Protein AF-0000000074149019 (afdb_homodimer)

InterPro domains:
  IPR007160 Domain of unknown function DUF362 [PF04015] (41-313)
  IPR017896 4Fe-4S ferredoxin-type, iron-sulphur binding domain [PF12838] (195-239)
  IPR017896 4Fe-4S ferredoxin-type, iron-sulphur binding domain [PS51379] (186-215)
  IPR017896 4Fe-4S ferredoxin-type, iron-sulphur binding domain [PS51379] (216-245)
  IPR017900 4Fe-4S ferredoxin, iron-sulphur binding, conserved site [PS00198] (195-206)
  IPR017900 4Fe-4S ferredoxin, iron-sulphur binding, conserved site [PS00198] (225-236)
  IPR050572 Iron-Sulfur Ferredoxin [PTHR43687] (22-242)

Foldseek 3Di:
DFFEKAWQFCDDDDDCNHQLNVLLVLLLVAQPPPDDAAFEEEEFFQLFFAQAQQGDQLSSLLSNCVSCVVNRYAYAYEWAAELDDGQRQFDVSNVVSSVVNPNDCVRRVHHYDYQQHGQQPAWDWFAQPDDQDRIAIFRHNLLPGQAYEYEYEWAQAQQQLIDTRLLSQLQTGHTNLRNLSLQDQADWDFAQVQFQLPCQLQVSQPQNQWDQDPSGIDRPRSVSDPSSCSSQSRGPRSSTPRDRPDHSLSNLLSSLSSSVRSPVSNPPRYKYKYFLALHALHDSVDSYGWHHQFHGGTMMIGRQRLQVRLVSQLRRLQGATDPPTLAPDSRHGPGRRSCRNVVPHDNCSSSVSSVVSPSHDNGHDYDHD/DFFEKAWQFCDDDDDCNHQLNVLLVLLLVAQPPPDDAAFEEEEFFQLFFAQAQQGDQLSSLLSNCVSCVVNRYAYAYEWAAELDDGQRQFDVSNVVSSVVNPNDCVRRVHHYDYQQHGQQPAWDWFAQPDDQDRIAIFRHNLLPGQAYEYEYEWAQAQQQLIDTRLLSQLQTGHTNLRNLSLQDQADWDFAQVQFQLPCQLQVSQPQNQWDQDPSGIDRPRSVSDPSSCSSQSRGPRSSTPRDRPDHSLSNLLSSLSSSVRSPVSNPPRYKYKYFLALHALHDSVDSYGWHHQFHGGTMMIGRQRLQVRLVSQLRRLQGATDPPTLAPDSRHGPGRRSCSNVVVHDNCSSSVSSVVSPSGDNGHDYDHD

pLDDT: mean 94.9, std 4.71, range [76.56, 98.94]

Radius of gyration: 28.21 Å; Cα contacts (8 Å, |Δi|>4): 1938; chains: 2; bounding box: 61×84×69 Å

Sequence (738 aa):
MKAPLYFVSMRATNENESLVRKIKRLTKKLIEGRLEKGDIVAIKLTFGEPGNHAFIRPIFVRQAVEAVRELGGKPFLTDANTLYKGGRANAVDHLESAIYNGFGYSSVGAPLIIADGINGDYYKEVEVNLKHFKKVKVAGAIYDADFLLVLTHVKGHMSTGLGGAIKNVGMGCAPRSGKQMQHAQFKPNPNPNLCIGCRRCVTHCPTGALEMVNKKSVLTRPDLCIGCGECAVVCPTSAIKILWNESAIGLQEKMAEFTYGILKQKEPKYAFINFVMDVSPDCDCAGWHDANLVPDVGILGGWDIVAIDQASSDLINNQIGLSNTALKSGFNPGEDKLRAVHPNIDWSWQLKYAEEIGLGKREYELIKFMKAPLYFVSMRATNENESLVRKIKRLTKKLIEGRLEKGDIVAIKLTFGEPGNHAFIRPIFVRQAVEAVRELGGKPFLTDANTLYKGGRANAVDHLESAIYNGFGYSSVGAPLIIADGINGDYYKEVEVNLKHFKKVKVAGAIYDADFLLVLTHVKGHMSTGLGGAIKNVGMGCAPRSGKQMQHAQFKPNPNPNLCIGCRRCVTHCPTGALEMVNKKSVLTRPDLCIGCGECAVVCPTSAIKILWNESAIGLQEKMAEFTYGILKQKEPKYAFINFVMDVSPDCDCAGWHDANLVPDVGILGGWDIVAIDQASSDLINNQIGLSNTALKSGFNPGEDKLRAVHPNIDWSWQLKYAEEIGLGKREYELIKF

Structure (mmCIF, N/CA/C/O backbone):
data_AF-0000000074149019-model_v1
#
loop_
_entity.id
_entity.type
_entity.pdbx_description
1 polymer 'Iron-sulfur cluster-binding protein'
#
loop_
_atom_site.group_PDB
_atom_site.id
_atom_site.type_symbol
_atom_site.label_atom_id
_atom_site.label_alt_id
_atom_site.label_comp_id
_atom_site.label_asym_id
_atom_site.label_entity_id
_atom_site.label_seq_id
_atom_site.pdbx_PDB_ins_code
_atom_site.Cartn_x
_atom_site.Cartn_y
_atom_site.Cartn_z
_atom_site.occupancy
_atom_site.B_iso_or_equiv
_atom_site.auth_seq_id
_atom_site.auth_comp_id
_atom_site.auth_asym_id
_atom_site.auth_atom_id
_atom_site.pdbx_PDB_model_num
ATOM 1 N N . MET A 1 1 ? 16.672 33.125 -6.457 1 83.31 1 MET A N 1
ATOM 2 C CA . MET A 1 1 ? 17.109 31.844 -6.973 1 83.31 1 MET A CA 1
ATOM 3 C C . MET A 1 1 ? 16.047 30.766 -6.762 1 83.31 1 MET A C 1
ATOM 5 O O . MET A 1 1 ? 15.336 30.797 -5.758 1 83.31 1 MET A O 1
ATOM 9 N N . LYS A 1 2 ? 15.852 29.859 -7.711 1 94.81 2 LYS A N 1
ATOM 10 C CA . LYS A 1 2 ? 14.844 28.812 -7.645 1 94.81 2 LYS A CA 1
ATOM 11 C C . LYS A 1 2 ? 15.195 27.781 -6.578 1 94.81 2 LYS A C 1
ATOM 13 O O . LYS A 1 2 ? 16.375 27.5 -6.352 1 94.81 2 LYS A O 1
ATOM 18 N N . ALA A 1 3 ? 14.164 27.312 -5.797 1 96.75 3 ALA A N 1
ATOM 19 C CA . ALA A 1 3 ? 14.398 26.281 -4.805 1 96.75 3 ALA A CA 1
ATOM 20 C C . ALA A 1 3 ? 14.656 24.922 -5.477 1 96.75 3 ALA A C 1
ATOM 22 O O . ALA A 1 3 ? 13.859 24.484 -6.305 1 96.75 3 ALA A O 1
ATOM 23 N N . PRO A 1 4 ? 15.758 24.25 -5.18 1 98.06 4 PRO A N 1
ATOM 24 C CA . PRO A 1 4 ? 16.016 22.922 -5.762 1 98.06 4 PRO A CA 1
ATOM 25 C C . PRO A 1 4 ? 15.125 21.828 -5.156 1 98.06 4 PRO A C 1
ATOM 27 O O . PRO A 1 4 ? 14.984 21.766 -3.934 1 98.06 4 PRO A O 1
ATOM 30 N N . LEU A 1 5 ? 14.508 21.078 -5.965 1 98.75 5 LEU A N 1
ATOM 31 C CA . LEU A 1 5 ? 13.727 19.922 -5.574 1 98.75 5 LEU A CA 1
ATOM 32 C C . LEU A 1 5 ? 14.18 18.672 -6.328 1 98.75 5 LEU A C 1
ATOM 34 O O . LEU A 1 5 ? 14.328 18.703 -7.551 1 98.75 5 LEU A O 1
ATOM 38 N N . TYR A 1 6 ? 14.438 17.641 -5.578 1 98.88 6 TYR A N 1
ATOM 39 C CA . TYR A 1 6 ? 14.727 16.359 -6.211 1 98.88 6 TYR A CA 1
ATOM 40 C C . TYR A 1 6 ? 13.438 15.664 -6.645 1 98.88 6 TYR A C 1
ATOM 42 O O . TYR A 1 6 ? 12.445 15.672 -5.91 1 98.88 6 TYR A O 1
ATOM 50 N N . PHE A 1 7 ? 13.438 15.172 -7.867 1 98.75 7 PHE A N 1
ATOM 51 C CA . PHE A 1 7 ? 12.289 14.453 -8.398 1 98.75 7 PHE A CA 1
ATOM 52 C C . PHE A 1 7 ? 12.633 12.984 -8.648 1 98.75 7 PHE A C 1
ATOM 54 O O . PHE A 1 7 ? 13.562 12.688 -9.398 1 98.75 7 PHE A O 1
ATOM 61 N N . VAL A 1 8 ? 11.914 12.102 -8.039 1 98.12 8 VAL A N 1
ATOM 62 C CA . VAL A 1 8 ? 12.055 10.656 -8.203 1 98.12 8 VAL A CA 1
ATOM 63 C C . VAL A 1 8 ? 10.938 10.133 -9.102 1 98.12 8 VAL A C 1
ATOM 65 O O . VAL A 1 8 ? 9.758 10.203 -8.742 1 98.12 8 VAL A O 1
ATOM 68 N N . SER A 1 9 ? 11.32 9.586 -10.234 1 96.12 9 SER A N 1
ATOM 69 C CA . SER A 1 9 ? 10.375 9.023 -11.195 1 96.12 9 SER A CA 1
ATOM 70 C C . SER A 1 9 ? 9.852 7.668 -10.727 1 96.12 9 SER A C 1
ATOM 72 O O . SER A 1 9 ? 10.523 6.965 -9.969 1 96.12 9 SER A O 1
ATOM 74 N N . MET A 1 10 ? 8.695 7.27 -11.258 1 95.69 10 MET A N 1
ATOM 75 C CA . MET A 1 10 ? 8.094 5.973 -10.953 1 95.69 10 MET A CA 1
ATOM 76 C C . MET A 1 10 ? 8.789 4.859 -11.734 1 95.69 10 MET A C 1
ATOM 78 O O . MET A 1 10 ? 8.609 3.678 -11.438 1 95.69 10 MET A O 1
ATOM 82 N N . ARG A 1 11 ? 9.539 5.203 -12.766 1 95.19 11 ARG A N 1
ATOM 83 C CA . ARG A 1 11 ? 10.148 4.223 -13.656 1 95.19 11 ARG A CA 1
ATOM 84 C C . ARG A 1 11 ? 11.25 3.445 -12.938 1 95.19 11 ARG A C 1
ATOM 86 O O . ARG A 1 11 ? 12.031 4.023 -12.188 1 95.19 11 ARG A O 1
ATOM 93 N N . ALA A 1 12 ? 11.211 2.195 -13.086 1 93.31 12 ALA A N 1
ATOM 94 C CA . ALA A 1 12 ? 12.242 1.303 -12.562 1 93.31 12 ALA A CA 1
ATOM 95 C C . ALA A 1 12 ? 12.461 0.115 -13.492 1 93.31 12 ALA A C 1
ATOM 97 O O . ALA A 1 12 ? 11.531 -0.649 -13.766 1 93.31 12 ALA A O 1
ATOM 98 N N . THR A 1 13 ? 13.68 -0.094 -13.961 1 86.19 13 THR A N 1
ATOM 99 C CA . THR A 1 13 ? 13.938 -1.173 -14.914 1 86.19 13 THR A CA 1
ATOM 100 C C . THR A 1 13 ? 14.867 -2.221 -14.305 1 86.19 13 THR A C 1
ATOM 102 O O . THR A 1 13 ? 15.219 -3.201 -14.961 1 86.19 13 THR A O 1
ATOM 105 N N . ASN A 1 14 ? 15.289 -1.938 -13.141 1 86.31 14 ASN A N 1
ATOM 106 C CA . ASN A 1 14 ? 16.125 -2.875 -12.406 1 86.31 14 ASN A CA 1
ATOM 107 C C . ASN A 1 14 ? 16.078 -2.611 -10.898 1 86.31 14 ASN A C 1
ATOM 109 O O . ASN A 1 14 ? 15.461 -1.641 -10.461 1 86.31 14 ASN A O 1
ATOM 113 N N . GLU A 1 15 ? 16.797 -3.398 -10.211 1 87.06 15 GLU A N 1
ATOM 114 C CA . GLU A 1 15 ? 16.75 -3.361 -8.758 1 87.06 15 GLU A CA 1
ATOM 115 C C . GLU A 1 15 ? 17.297 -2.039 -8.227 1 87.06 15 GLU A C 1
ATOM 117 O O . GLU A 1 15 ? 16.797 -1.518 -7.223 1 87.06 15 GLU A O 1
ATOM 122 N N . ASN A 1 16 ? 18.266 -1.53 -8.867 1 87.31 16 ASN A N 1
ATOM 123 C CA . ASN A 1 16 ? 18.875 -0.29 -8.414 1 87.31 16 ASN A CA 1
ATOM 124 C C . ASN A 1 16 ? 17.938 0.902 -8.586 1 87.31 16 ASN A C 1
ATOM 126 O O . ASN A 1 16 ? 18.109 1.933 -7.934 1 87.31 16 ASN A O 1
ATOM 130 N N . GLU A 1 17 ? 16.953 0.683 -9.438 1 91.69 17 GLU A N 1
ATOM 131 C CA . GLU A 1 17 ? 16.016 1.761 -9.727 1 91.69 17 GLU A CA 1
ATOM 132 C C . GLU A 1 17 ? 14.68 1.539 -9.023 1 91.69 17 GLU A C 1
ATOM 134 O O . GLU A 1 17 ? 13.695 2.223 -9.305 1 91.69 17 GLU A O 1
ATOM 139 N N . SER A 1 18 ? 14.75 0.557 -8.141 1 94.5 18 SER A N 1
ATOM 140 C CA . SER A 1 18 ? 13.516 0.342 -7.398 1 94.5 18 SER A CA 1
ATOM 141 C C . SER A 1 18 ? 13.109 1.59 -6.617 1 94.5 18 S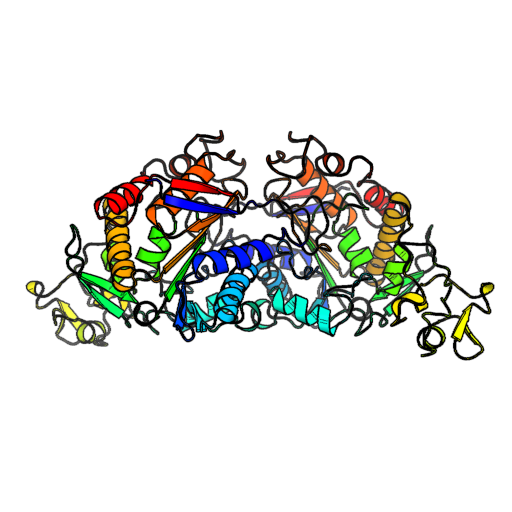ER A C 1
ATOM 143 O O . SER A 1 18 ? 13.969 2.295 -6.078 1 94.5 18 SER A O 1
ATOM 145 N N . LEU A 1 19 ? 11.805 1.882 -6.625 1 95.69 19 LEU A N 1
ATOM 146 C CA . LEU A 1 19 ? 11.32 3.051 -5.902 1 95.69 19 LEU A CA 1
ATOM 147 C C . LEU A 1 19 ? 11.742 3.002 -4.438 1 95.69 19 LEU A C 1
ATOM 149 O O . LEU A 1 19 ? 12.07 4.035 -3.848 1 95.69 19 LEU A O 1
ATOM 153 N N . VAL A 1 20 ? 11.773 1.82 -3.838 1 96 20 VAL A N 1
ATOM 154 C CA . VAL A 1 20 ? 12.18 1.593 -2.457 1 96 20 VAL A CA 1
ATOM 155 C C . VAL A 1 20 ? 13.617 2.084 -2.256 1 96 20 VAL A C 1
ATOM 157 O O . VAL A 1 20 ? 13.891 2.834 -1.317 1 96 20 VAL A O 1
ATOM 160 N N . ARG A 1 21 ? 14.477 1.741 -3.086 1 95.44 21 ARG A N 1
ATOM 161 C CA . ARG A 1 21 ? 15.867 2.152 -2.979 1 95.44 21 ARG A CA 1
ATOM 162 C C . ARG A 1 21 ? 16.016 3.648 -3.234 1 95.44 21 ARG A C 1
ATOM 164 O O . ARG A 1 21 ? 16.812 4.32 -2.578 1 95.44 21 ARG A O 1
ATOM 171 N N . LYS A 1 22 ? 15.312 4.129 -4.195 1 98 22 LYS A N 1
ATOM 172 C CA . LYS A 1 22 ? 15.367 5.551 -4.512 1 98 22 LYS A CA 1
ATOM 173 C C . LYS A 1 22 ? 14.914 6.398 -3.326 1 98 22 LYS A C 1
ATOM 175 O O . LYS A 1 22 ? 15.484 7.457 -3.057 1 98 22 LYS A O 1
ATOM 180 N N . ILE A 1 23 ? 13.875 5.934 -2.648 1 98.5 23 ILE A N 1
ATOM 181 C CA . ILE A 1 23 ? 13.359 6.668 -1.496 1 98.5 23 ILE A CA 1
ATOM 182 C C . ILE A 1 23 ? 14.43 6.723 -0.404 1 98.5 23 ILE A C 1
ATOM 184 O O . ILE A 1 23 ? 14.656 7.773 0.197 1 98.5 23 ILE A O 1
ATOM 188 N N . LYS A 1 24 ? 15.133 5.629 -0.133 1 98.06 24 LYS A N 1
ATOM 189 C CA . LYS A 1 24 ? 16.188 5.594 0.876 1 98.06 24 LYS A CA 1
ATOM 190 C C . LYS A 1 24 ? 17.328 6.543 0.515 1 98.06 24 LYS A C 1
ATOM 192 O O . LYS A 1 24 ? 17.797 7.316 1.357 1 98.06 24 LYS A O 1
ATOM 197 N N . ARG A 1 25 ? 17.672 6.5 -0.763 1 98.31 25 ARG A N 1
ATOM 198 C CA . ARG A 1 25 ? 18.734 7.375 -1.229 1 98.31 25 ARG A CA 1
ATOM 199 C C . ARG A 1 25 ? 18.328 8.844 -1.113 1 98.31 25 ARG A C 1
ATOM 201 O O . ARG A 1 25 ? 19.141 9.68 -0.704 1 98.31 25 ARG A O 1
ATOM 208 N N . LEU A 1 26 ? 17.109 9.109 -1.531 1 98.75 26 LEU A N 1
ATOM 209 C CA . LEU A 1 26 ? 16.609 10.477 -1.456 1 98.75 26 LEU A CA 1
ATOM 210 C C . LEU A 1 26 ? 16.625 10.984 -0.017 1 98.75 26 LEU A C 1
ATOM 212 O O . LEU A 1 26 ? 17.047 12.109 0.248 1 98.75 26 LEU A O 1
ATOM 216 N N . THR A 1 27 ? 16.141 10.125 0.888 1 98.81 27 THR A N 1
ATOM 217 C CA . THR A 1 27 ? 16.094 10.508 2.295 1 98.81 27 THR A CA 1
ATOM 218 C C . THR A 1 27 ? 17.5 10.812 2.812 1 98.81 27 THR A C 1
ATOM 220 O O . THR A 1 27 ? 17.719 11.836 3.469 1 98.81 27 THR A O 1
ATOM 223 N N . LYS A 1 28 ? 18.406 9.984 2.475 1 98.56 28 LYS A N 1
ATOM 224 C CA . LYS A 1 28 ? 19.781 10.211 2.893 1 98.56 28 LYS A CA 1
ATOM 225 C C . LYS A 1 28 ? 20.312 11.531 2.355 1 98.56 28 LYS A C 1
ATOM 227 O O . LYS A 1 28 ? 20.953 12.297 3.086 1 98.56 28 LYS A O 1
ATOM 232 N N . LYS A 1 29 ? 20.047 11.727 1.096 1 98.38 29 LYS A N 1
ATOM 233 C CA . LYS A 1 29 ? 20.5 12.961 0.458 1 98.38 29 LYS A CA 1
ATOM 234 C C . LYS A 1 29 ? 19.969 14.188 1.204 1 98.38 29 LYS A C 1
ATOM 236 O O . LYS A 1 29 ? 20.688 15.18 1.361 1 98.38 29 LYS A O 1
ATOM 241 N N . LEU A 1 30 ? 18.781 14.141 1.653 1 98.5 30 LEU A N 1
ATOM 242 C CA . LEU A 1 30 ? 18.109 15.289 2.256 1 98.5 30 LEU A CA 1
ATOM 243 C C . LEU A 1 30 ? 18.609 15.523 3.674 1 98.5 30 LEU A C 1
ATOM 245 O O . LEU A 1 30 ? 18.609 16.656 4.152 1 98.5 30 LEU A O 1
ATOM 249 N N . ILE A 1 31 ? 19.062 14.461 4.414 1 98 31 ILE A N 1
ATOM 250 C CA . ILE A 1 31 ? 19.297 14.664 5.84 1 98 31 ILE A CA 1
ATOM 251 C C . ILE A 1 31 ? 20.797 14.555 6.137 1 98 31 ILE A C 1
ATOM 253 O O . ILE A 1 31 ? 21.234 14.93 7.223 1 98 31 ILE A O 1
ATOM 257 N N . GLU A 1 32 ? 21.516 13.992 5.172 1 96.62 32 GLU A N 1
ATOM 258 C CA . GLU A 1 32 ? 22.953 13.883 5.367 1 96.62 32 GLU A CA 1
ATOM 259 C C . GLU A 1 32 ? 23.578 15.25 5.582 1 96.62 32 GLU A C 1
ATOM 261 O O . GLU A 1 32 ? 23.297 16.203 4.844 1 96.62 32 GLU A O 1
ATOM 266 N N . GLY A 1 33 ? 24.469 15.359 6.52 1 95.62 33 GLY A N 1
ATOM 267 C CA . GLY A 1 33 ? 25.125 16.625 6.824 1 95.62 33 GLY A CA 1
ATOM 268 C C . GLY A 1 33 ? 24.281 17.547 7.664 1 95.62 33 GLY A C 1
ATOM 269 O O . GLY A 1 33 ? 24.766 18.547 8.188 1 95.62 33 GLY A O 1
ATOM 270 N N . ARG A 1 34 ? 23.047 17.219 7.801 1 96.25 34 ARG A N 1
ATOM 271 C CA . ARG A 1 34 ? 22.141 18.062 8.57 1 96.25 34 ARG A CA 1
ATOM 272 C C . ARG A 1 34 ? 21.703 17.359 9.859 1 96.25 34 ARG A C 1
ATOM 274 O O . ARG A 1 34 ? 21.328 18.031 10.828 1 96.25 34 ARG A O 1
ATOM 281 N N . LEU A 1 35 ? 21.75 16.094 9.805 1 95.94 35 LEU A N 1
ATOM 282 C CA . LEU A 1 35 ? 21.453 15.258 10.961 1 95.94 35 LEU A CA 1
ATOM 283 C C . LEU A 1 35 ? 22.734 14.984 11.758 1 95.94 35 LEU A C 1
ATOM 285 O O . LEU A 1 35 ? 23.781 14.711 11.18 1 95.94 35 LEU A O 1
ATOM 289 N N . GLU A 1 36 ? 22.656 15.117 13.055 1 96.25 36 GLU A N 1
ATOM 290 C CA . GLU A 1 36 ? 23.766 14.742 13.938 1 96.25 36 GLU A CA 1
ATOM 291 C C . GLU A 1 36 ? 23.516 13.367 14.562 1 96.25 36 GLU A C 1
ATOM 293 O O . GLU A 1 36 ? 22.375 12.984 14.805 1 96.25 36 GLU A O 1
ATOM 298 N N . LYS A 1 37 ? 24.641 12.688 14.781 1 96.69 37 LYS A N 1
ATOM 299 C CA . LYS A 1 37 ? 24.531 11.398 15.445 1 96.69 37 LYS A CA 1
ATOM 300 C C . LYS A 1 37 ? 23.812 11.531 16.781 1 96.69 37 LYS A C 1
ATOM 302 O O . LYS A 1 37 ? 24.109 12.438 17.562 1 96.69 37 LYS A O 1
ATOM 307 N N . GLY A 1 38 ? 22.828 10.773 17.031 1 97.12 38 GLY A N 1
ATOM 308 C CA . GLY A 1 38 ? 22.094 10.781 18.281 1 97.12 38 GLY A CA 1
ATOM 309 C C . GLY A 1 38 ? 20.828 11.617 18.234 1 97.12 38 GLY A C 1
ATOM 310 O O . GLY A 1 38 ? 20.016 11.57 19.156 1 97.12 38 GLY A O 1
ATOM 311 N N . ASP A 1 39 ? 20.625 12.328 17.125 1 98.06 39 ASP A N 1
ATOM 312 C CA . ASP A 1 39 ? 19.422 13.148 17 1 98.06 39 ASP A CA 1
ATOM 313 C C . ASP A 1 39 ? 18.156 12.289 17.094 1 98.06 39 ASP A C 1
ATOM 315 O O . ASP A 1 39 ? 18.094 11.211 16.5 1 98.06 39 ASP A O 1
ATOM 319 N N . ILE A 1 40 ? 17.266 12.742 17.906 1 98.25 40 ILE A N 1
ATOM 320 C CA . ILE A 1 40 ? 15.906 12.195 17.891 1 98.25 40 ILE A CA 1
ATOM 321 C C . ILE A 1 40 ? 15.141 12.773 16.703 1 98.25 40 ILE A C 1
ATOM 323 O O . ILE A 1 40 ? 14.922 13.992 16.625 1 98.25 40 ILE A O 1
ATOM 327 N N . VAL A 1 41 ? 14.773 11.891 15.75 1 98.75 41 VAL A N 1
ATOM 328 C CA . VAL A 1 41 ? 14.195 12.336 14.492 1 98.75 41 VAL A CA 1
ATOM 329 C C . VAL A 1 41 ? 12.703 12 14.461 1 98.75 41 VAL A C 1
ATOM 331 O O . VAL A 1 41 ? 12.328 10.828 14.469 1 98.75 41 VAL A O 1
ATOM 334 N N . ALA A 1 42 ? 11.867 13.023 14.445 1 98.81 42 ALA A N 1
ATOM 335 C CA . ALA A 1 42 ? 10.438 12.844 14.227 1 98.81 42 ALA A CA 1
ATOM 336 C C . ALA A 1 42 ? 10.117 12.648 12.75 1 98.81 42 ALA A C 1
ATOM 338 O O . ALA A 1 42 ? 10.344 13.555 11.938 1 98.81 42 ALA A O 1
ATOM 339 N N . ILE A 1 43 ? 9.688 11.531 12.383 1 98.94 43 ILE A N 1
ATOM 340 C CA . ILE A 1 43 ? 9.164 11.289 11.039 1 98.94 43 ILE A CA 1
ATOM 341 C C . ILE A 1 43 ? 7.648 11.453 11.039 1 98.94 43 ILE A C 1
ATOM 343 O O . ILE A 1 43 ? 6.922 10.586 11.531 1 98.94 43 ILE A O 1
ATOM 347 N N . LYS A 1 44 ? 7.258 12.594 10.539 1 98.88 44 LYS A N 1
ATOM 348 C CA . LYS A 1 44 ? 5.844 12.961 10.531 1 98.88 44 LYS A CA 1
ATOM 349 C C . LYS A 1 44 ? 5.156 12.461 9.266 1 98.88 44 LYS A C 1
ATOM 351 O O . LYS A 1 44 ? 5.625 12.727 8.156 1 98.88 44 LYS A O 1
ATOM 356 N N . LEU A 1 45 ? 4.098 11.703 9.43 1 98.31 45 LEU A N 1
ATOM 357 C CA . LEU A 1 45 ? 3.201 11.273 8.359 1 98.31 45 LEU A CA 1
ATOM 358 C C . LEU A 1 45 ? 1.773 11.125 8.875 1 98.31 45 LEU A C 1
ATOM 360 O O . LEU A 1 45 ? 1.531 11.219 10.078 1 98.31 45 LEU A O 1
ATOM 364 N N . THR A 1 46 ? 0.86 10.984 7.965 1 96.56 46 THR A N 1
ATOM 365 C CA . THR A 1 46 ? -0.497 10.617 8.344 1 96.56 46 THR A CA 1
ATOM 366 C C . THR A 1 46 ? -0.666 9.094 8.336 1 96.56 46 THR A C 1
ATOM 368 O O . THR A 1 46 ? -0.379 8.445 7.328 1 96.56 46 THR A O 1
ATOM 371 N N . PHE A 1 47 ? -1.183 8.578 9.398 1 96 47 PHE A N 1
ATOM 372 C CA . PHE A 1 47 ? -1.29 7.129 9.5 1 96 47 PHE A CA 1
ATOM 373 C C . PHE A 1 47 ? -2.533 6.629 8.781 1 96 47 PHE A C 1
ATOM 375 O O . PHE A 1 47 ? -2.664 5.43 8.516 1 96 47 PHE A O 1
ATOM 382 N N . GLY A 1 48 ? -3.408 7.555 8.406 1 92.56 48 GLY A N 1
ATOM 383 C CA . GLY A 1 48 ? -4.633 7.184 7.719 1 92.56 48 GLY A CA 1
ATOM 384 C C . GLY A 1 48 ? -5.754 6.797 8.664 1 92.56 48 GLY A C 1
ATOM 385 O O . GLY A 1 48 ? -5.527 6.09 9.648 1 92.56 48 GLY A O 1
ATOM 386 N N . GLU A 1 49 ? -6.953 7.211 8.336 1 91.06 49 GLU A N 1
ATOM 387 C CA . GLU A 1 49 ? -8.148 6.809 9.078 1 91.06 49 GLU A CA 1
ATOM 388 C C . GLU A 1 49 ? -8.539 5.367 8.75 1 91.06 49 GLU A C 1
ATOM 390 O O . GLU A 1 49 ? -8.359 4.91 7.621 1 91.06 49 GLU A O 1
ATOM 395 N N . PRO A 1 50 ? -9.07 4.688 9.797 1 89.81 50 PRO A N 1
ATOM 396 C CA . PRO A 1 50 ? -9.586 3.361 9.453 1 89.81 50 PRO A CA 1
ATOM 397 C C . PRO A 1 50 ? -10.57 3.391 8.289 1 89.81 50 PRO A C 1
ATOM 399 O O . PRO A 1 50 ? -11.484 4.223 8.273 1 89.81 50 PRO A O 1
ATOM 402 N N . GLY A 1 51 ? -10.32 2.512 7.359 1 90.31 51 GLY A N 1
ATOM 403 C CA . GLY A 1 51 ? -11.148 2.475 6.16 1 90.31 51 GLY A CA 1
ATOM 404 C C . GLY A 1 51 ? -10.461 3.066 4.945 1 90.31 51 GLY A C 1
ATOM 405 O O . GLY A 1 51 ? -10.797 2.727 3.811 1 90.31 51 GLY A O 1
ATOM 406 N N . ASN A 1 52 ? -9.555 4.004 5.199 1 91.94 52 ASN A N 1
ATOM 407 C CA . ASN A 1 52 ? -8.742 4.535 4.109 1 91.94 52 ASN A CA 1
ATOM 408 C C . ASN A 1 52 ? -7.59 3.594 3.76 1 91.94 52 ASN A C 1
ATOM 410 O O . ASN A 1 52 ? -7.188 2.768 4.582 1 91.94 52 ASN A O 1
ATOM 414 N N . HIS A 1 53 ? -7.07 3.703 2.479 1 92.5 53 HIS A N 1
ATOM 415 C CA . HIS A 1 53 ? -5.98 2.814 2.098 1 92.5 53 HIS A CA 1
ATOM 416 C C . HIS A 1 53 ? -4.891 3.572 1.349 1 92.5 53 HIS A C 1
ATOM 418 O O . HIS A 1 53 ? -3.922 2.971 0.877 1 92.5 53 HIS A O 1
ATOM 424 N N . ALA A 1 54 ? -5.086 4.867 1.165 1 91.56 54 ALA A N 1
ATOM 425 C CA . ALA A 1 54 ? -4.207 5.586 0.249 1 91.56 54 ALA A CA 1
ATOM 426 C C . ALA A 1 54 ? -3.121 6.34 1.012 1 91.56 54 ALA A C 1
ATOM 428 O O . ALA A 1 54 ? -2.395 7.148 0.43 1 91.56 54 ALA A O 1
ATOM 429 N N . PHE A 1 55 ? -3.008 6.148 2.342 1 93.75 55 PHE A N 1
ATOM 430 C CA . PHE A 1 55 ? -1.862 6.672 3.076 1 93.75 55 PHE A CA 1
ATOM 431 C C . PHE A 1 55 ? -0.557 6.145 2.492 1 93.75 55 PHE A C 1
ATOM 433 O O . PHE A 1 55 ? -0.563 5.223 1.677 1 93.75 55 PHE A O 1
ATOM 440 N N . ILE A 1 56 ? 0.536 6.812 2.893 1 97.31 56 ILE A N 1
ATOM 441 C CA . ILE A 1 56 ? 1.834 6.371 2.395 1 97.31 56 ILE A CA 1
ATOM 442 C C . ILE A 1 56 ? 2.066 4.914 2.787 1 97.31 56 ILE A C 1
ATOM 444 O O . ILE A 1 56 ? 1.838 4.531 3.936 1 97.31 56 ILE A O 1
ATOM 448 N N . ARG A 1 57 ? 2.463 4.102 1.818 1 96.5 57 ARG A N 1
ATOM 449 C CA . ARG A 1 57 ? 2.695 2.686 2.092 1 96.5 57 ARG A CA 1
ATOM 450 C C . ARG A 1 57 ? 3.781 2.502 3.146 1 96.5 57 ARG A C 1
ATOM 452 O O . ARG A 1 57 ? 4.852 3.111 3.057 1 96.5 57 ARG A O 1
ATOM 459 N N . PRO A 1 58 ? 3.551 1.639 4.094 1 97.31 58 PRO A N 1
ATOM 460 C CA . PRO A 1 58 ? 4.512 1.449 5.184 1 97.31 58 PRO A CA 1
ATOM 461 C C . PRO A 1 58 ? 5.906 1.073 4.684 1 97.31 58 PRO A C 1
ATOM 463 O O . PRO A 1 58 ? 6.906 1.481 5.273 1 97.31 58 PRO A O 1
ATOM 466 N N . ILE A 1 59 ? 6.016 0.358 3.59 1 96.56 59 ILE A N 1
ATOM 467 C CA . ILE A 1 59 ? 7.309 -0.073 3.066 1 96.56 59 ILE A CA 1
ATOM 468 C C . ILE A 1 59 ? 8.125 1.145 2.631 1 96.56 59 ILE A C 1
ATOM 470 O O . ILE A 1 59 ? 9.352 1.138 2.709 1 96.56 59 ILE A O 1
ATOM 474 N N . PHE A 1 60 ? 7.461 2.234 2.152 1 98.25 60 PHE A N 1
ATOM 475 C CA . PHE A 1 60 ? 8.148 3.469 1.796 1 98.25 60 PHE A CA 1
ATOM 476 C C . PHE A 1 60 ? 8.641 4.191 3.043 1 98.25 60 PHE A C 1
ATOM 478 O O . PHE A 1 60 ? 9.758 4.723 3.059 1 98.25 60 PHE A O 1
ATOM 485 N N . VAL A 1 61 ? 7.816 4.18 4.086 1 98.56 61 VAL A N 1
ATOM 486 C CA . VAL A 1 61 ? 8.164 4.824 5.348 1 98.56 61 VAL A CA 1
ATOM 487 C C . VAL A 1 61 ? 9.367 4.125 5.973 1 98.56 61 VAL A C 1
ATOM 489 O O . VAL A 1 61 ? 10.25 4.781 6.527 1 98.56 61 VAL A O 1
ATOM 492 N N . ARG A 1 62 ? 9.422 2.848 5.895 1 98 62 ARG A N 1
ATOM 493 C CA . ARG A 1 62 ? 10.531 2.055 6.418 1 98 62 ARG A CA 1
ATOM 494 C C . ARG A 1 62 ? 11.859 2.514 5.828 1 98 62 ARG A C 1
ATOM 496 O O . ARG A 1 62 ? 12.891 2.504 6.508 1 98 62 ARG A O 1
ATOM 503 N N . GLN A 1 63 ? 11.828 2.885 4.531 1 98.44 63 GLN A N 1
ATOM 504 C CA . GLN A 1 63 ? 13.055 3.324 3.883 1 98.44 63 GLN A CA 1
ATOM 505 C C . GLN A 1 63 ? 13.594 4.602 4.527 1 98.44 63 GLN A C 1
ATOM 507 O O . GLN A 1 63 ? 14.805 4.773 4.656 1 98.44 63 GLN A O 1
ATOM 512 N N . ALA A 1 64 ? 12.703 5.496 4.871 1 98.75 64 ALA A N 1
ATOM 513 C CA . ALA A 1 64 ? 13.102 6.711 5.578 1 98.75 64 ALA A CA 1
ATOM 514 C C . ALA A 1 64 ? 13.68 6.379 6.949 1 98.75 64 ALA A C 1
ATOM 516 O O . ALA A 1 64 ? 14.688 6.957 7.359 1 98.75 64 ALA A O 1
ATOM 517 N N . VAL A 1 65 ? 13.039 5.445 7.672 1 98.75 65 VAL A N 1
ATOM 518 C CA . VAL A 1 65 ? 13.5 5.012 8.984 1 98.75 65 VAL A CA 1
ATOM 519 C C . VAL A 1 65 ? 14.914 4.453 8.883 1 98.75 65 VAL A C 1
ATOM 521 O O . VAL A 1 65 ? 15.797 4.828 9.656 1 98.75 65 VAL A O 1
ATOM 524 N N . GLU A 1 66 ? 15.117 3.592 7.898 1 98.38 66 GLU A N 1
ATOM 525 C CA . GLU A 1 66 ? 16.422 2.969 7.707 1 98.38 66 GLU A CA 1
ATOM 526 C C . GLU A 1 66 ? 17.484 4.008 7.355 1 98.38 66 GLU A C 1
ATOM 528 O O . GLU A 1 66 ? 18.609 3.934 7.84 1 98.38 66 GLU A O 1
ATOM 533 N N . ALA A 1 67 ? 17.125 4.941 6.52 1 98.69 67 ALA A N 1
ATOM 534 C CA . ALA A 1 67 ? 18.062 6.004 6.152 1 98.69 67 ALA A CA 1
ATOM 535 C C . ALA A 1 67 ? 18.5 6.793 7.383 1 98.69 67 ALA A C 1
ATOM 537 O O . ALA A 1 67 ? 19.688 7.062 7.562 1 98.69 67 ALA A O 1
ATOM 538 N N . VAL A 1 68 ? 17.562 7.18 8.273 1 98.75 68 VAL A N 1
ATOM 539 C CA . VAL A 1 68 ? 17.859 7.938 9.484 1 98.75 68 VAL A CA 1
ATOM 540 C C . VAL A 1 68 ? 18.781 7.129 10.391 1 98.75 68 VAL A C 1
ATOM 542 O O . VAL A 1 68 ? 19.781 7.656 10.891 1 98.75 68 VAL A O 1
ATOM 545 N N . ARG A 1 69 ? 18.5 5.832 10.555 1 98.38 69 ARG A N 1
ATOM 546 C CA . ARG A 1 69 ? 19.297 4.969 11.414 1 98.38 69 ARG A CA 1
ATOM 547 C C . ARG A 1 69 ? 20.719 4.82 10.875 1 98.38 69 ARG A C 1
ATOM 549 O O . ARG A 1 69 ? 21.688 4.859 11.641 1 98.38 69 ARG A O 1
ATOM 556 N N . GLU A 1 70 ? 20.797 4.648 9.625 1 98 70 GLU A N 1
ATOM 557 C CA . GLU A 1 70 ? 22.094 4.457 9 1 98 70 GLU A CA 1
ATOM 558 C C . GLU A 1 70 ? 22.984 5.688 9.18 1 98 70 GLU A C 1
ATOM 560 O O . GLU A 1 70 ? 24.203 5.578 9.211 1 98 70 GLU A O 1
ATOM 565 N N . LEU A 1 71 ? 22.344 6.844 9.352 1 98.06 71 LEU A N 1
ATOM 566 C CA . LEU A 1 71 ? 23.094 8.078 9.523 1 98.06 71 LEU A CA 1
ATOM 567 C C . LEU A 1 71 ? 23.25 8.422 11 1 98.06 71 LEU A C 1
ATOM 569 O O . LEU A 1 71 ? 23.703 9.508 11.352 1 98.06 71 LEU A O 1
ATOM 573 N N . GLY A 1 72 ? 22.766 7.555 11.875 1 97.75 72 GLY A N 1
ATOM 574 C CA . GLY A 1 72 ? 23.047 7.652 13.297 1 97.75 72 GLY A CA 1
ATOM 575 C C . GLY A 1 72 ? 21.938 8.32 14.078 1 97.75 72 GLY A C 1
ATOM 576 O O . GLY A 1 72 ? 22.078 8.586 15.273 1 97.75 72 GLY A O 1
ATOM 577 N N . GLY A 1 73 ? 20.781 8.617 13.414 1 98.38 73 GLY A N 1
ATOM 578 C CA . GLY A 1 73 ? 19.641 9.195 14.102 1 98.38 73 GLY A CA 1
ATOM 579 C C . GLY A 1 73 ? 18.781 8.164 14.797 1 98.38 73 GLY A C 1
ATOM 580 O O . GLY A 1 73 ? 18.953 6.957 14.594 1 98.38 73 GLY A O 1
ATOM 581 N N . LYS A 1 74 ? 17.922 8.586 15.656 1 98.38 74 LYS A N 1
ATOM 582 C CA . LYS A 1 74 ? 16.938 7.77 16.359 1 98.38 74 LYS A CA 1
ATOM 583 C C . LYS A 1 74 ? 15.508 8.133 15.938 1 98.38 74 LYS A C 1
ATOM 585 O O . LYS A 1 74 ? 14.883 9.016 16.531 1 98.38 74 LYS A O 1
ATOM 590 N N . PRO A 1 75 ? 15.016 7.402 14.953 1 98.81 75 PRO A N 1
ATOM 591 C CA . PRO A 1 75 ? 13.719 7.785 14.383 1 98.81 75 PRO A CA 1
ATOM 592 C C . PRO A 1 75 ? 12.539 7.281 15.203 1 98.81 75 PRO A C 1
ATOM 594 O O . PRO A 1 75 ? 12.625 6.223 15.828 1 98.81 75 PRO A O 1
ATOM 597 N N . PHE A 1 76 ? 11.484 8.023 15.211 1 98.75 76 PHE A N 1
ATOM 598 C CA . PHE A 1 76 ? 10.141 7.57 15.562 1 98.75 76 PHE A CA 1
ATOM 599 C C . PHE A 1 76 ? 9.109 8.125 14.594 1 98.75 76 PHE A C 1
ATOM 601 O O . PHE A 1 76 ? 9.281 9.219 14.047 1 98.75 76 PHE A O 1
ATOM 608 N N . LEU A 1 77 ? 8.086 7.309 14.273 1 98.88 77 LEU A N 1
ATOM 609 C CA . LEU A 1 77 ? 6.957 7.797 13.484 1 98.88 77 LEU A CA 1
ATOM 610 C C . LEU A 1 77 ? 5.977 8.562 14.367 1 98.88 77 LEU A C 1
ATOM 612 O O . LEU A 1 77 ? 5.77 8.211 15.531 1 98.88 77 LEU A O 1
ATOM 616 N N . THR A 1 78 ? 5.391 9.625 13.75 1 98.75 78 THR A N 1
ATOM 617 C CA . THR A 1 78 ? 4.539 10.43 14.625 1 98.75 78 THR A CA 1
ATOM 618 C C . THR A 1 78 ? 3.453 11.133 13.82 1 98.75 78 THR A C 1
ATOM 620 O O . THR A 1 78 ? 3.564 11.266 12.602 1 98.75 78 THR A O 1
ATOM 623 N N . ASP A 1 79 ? 2.43 11.461 14.422 1 97.94 79 ASP A N 1
ATOM 624 C CA . ASP A 1 79 ? 1.273 12.273 14.07 1 97.94 79 ASP A CA 1
ATOM 625 C C . ASP A 1 79 ? 0.598 12.844 15.312 1 97.94 79 ASP A C 1
ATOM 627 O O . ASP A 1 79 ? 0.968 12.5 16.438 1 97.94 79 ASP A O 1
ATOM 631 N N . ALA A 1 80 ? -0.223 13.844 15.148 1 97.81 80 ALA A N 1
ATOM 632 C CA . ALA A 1 80 ? -0.995 14.375 16.281 1 97.81 80 ALA A CA 1
ATOM 633 C C . ALA A 1 80 ? -2.459 13.953 16.172 1 97.81 80 ALA A C 1
ATOM 635 O O . ALA A 1 80 ? -2.936 13.586 15.102 1 97.81 80 ALA A O 1
ATOM 636 N N . ASN A 1 81 ? -3.143 13.977 17.281 1 94.94 81 ASN A N 1
ATOM 637 C CA . ASN A 1 81 ? -4.543 13.57 17.312 1 94.94 81 ASN A CA 1
ATOM 638 C C . ASN A 1 81 ? -5.426 14.508 16.5 1 94.94 81 ASN A C 1
ATOM 640 O O . ASN A 1 81 ? -5.105 15.688 16.344 1 94.94 81 ASN A O 1
ATOM 644 N N . THR A 1 82 ? -6.477 13.938 15.977 1 92.06 82 THR A N 1
ATOM 645 C CA . THR A 1 82 ? -7.414 14.711 15.172 1 92.06 82 THR A CA 1
ATOM 646 C C . THR A 1 82 ? -8.391 15.469 16.062 1 92.06 82 THR A C 1
ATOM 648 O O . THR A 1 82 ? -8.57 15.125 17.234 1 92.06 82 THR A O 1
ATOM 651 N N . LEU A 1 83 ? -8.906 16.469 15.461 1 86.88 83 LEU A N 1
ATOM 652 C CA . LEU A 1 83 ? -9.93 17.25 16.141 1 86.88 83 LEU A CA 1
ATOM 653 C C . LEU A 1 83 ? -11.281 16.531 16.094 1 86.88 83 LEU A C 1
ATOM 655 O O . LEU A 1 83 ? -12.055 16.609 17.047 1 86.88 83 LEU A O 1
ATOM 659 N N . TYR A 1 84 ? -11.562 15.836 15.031 1 79.25 84 TYR A N 1
ATOM 660 C CA . TYR A 1 84 ? -12.82 15.117 14.859 1 79.25 84 TYR A CA 1
ATOM 661 C C . TYR A 1 84 ? -12.789 13.773 15.586 1 79.25 84 TYR A C 1
ATOM 663 O O . TYR A 1 84 ? -11.719 13.266 15.914 1 79.25 84 TYR A O 1
ATOM 671 N N . LYS A 1 85 ? -14.047 13.289 15.758 1 80.5 85 LYS A N 1
ATOM 672 C CA . LYS A 1 85 ? -14.18 11.969 16.359 1 80.5 85 LYS A CA 1
ATOM 673 C C . LYS A 1 85 ? -13.883 10.867 15.344 1 80.5 85 LYS A C 1
ATOM 675 O O . LYS A 1 85 ? -14.234 10.984 14.172 1 80.5 85 LYS A O 1
ATOM 680 N N . GLY A 1 86 ? -13.016 9.883 15.727 1 81.38 86 GLY A N 1
ATOM 681 C CA . GLY A 1 86 ? -12.664 8.766 14.875 1 81.38 86 GLY A CA 1
ATOM 682 C C . GLY A 1 86 ? -11.555 7.906 15.445 1 81.38 86 GLY A C 1
ATOM 683 O O . GLY A 1 86 ? -11.375 7.84 16.672 1 81.38 86 GLY A O 1
ATOM 684 N N . GLY A 1 87 ? -10.914 7.25 14.539 1 87.38 87 GLY A N 1
ATOM 685 C CA . GLY A 1 87 ? -9.914 6.285 14.969 1 87.38 87 GLY A CA 1
ATOM 686 C C . GLY A 1 87 ? -8.594 6.934 15.359 1 87.38 87 GLY A C 1
ATOM 687 O O . GLY A 1 87 ? -7.629 6.238 15.68 1 87.38 87 GLY A O 1
ATOM 688 N N . ARG A 1 88 ? -8.57 8.383 15.406 1 94.5 88 ARG A N 1
ATOM 689 C CA . ARG A 1 88 ? -7.309 9.055 15.711 1 94.5 88 ARG A CA 1
ATOM 690 C C . ARG A 1 88 ? -7.523 10.188 16.703 1 94.5 88 ARG A C 1
ATOM 692 O O . ARG A 1 88 ? -6.738 11.141 16.734 1 94.5 88 ARG A O 1
ATOM 699 N N . ALA A 1 89 ? -8.516 10.078 17.406 1 89.25 89 ALA A N 1
ATOM 700 C CA . ALA A 1 89 ? -8.953 11.195 18.25 1 89.25 89 ALA A CA 1
ATOM 701 C C . ALA A 1 89 ? -8.203 11.219 19.578 1 89.25 89 ALA A C 1
ATOM 703 O O . ALA A 1 89 ? -8.211 12.227 20.281 1 89.25 89 ALA A O 1
ATOM 704 N N . ASN A 1 90 ? -7.656 10.117 19.938 1 91.06 90 ASN A N 1
ATOM 705 C CA . ASN A 1 90 ? -6.785 9.961 21.094 1 91.06 90 ASN A CA 1
ATOM 706 C C . ASN A 1 90 ? -5.633 9 20.812 1 91.06 90 ASN A C 1
ATOM 708 O O . ASN A 1 90 ? -5.664 8.266 19.828 1 91.06 90 ASN A O 1
ATOM 712 N N . ALA A 1 91 ? -4.656 9.008 21.672 1 94.75 91 ALA A N 1
ATOM 713 C CA . ALA A 1 91 ? -3.414 8.305 21.359 1 94.75 91 ALA A CA 1
ATOM 714 C C . ALA A 1 91 ? -3.643 6.801 21.266 1 94.75 91 ALA A C 1
ATOM 716 O O . ALA A 1 91 ? -3.039 6.121 20.438 1 94.75 91 ALA A O 1
ATOM 717 N N . VAL A 1 92 ? -4.453 6.227 22.078 1 95.56 92 VAL A N 1
ATOM 718 C CA . VAL A 1 92 ? -4.68 4.785 22.109 1 95.56 92 VAL A CA 1
ATOM 719 C C . VAL A 1 92 ? -5.332 4.344 20.797 1 95.56 92 VAL A C 1
ATOM 721 O O . VAL A 1 92 ? -4.809 3.469 20.109 1 95.56 92 VAL A O 1
ATOM 724 N N . ASP A 1 93 ? -6.445 5.016 20.484 1 94.75 93 ASP A N 1
ATOM 725 C CA . ASP A 1 93 ? -7.121 4.711 19.219 1 94.75 93 ASP A CA 1
ATOM 726 C C . ASP A 1 93 ? -6.207 4.98 18.031 1 94.75 93 ASP A C 1
ATOM 728 O O . ASP A 1 93 ? -6.188 4.207 17.078 1 94.75 93 ASP A O 1
ATOM 732 N N . HIS A 1 94 ? -5.484 6.07 18.109 1 96.94 94 HIS A N 1
ATOM 733 C CA . HIS A 1 94 ? -4.594 6.496 17.031 1 96.94 94 HIS A CA 1
ATOM 734 C C . HIS A 1 94 ? -3.494 5.469 16.781 1 96.94 94 HIS A C 1
ATOM 736 O O . HIS A 1 94 ? -3.201 5.129 15.641 1 96.94 94 HIS A O 1
ATOM 742 N N . LEU A 1 95 ? -2.914 4.992 17.859 1 96.94 95 LEU A N 1
ATOM 743 C CA . LEU A 1 95 ? -1.878 3.971 17.75 1 96.94 95 LEU A CA 1
ATOM 744 C C . LEU A 1 95 ? -2.451 2.666 17.203 1 96.94 95 LEU A C 1
ATOM 746 O O . L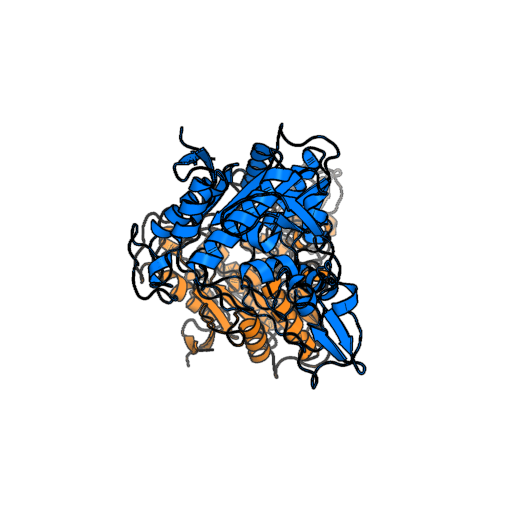EU A 1 95 ? -1.815 1.996 16.391 1 96.94 95 LEU A O 1
ATOM 750 N N . GLU A 1 96 ? -3.65 2.303 17.656 1 95.81 96 GLU A N 1
ATOM 751 C CA . GLU A 1 96 ? -4.312 1.112 17.141 1 95.81 96 GLU A CA 1
ATOM 752 C C . GLU A 1 96 ? -4.562 1.239 15.633 1 95.81 96 GLU A C 1
ATOM 754 O O . GLU A 1 96 ? -4.344 0.288 14.883 1 95.81 96 GLU A O 1
ATOM 759 N N . SER A 1 97 ? -5.016 2.404 15.211 1 95.44 97 SER A N 1
ATOM 760 C CA . SER A 1 97 ? -5.242 2.662 13.797 1 95.44 97 SER A CA 1
ATOM 761 C C . SER A 1 97 ? -3.947 2.557 13 1 95.44 97 SER A C 1
ATOM 763 O O . SER A 1 97 ? -3.924 1.97 11.914 1 95.44 97 SER A O 1
ATOM 765 N N . ALA A 1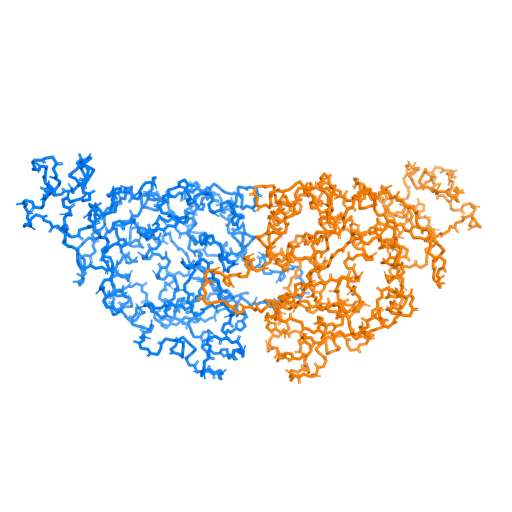 98 ? -2.887 3.16 13.539 1 97.31 98 ALA A N 1
ATOM 766 C CA . ALA A 1 98 ? -1.592 3.131 12.859 1 97.31 98 ALA A CA 1
ATOM 767 C C . ALA A 1 98 ? -1.101 1.698 12.68 1 97.31 98 ALA A C 1
ATOM 769 O O . ALA A 1 98 ? -0.657 1.323 11.594 1 97.31 98 ALA A O 1
ATOM 770 N N . ILE A 1 99 ? -1.234 0.9 13.711 1 96.31 99 ILE A N 1
ATOM 771 C CA . ILE A 1 99 ? -0.772 -0.483 13.664 1 96.31 99 ILE A CA 1
ATOM 772 C C . ILE A 1 99 ? -1.653 -1.291 12.719 1 96.31 99 ILE A C 1
ATOM 774 O O . ILE A 1 99 ? -1.147 -2.062 11.898 1 96.31 99 ILE A O 1
ATOM 778 N N . TYR A 1 100 ? -2.938 -1.058 12.812 1 95.12 100 TYR A N 1
ATOM 779 C CA . TYR A 1 100 ? -3.889 -1.715 11.922 1 95.12 100 TYR A CA 1
ATOM 780 C C . TYR A 1 100 ? -3.562 -1.426 10.461 1 95.12 100 TYR A C 1
ATOM 782 O O . TYR A 1 100 ? -3.682 -2.307 9.602 1 95.12 100 TYR A O 1
ATOM 790 N N . ASN A 1 101 ? -3.088 -0.201 10.188 1 94.94 101 ASN A N 1
ATOM 791 C CA . ASN A 1 101 ? -2.791 0.235 8.828 1 94.94 101 ASN A CA 1
ATOM 792 C C . ASN A 1 101 ? -1.369 -0.137 8.422 1 94.94 101 ASN A C 1
ATOM 794 O O . ASN A 1 101 ? -0.916 0.228 7.336 1 94.94 101 ASN A O 1
ATOM 798 N N . GLY A 1 102 ? -0.62 -0.833 9.297 1 96.19 102 GLY A N 1
ATOM 799 C CA . GLY A 1 102 ? 0.61 -1.473 8.852 1 96.19 102 GLY A CA 1
ATOM 800 C C . GLY A 1 102 ? 1.859 -0.771 9.352 1 96.19 102 GLY A C 1
ATOM 801 O O . GLY A 1 102 ? 2.973 -1.108 8.945 1 96.19 102 GLY A O 1
ATOM 802 N N . PHE A 1 103 ? 1.752 0.139 10.266 1 97.56 103 PHE A N 1
ATOM 803 C CA . PHE A 1 103 ? 2.902 0.941 10.664 1 97.56 103 PHE A CA 1
ATOM 804 C C . PHE A 1 103 ? 3.543 0.379 11.93 1 97.56 103 PHE A C 1
ATOM 806 O O . PHE A 1 103 ? 4.328 1.062 12.594 1 97.56 103 PHE A O 1
ATOM 813 N N . GLY A 1 104 ? 3.221 -0.832 12.266 1 95.62 104 GLY A N 1
ATOM 814 C CA . GLY A 1 104 ? 3.828 -1.45 13.438 1 95.62 104 GLY A CA 1
ATOM 815 C C . GLY A 1 104 ? 5.336 -1.568 13.328 1 95.62 104 GLY A C 1
ATOM 816 O O . GLY A 1 104 ? 5.895 -1.493 12.234 1 95.62 104 GLY A O 1
ATOM 817 N N . TYR A 1 105 ? 5.961 -1.83 14.484 1 94.56 105 TYR A N 1
ATOM 818 C CA . TYR A 1 105 ? 7.418 -1.855 14.57 1 94.56 105 TYR A CA 1
ATOM 819 C C . TYR A 1 105 ? 8 -2.908 13.641 1 94.56 105 TYR A C 1
ATOM 821 O O . TYR A 1 105 ? 9.039 -2.682 13.008 1 94.56 105 TYR A O 1
ATOM 829 N N . SER A 1 106 ? 7.359 -4.012 13.477 1 92.88 106 SER A N 1
ATOM 830 C CA . SER A 1 106 ? 7.879 -5.098 12.648 1 92.88 106 SER A CA 1
ATOM 831 C C . SER A 1 106 ? 7.926 -4.699 11.18 1 92.88 106 SER A C 1
ATOM 833 O O . SER A 1 106 ? 8.773 -5.18 10.43 1 92.88 106 SER A O 1
ATOM 835 N N . SER A 1 107 ? 7.066 -3.812 10.797 1 92.94 107 SER A N 1
ATOM 836 C CA . SER A 1 107 ? 6.949 -3.434 9.391 1 92.94 107 SER A CA 1
ATOM 837 C C . SER A 1 107 ? 7.828 -2.23 9.07 1 92.94 107 SER A C 1
ATOM 839 O O . SER A 1 107 ? 8.477 -2.191 8.016 1 92.94 107 SER A O 1
ATOM 841 N N . VAL A 1 108 ? 7.883 -1.27 10.055 1 96.69 108 VAL A N 1
ATOM 842 C CA . VAL A 1 108 ? 8.508 -0.008 9.664 1 96.69 108 VAL A CA 1
ATOM 843 C C . VAL A 1 108 ? 9.844 0.153 10.383 1 96.69 108 VAL A C 1
ATOM 845 O O . VAL A 1 108 ? 10.68 0.963 9.977 1 96.69 108 VAL A O 1
ATOM 848 N N . GLY A 1 109 ? 10.055 -0.538 11.555 1 96.44 109 GLY A N 1
ATOM 849 C CA . GLY A 1 109 ? 11.344 -0.549 12.227 1 96.44 109 GLY A CA 1
ATOM 850 C C . GLY A 1 109 ? 11.555 0.65 13.133 1 96.44 109 GLY A C 1
ATOM 851 O O . GLY A 1 109 ? 12.695 1.041 13.398 1 96.44 109 GLY A O 1
ATOM 852 N N . ALA A 1 110 ? 10.516 1.338 13.562 1 97.88 110 ALA A N 1
ATOM 853 C CA . ALA A 1 110 ? 10.602 2.475 14.477 1 97.88 110 ALA A CA 1
ATOM 854 C C . ALA A 1 110 ? 9.375 2.547 15.383 1 97.88 110 ALA A C 1
ATOM 856 O O . ALA A 1 110 ? 8.297 2.066 15.016 1 97.88 110 ALA A O 1
ATOM 857 N N . PRO A 1 111 ? 9.547 3.08 16.578 1 97.5 111 PRO A N 1
ATOM 858 C CA . PRO A 1 111 ? 8.383 3.242 17.453 1 97.5 111 PRO A CA 1
ATOM 859 C C . PRO A 1 111 ? 7.418 4.316 16.969 1 97.5 111 PRO A C 1
ATOM 861 O O . PRO A 1 111 ? 7.77 5.117 16.094 1 97.5 111 PRO A O 1
ATOM 864 N N . LEU A 1 112 ? 6.176 4.219 17.5 1 98.31 112 LEU A N 1
ATOM 865 C CA . LEU A 1 112 ? 5.125 5.199 17.234 1 98.31 112 LEU A CA 1
ATOM 866 C C . LEU A 1 112 ? 4.895 6.078 18.469 1 98.31 112 LEU A C 1
ATOM 868 O O . LEU A 1 112 ? 4.719 5.57 19.578 1 98.31 112 LEU A O 1
ATOM 872 N N . ILE A 1 113 ? 4.984 7.344 18.266 1 98.12 113 ILE A N 1
ATOM 873 C CA . ILE A 1 113 ? 4.688 8.297 19.344 1 98.12 113 ILE A CA 1
ATOM 874 C C . ILE A 1 113 ? 3.676 9.328 18.844 1 98.12 113 ILE A C 1
ATOM 876 O O . ILE A 1 113 ? 3.926 10.031 17.859 1 98.12 113 ILE A O 1
ATOM 880 N N . ILE A 1 114 ? 2.512 9.359 19.469 1 98.25 114 ILE A N 1
ATOM 881 C CA . ILE A 1 114 ? 1.55 10.406 19.156 1 98.25 114 ILE A CA 1
ATOM 882 C C . ILE A 1 114 ? 2.004 11.727 19.781 1 98.25 114 ILE A C 1
ATOM 884 O O . ILE A 1 114 ? 2.156 11.828 21 1 98.25 114 ILE A O 1
ATOM 888 N N . ALA A 1 115 ? 2.152 12.695 19 1 98.56 115 ALA A N 1
ATOM 889 C CA . ALA A 1 115 ? 2.998 13.852 19.297 1 98.56 115 ALA A CA 1
ATOM 890 C C . ALA A 1 115 ? 2.377 14.727 20.391 1 98.56 115 ALA A C 1
ATOM 892 O O . ALA A 1 115 ? 3.09 15.391 21.141 1 98.56 115 ALA A O 1
ATOM 893 N N . ASP A 1 116 ? 1.015 14.695 20.469 1 97.56 116 ASP A N 1
ATOM 894 C CA . ASP A 1 116 ? 0.384 15.648 21.375 1 97.56 116 ASP A CA 1
ATOM 895 C C . ASP A 1 116 ? -0.178 14.945 22.609 1 97.56 116 ASP A C 1
ATOM 897 O O . ASP A 1 116 ? -1.121 15.438 23.234 1 97.56 116 ASP A O 1
ATOM 901 N N . GLY A 1 117 ? 0.361 13.812 22.906 1 93.56 117 GLY A N 1
ATOM 902 C CA . GLY A 1 117 ? 0.003 13.109 24.125 1 93.56 117 GLY A CA 1
ATOM 903 C C . GLY A 1 117 ? -1.284 12.32 24 1 93.56 117 GLY A C 1
ATOM 904 O O . GLY A 1 117 ? -1.79 12.109 22.906 1 93.56 117 GLY A O 1
ATOM 905 N N . ILE A 1 118 ? -1.785 11.836 25.078 1 91.44 118 ILE A N 1
ATOM 906 C CA . ILE A 1 118 ? -2.902 10.898 25.109 1 91.44 118 ILE A CA 1
ATOM 907 C C . ILE A 1 118 ? -4.168 11.586 24.594 1 91.44 118 ILE A C 1
ATOM 909 O O . ILE A 1 118 ? -4.852 11.062 23.719 1 91.44 118 ILE A O 1
ATOM 913 N N . ASN A 1 119 ? -4.359 12.867 25.094 1 86.62 119 ASN A N 1
ATOM 914 C CA . ASN A 1 119 ? -5.621 13.531 24.781 1 86.62 119 ASN A CA 1
ATOM 915 C C . ASN A 1 119 ? -5.406 14.797 23.953 1 86.62 119 ASN A C 1
ATOM 917 O O . ASN A 1 119 ? -6.316 15.617 23.828 1 86.62 119 ASN A O 1
ATOM 921 N N . GLY A 1 120 ? -4.188 15.016 23.484 1 91.44 120 GLY A N 1
ATOM 922 C CA . GLY A 1 120 ? -3.934 16.156 22.625 1 91.44 120 GLY A CA 1
ATOM 923 C C . GLY A 1 120 ? -3.527 17.406 23.391 1 91.44 120 GLY A C 1
ATOM 924 O O . GLY A 1 120 ? -3.635 18.516 22.891 1 91.44 120 GLY A O 1
ATOM 925 N N . ASP A 1 121 ? -3.043 17.25 24.625 1 88.5 121 ASP A N 1
ATOM 926 C CA . ASP A 1 121 ? -2.803 18.422 25.469 1 88.5 121 ASP A CA 1
ATOM 927 C C . ASP A 1 121 ? -1.315 18.578 25.781 1 88.5 121 ASP A C 1
ATOM 929 O O . ASP A 1 121 ? -0.937 19.375 26.625 1 88.5 121 ASP A O 1
ATOM 933 N N . TYR A 1 122 ? -0.462 17.812 25.156 1 92.44 122 TYR A N 1
ATOM 934 C CA . TYR A 1 122 ? 0.982 18 25.234 1 92.44 122 TYR A CA 1
ATOM 935 C C . TYR A 1 122 ? 1.483 18.859 24.094 1 92.44 122 TYR A C 1
ATOM 937 O O . TYR A 1 122 ? 1.537 18.422 22.938 1 92.44 122 TYR A O 1
ATOM 945 N N . TYR A 1 123 ? 1.797 20.125 24.422 1 95.88 123 TYR A N 1
ATOM 946 C CA . TYR A 1 123 ? 2.232 21.062 23.391 1 95.88 123 TYR A CA 1
ATOM 947 C C . TYR A 1 123 ? 3.107 22.156 23.984 1 95.88 123 TYR A C 1
ATOM 949 O O . TYR A 1 123 ? 3.209 22.281 25.203 1 95.88 123 TYR A O 1
ATOM 957 N N . LYS A 1 124 ? 3.828 22.859 23.156 1 96.12 124 LYS A N 1
ATOM 958 C CA . LYS A 1 124 ? 4.562 24.078 23.469 1 96.12 124 LYS A CA 1
ATOM 959 C C . LYS A 1 124 ? 4.094 25.234 22.578 1 96.12 124 LYS A C 1
ATOM 961 O O . LYS A 1 124 ? 3.646 25.016 21.453 1 96.12 124 LYS A O 1
ATOM 966 N N . GLU A 1 125 ? 4.18 26.391 23.109 1 95.69 125 GLU A N 1
ATOM 967 C CA . GLU A 1 125 ? 3.797 27.578 22.344 1 95.69 125 GLU A CA 1
ATOM 968 C C . GLU A 1 125 ? 5.016 28.25 21.719 1 95.69 125 GLU A C 1
ATOM 970 O O . GLU A 1 125 ? 6.09 28.281 22.312 1 95.69 125 GLU A O 1
ATOM 975 N N . VAL A 1 126 ? 4.816 28.734 20.531 1 96.94 126 VAL A N 1
ATOM 976 C CA . VAL A 1 126 ? 5.859 29.422 19.781 1 96.94 126 VAL A CA 1
ATOM 977 C C . VAL A 1 126 ? 5.336 30.766 19.297 1 96.94 126 VAL A C 1
ATOM 979 O O . VAL A 1 126 ? 4.266 30.844 18.688 1 96.94 126 VAL A O 1
ATOM 982 N N . GLU A 1 127 ? 6.098 31.812 19.562 1 97.25 127 GLU A N 1
ATOM 983 C CA . GLU A 1 127 ? 5.715 33.156 19.094 1 97.25 127 GLU A CA 1
ATOM 984 C C . GLU A 1 127 ? 5.961 33.312 17.594 1 97.25 127 GLU A C 1
ATOM 986 O O . GLU A 1 127 ? 7.023 32.938 17.094 1 97.25 127 GLU A O 1
ATOM 991 N N . VAL A 1 128 ? 4.914 33.844 16.875 1 97.12 128 VAL A N 1
ATOM 992 C CA . VAL A 1 128 ? 5.078 34.031 15.438 1 97.12 128 VAL A CA 1
ATOM 993 C C . VAL A 1 128 ? 4.781 35.469 15.062 1 97.12 128 VAL A C 1
ATOM 995 O O . VAL A 1 128 ? 5.328 36 14.094 1 97.12 128 VAL A O 1
ATOM 998 N N . ASN A 1 129 ? 3.908 36.219 15.797 1 97.44 129 ASN A N 1
ATOM 999 C CA . ASN A 1 129 ? 3.529 37.594 15.578 1 97.44 129 ASN A CA 1
ATOM 1000 C C . ASN A 1 129 ? 3.158 37.844 14.125 1 97.44 129 ASN A C 1
ATOM 1002 O O . ASN A 1 129 ? 3.707 38.75 13.492 1 97.44 129 ASN A O 1
ATOM 1006 N N . LEU A 1 130 ? 2.225 37.094 13.641 1 97.88 130 LEU A N 1
ATOM 1007 C CA . LEU A 1 130 ? 1.754 37.219 12.266 1 97.88 130 LEU A CA 1
ATOM 1008 C C . LEU A 1 130 ? 0.305 37.688 12.227 1 97.88 130 LEU A C 1
ATOM 1010 O O . LEU A 1 130 ? -0.205 38.219 13.219 1 97.88 130 LEU A O 1
ATOM 1014 N N . LYS A 1 131 ? -0.357 37.719 11.133 1 97.25 131 LYS A N 1
ATOM 1015 C CA . LYS A 1 131 ? -1.66 38.312 10.867 1 97.25 131 LYS A CA 1
ATOM 1016 C C . LYS A 1 131 ? -2.727 37.75 11.797 1 97.25 131 LYS A C 1
ATOM 1018 O O . LYS A 1 131 ? -3.498 38.5 12.398 1 97.25 131 LYS A O 1
ATOM 1023 N N . HIS A 1 132 ? -2.77 36.406 11.938 1 95.94 132 HIS A N 1
ATOM 1024 C CA . HIS A 1 132 ? -3.865 35.75 12.648 1 95.94 132 HIS A CA 1
ATOM 1025 C C . HIS A 1 132 ? -3.457 35.375 14.062 1 95.94 132 HIS A C 1
ATOM 1027 O O . HIS A 1 132 ? -4.301 35.312 14.961 1 95.94 132 HIS A O 1
ATOM 1033 N N . PHE A 1 133 ? -2.152 35.062 14.234 1 95.69 133 PHE A N 1
ATOM 1034 C CA . PHE A 1 133 ? -1.723 34.531 15.523 1 95.69 133 PHE A CA 1
ATOM 1035 C C . PHE A 1 133 ? -0.503 35.281 16.047 1 95.69 133 PHE A C 1
ATOM 1037 O O . PHE A 1 133 ? 0.425 35.562 15.281 1 95.69 133 PHE A O 1
ATOM 1044 N N . LYS A 1 134 ? -0.52 35.594 17.359 1 96.19 134 LYS A N 1
ATOM 1045 C CA . LYS A 1 134 ? 0.699 36.031 18.047 1 96.19 134 LYS A CA 1
ATOM 1046 C C . LYS A 1 134 ? 1.566 34.812 18.406 1 96.19 134 LYS A C 1
ATOM 1048 O O . LYS A 1 134 ? 2.795 34.906 18.328 1 96.19 134 LYS A O 1
ATOM 1053 N N . LYS A 1 135 ? 0.898 33.781 18.828 1 95.44 135 LYS A N 1
ATOM 1054 C CA . LYS A 1 135 ? 1.523 32.5 19.156 1 95.44 135 LYS A CA 1
ATOM 1055 C C . LYS A 1 135 ? 0.766 31.344 18.516 1 95.44 135 LYS A C 1
ATOM 1057 O O . LYS A 1 135 ? -0.445 31.422 18.297 1 95.44 135 LYS A O 1
ATOM 1062 N N . VAL A 1 136 ? 1.537 30.281 18.219 1 96.62 136 VAL A N 1
ATOM 1063 C CA . VAL A 1 136 ? 0.92 29.031 17.781 1 96.62 136 VAL A CA 1
ATOM 1064 C C . VAL A 1 136 ? 1.336 27.891 18.703 1 96.62 136 VAL A C 1
ATOM 1066 O O . VAL A 1 136 ? 2.24 28.047 19.531 1 96.62 136 VAL A O 1
ATOM 1069 N N . LYS A 1 137 ? 0.637 26.812 18.594 1 95.94 137 LYS A N 1
ATOM 1070 C CA . LYS A 1 137 ? 0.908 25.625 19.406 1 95.94 137 LYS A CA 1
ATOM 1071 C C . LYS A 1 137 ? 1.54 24.516 18.578 1 95.94 137 LYS A C 1
ATOM 1073 O O . LYS A 1 137 ? 1.057 24.203 17.484 1 95.94 137 LYS A O 1
ATOM 1078 N N . VAL A 1 138 ? 2.604 23.969 19.078 1 98 138 VAL A N 1
ATOM 1079 C CA . VAL A 1 138 ? 3.305 22.844 18.453 1 98 138 VAL A CA 1
ATOM 1080 C C . VAL A 1 138 ? 3.191 21.609 19.344 1 98 138 VAL A C 1
ATOM 1082 O O . VAL A 1 138 ? 3.451 21.672 20.547 1 98 138 VAL A O 1
ATOM 1085 N N . ALA A 1 139 ? 2.795 20.5 18.75 1 98 139 ALA A N 1
ATOM 1086 C CA . ALA A 1 139 ? 2.709 19.25 19.5 1 98 139 ALA A CA 1
ATOM 1087 C C . ALA A 1 139 ? 4.035 18.938 20.188 1 98 139 ALA A C 1
ATOM 1089 O O . ALA A 1 139 ? 5.102 19.094 19.594 1 98 139 ALA A O 1
ATOM 1090 N N . GLY A 1 140 ? 4.008 18.438 21.375 1 97.75 140 GLY A N 1
ATOM 1091 C CA . GLY A 1 140 ? 5.152 18.359 22.266 1 97.75 140 GLY A CA 1
ATOM 1092 C C . GLY A 1 140 ? 6.281 17.516 21.719 1 97.75 140 GLY A C 1
ATOM 1093 O O . GLY A 1 140 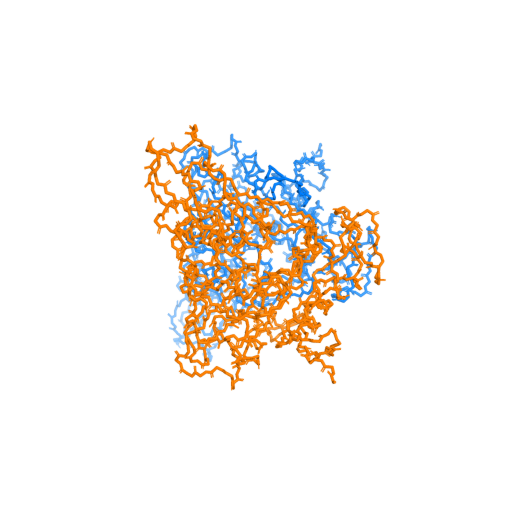? 7.438 17.938 21.703 1 97.75 140 GLY A O 1
ATOM 1094 N N . ALA A 1 141 ? 5.961 16.297 21.234 1 97.5 141 ALA A N 1
ATOM 1095 C CA . ALA A 1 141 ? 7.004 15.383 20.781 1 97.5 141 ALA A CA 1
ATOM 1096 C C . ALA A 1 141 ? 7.684 15.906 19.516 1 97.5 141 ALA A C 1
ATOM 1098 O O . ALA A 1 141 ? 8.867 15.633 19.281 1 97.5 141 ALA A O 1
ATOM 1099 N N . ILE A 1 142 ? 6.957 16.641 18.734 1 98.31 142 ILE A N 1
ATOM 1100 C CA . ILE A 1 142 ? 7.539 17.266 17.547 1 98.31 142 ILE A CA 1
ATOM 1101 C C . ILE A 1 142 ? 8.438 18.422 17.969 1 98.31 142 ILE A C 1
ATOM 1103 O O . ILE A 1 142 ? 9.547 18.578 17.453 1 98.31 142 ILE A O 1
ATOM 1107 N N . TYR A 1 143 ? 7.969 19.188 18.922 1 98.06 143 TYR A N 1
ATOM 1108 C CA . TYR A 1 143 ? 8.773 20.281 19.453 1 98.06 143 TYR A CA 1
ATOM 1109 C C . TYR A 1 143 ? 10.078 19.766 20.047 1 98.06 143 TYR A C 1
ATOM 1111 O O . TYR A 1 143 ? 11.141 20.359 19.828 1 98.06 143 TYR A O 1
ATOM 1119 N N . ASP A 1 144 ? 10.047 18.703 20.75 1 97.44 144 ASP A N 1
ATOM 1120 C CA . ASP A 1 144 ? 11.164 18.188 21.531 1 97.44 144 ASP A CA 1
ATOM 1121 C C . ASP A 1 144 ? 12.148 17.422 20.656 1 97.44 144 ASP A C 1
ATOM 1123 O O . ASP A 1 144 ? 13.305 17.219 21.031 1 97.44 144 ASP A O 1
ATOM 1127 N N . ALA A 1 145 ? 11.695 16.938 19.484 1 98 145 ALA A N 1
ATOM 1128 C CA . ALA A 1 145 ? 12.586 16.219 18.578 1 98 145 ALA A CA 1
ATOM 1129 C C . ALA A 1 145 ? 13.68 17.125 18.031 1 98 145 ALA A C 1
ATOM 1131 O O . ALA A 1 145 ? 13.477 18.344 17.891 1 98 145 ALA A O 1
ATOM 1132 N N . ASP A 1 146 ? 14.797 16.562 17.656 1 97.62 146 ASP A N 1
ATOM 1133 C CA . ASP A 1 146 ? 15.922 17.328 17.141 1 97.62 146 ASP A CA 1
ATOM 1134 C C . ASP A 1 146 ? 15.758 17.625 15.648 1 97.62 146 ASP A C 1
ATOM 1136 O O . ASP A 1 146 ? 16.266 18.641 15.148 1 97.62 146 ASP A O 1
ATOM 1140 N N . PHE A 1 147 ? 15.125 16.766 14.938 1 98.5 147 PHE A N 1
ATOM 1141 C CA . PHE A 1 147 ? 14.969 16.828 13.492 1 98.5 147 PHE A CA 1
ATOM 1142 C C . PHE A 1 147 ? 13.547 16.469 13.086 1 98.5 147 PHE A C 1
ATOM 1144 O O . PHE A 1 147 ? 12.945 15.555 13.664 1 98.5 147 PHE A O 1
ATOM 1151 N N . LEU A 1 148 ? 12.984 17.188 12.133 1 98.75 148 LEU A N 1
ATOM 1152 C CA . LEU A 1 148 ? 11.648 16.906 11.617 1 98.75 148 LEU A CA 1
ATOM 1153 C C . LEU A 1 148 ? 11.711 16.484 10.156 1 98.75 148 LEU A C 1
ATOM 1155 O O . LEU A 1 148 ? 11.992 17.297 9.273 1 98.75 148 LEU A O 1
ATOM 1159 N N . LEU A 1 149 ? 11.539 15.234 9.883 1 98.88 149 LEU A N 1
ATOM 1160 C CA . LEU A 1 149 ? 11.391 14.695 8.531 1 98.88 149 LEU A CA 1
ATOM 1161 C C . LEU A 1 149 ? 9.914 14.484 8.195 1 98.88 149 LEU A C 1
ATOM 1163 O O . LEU A 1 149 ? 9.234 13.695 8.859 1 98.88 149 LEU A O 1
ATOM 1167 N N . VAL A 1 150 ? 9.438 15.18 7.176 1 98.88 150 VAL A N 1
ATOM 1168 C CA . VAL A 1 150 ? 8.016 15.188 6.875 1 98.88 150 VAL A CA 1
ATOM 1169 C C . VAL A 1 150 ? 7.746 14.375 5.609 1 98.88 150 VAL A C 1
ATOM 1171 O O . VAL A 1 150 ? 8.281 14.68 4.543 1 98.88 150 VAL A O 1
ATOM 1174 N N . LEU A 1 151 ? 7.008 13.312 5.742 1 98.88 151 LEU A N 1
ATOM 1175 C CA . LEU A 1 151 ? 6.512 12.516 4.625 1 98.88 151 LEU A CA 1
ATOM 1176 C C . LEU A 1 151 ? 5.051 12.844 4.336 1 98.88 151 LEU A C 1
ATOM 1178 O O . LEU A 1 151 ? 4.172 12.586 5.164 1 98.88 151 LEU A O 1
ATOM 1182 N N . THR A 1 152 ? 4.805 13.328 3.139 1 98.75 152 THR A N 1
ATOM 1183 C CA . THR A 1 152 ? 3.467 13.828 2.848 1 98.75 152 THR A CA 1
ATOM 1184 C C . THR A 1 152 ? 2.844 13.07 1.682 1 98.75 152 THR A C 1
ATOM 1186 O O . THR A 1 152 ? 3.465 12.922 0.627 1 98.75 152 THR A O 1
ATOM 1189 N N . HIS A 1 153 ? 1.698 12.5 1.9 1 98.5 153 HIS A N 1
ATOM 1190 C CA . HIS A 1 153 ? 0.839 12.062 0.805 1 98.5 153 HIS A CA 1
ATOM 1191 C C . HIS A 1 153 ? 0.07 13.234 0.208 1 98.5 153 HIS A C 1
ATOM 1193 O O . HIS A 1 153 ? -0.818 13.797 0.854 1 98.5 153 HIS A O 1
ATOM 1199 N N . VAL A 1 154 ? 0.339 13.641 -1.022 1 98.62 154 VAL A N 1
ATOM 1200 C CA . VAL A 1 154 ? -0.26 14.82 -1.635 1 98.62 154 VAL A CA 1
ATOM 1201 C C . VAL A 1 154 ? -1.592 14.445 -2.283 1 98.62 154 VAL A C 1
ATOM 1203 O O . VAL A 1 154 ? -1.678 13.453 -3.016 1 98.62 154 VAL A O 1
ATOM 1206 N N . LYS A 1 155 ? -2.613 15.164 -2.029 1 96.62 155 LYS A N 1
ATOM 1207 C CA . LYS A 1 155 ? -3.943 14.922 -2.58 1 96.62 155 LYS A CA 1
ATOM 1208 C C . LYS A 1 155 ? -4.789 16.188 -2.555 1 96.62 155 LYS A C 1
ATOM 1210 O O . LYS A 1 155 ? -4.305 17.266 -2.18 1 96.62 155 LYS A O 1
ATOM 1215 N N . GLY A 1 156 ? -6.016 16.125 -3.049 1 95.69 156 GLY A N 1
ATOM 1216 C CA . GLY A 1 156 ? -6.965 17.219 -2.914 1 95.69 156 GLY A CA 1
ATOM 1217 C C . GLY A 1 156 ? -7.5 17.375 -1.504 1 95.69 156 GLY A C 1
ATOM 1218 O O . GLY A 1 156 ? -7.121 16.625 -0.604 1 95.69 156 GLY A O 1
ATOM 1219 N N . HIS A 1 157 ? -8.25 18.375 -1.352 1 95.44 157 HIS A N 1
ATOM 1220 C CA . HIS A 1 157 ? -8.852 18.625 -0.047 1 95.44 157 HIS A CA 1
ATOM 1221 C C . HIS A 1 157 ? -10.102 19.484 -0.176 1 95.44 157 HIS A C 1
ATOM 1223 O O . HIS A 1 157 ? -10.094 20.5 -0.866 1 95.44 157 HIS A O 1
ATOM 1229 N N . MET A 1 158 ? -11.07 19.203 0.576 1 90.62 158 MET A N 1
ATOM 1230 C CA . MET A 1 158 ? -12.391 19.797 0.417 1 90.62 158 MET A CA 1
ATOM 1231 C C . MET A 1 158 ? -12.422 21.219 0.99 1 90.62 158 MET A C 1
ATOM 1233 O O . MET A 1 158 ? -13.312 22 0.669 1 90.62 158 MET A O 1
ATOM 1237 N N . SER A 1 159 ? -11.453 21.641 1.832 1 91.38 159 SER A N 1
ATOM 1238 C CA . SER A 1 159 ? -11.477 22.953 2.451 1 91.38 159 SER A CA 1
ATOM 1239 C C . SER A 1 159 ? -10.281 23.797 2.018 1 91.38 159 SER A C 1
ATOM 1241 O O . SER A 1 159 ? -10.305 25.031 2.125 1 91.38 159 SER A O 1
ATOM 1243 N N . THR A 1 160 ? -9.227 23.109 1.614 1 95.88 160 THR A N 1
ATOM 1244 C CA . THR A 1 160 ? -8.023 23.859 1.287 1 95.88 160 THR A CA 1
ATOM 1245 C C . THR A 1 160 ? -7.625 23.641 -0.169 1 95.88 160 THR A C 1
ATOM 1247 O O . THR A 1 160 ? -6.664 24.234 -0.654 1 95.88 160 THR A O 1
ATOM 1250 N N . GLY A 1 161 ? -8.328 22.828 -0.845 1 96.12 161 GLY A N 1
ATOM 1251 C CA . GLY A 1 161 ? -8.07 22.531 -2.244 1 96.12 161 GLY A CA 1
ATOM 1252 C C . GLY A 1 161 ? -6.887 21.594 -2.443 1 96.12 161 GLY A C 1
ATOM 1253 O O . GLY A 1 161 ? -6.895 20.75 -3.346 1 96.12 161 GLY A O 1
ATOM 1254 N N . LEU A 1 162 ? -5.883 21.828 -1.655 1 97.81 162 LEU A N 1
ATOM 1255 C CA . LEU A 1 162 ? -4.664 21.016 -1.678 1 97.81 162 LEU A CA 1
ATOM 1256 C C . LEU A 1 162 ? -4.293 20.562 -0.273 1 97.81 162 LEU A C 1
ATOM 1258 O O . LEU A 1 162 ? -4.27 21.359 0.663 1 97.81 162 LEU A O 1
ATOM 1262 N N . GLY A 1 163 ? -4.117 19.266 -0.134 1 97.94 163 GLY A N 1
ATOM 1263 C CA . GLY A 1 163 ? -3.459 18.703 1.035 1 97.94 163 GLY A CA 1
ATOM 1264 C C . GLY A 1 163 ? -2.021 18.297 0.775 1 97.94 163 GLY A C 1
ATOM 1265 O O . GLY A 1 163 ? -1.761 17.203 0.267 1 97.94 163 GLY A O 1
ATOM 1266 N N . GLY A 1 164 ? -1.077 19.172 1.07 1 98.5 164 GLY A N 1
ATOM 1267 C CA . GLY A 1 164 ? 0.344 18.938 0.872 1 98.5 164 GLY A CA 1
ATOM 1268 C C . GLY A 1 164 ? 1.147 19.016 2.156 1 98.5 164 GLY A C 1
ATOM 1269 O O . GLY A 1 164 ? 0.653 18.656 3.227 1 98.5 164 GLY A O 1
ATOM 1270 N N . ALA A 1 165 ? 2.393 19.406 1.988 1 98.88 165 ALA A N 1
ATOM 1271 C CA . ALA A 1 165 ? 3.312 19.453 3.121 1 98.88 165 ALA A CA 1
ATOM 1272 C C . ALA A 1 165 ? 2.908 20.531 4.117 1 98.88 165 ALA A C 1
ATOM 1274 O O . ALA A 1 165 ? 3.025 20.344 5.332 1 98.88 165 ALA A O 1
ATOM 1275 N N . ILE A 1 166 ? 2.414 21.641 3.592 1 98.88 166 ILE A N 1
ATOM 1276 C CA . ILE A 1 166 ? 2.008 22.734 4.477 1 98.88 166 ILE A CA 1
ATOM 1277 C C . ILE A 1 166 ? 0.892 22.25 5.406 1 98.88 166 ILE A C 1
ATOM 1279 O O . ILE A 1 166 ? 0.938 22.484 6.613 1 98.88 166 ILE A O 1
ATOM 1283 N N . LYS A 1 167 ? -0.051 21.547 4.867 1 98.31 167 LYS A N 1
ATOM 1284 C CA . LYS A 1 167 ? -1.128 21.031 5.699 1 98.31 167 LYS A CA 1
ATOM 1285 C C . LYS A 1 167 ? -0.612 19.938 6.645 1 98.31 167 LYS A C 1
ATOM 1287 O O . LYS A 1 167 ? -1.032 19.875 7.805 1 98.31 167 LYS A O 1
ATOM 1292 N N . ASN A 1 168 ? 0.226 19.078 6.094 1 98.31 168 ASN A N 1
ATOM 1293 C CA . ASN A 1 168 ? 0.77 18 6.902 1 98.31 168 ASN A CA 1
ATOM 1294 C C . ASN A 1 168 ? 1.537 18.531 8.109 1 98.31 168 ASN A C 1
ATOM 1296 O O . ASN A 1 168 ? 1.515 17.922 9.18 1 98.31 168 ASN A O 1
ATOM 1300 N N . VAL A 1 169 ? 2.207 19.609 7.934 1 98.75 169 VAL A N 1
ATOM 1301 C CA . VAL A 1 169 ? 2.957 20.219 9.031 1 98.75 169 VAL A CA 1
ATOM 1302 C C . VAL A 1 169 ? 2.035 21.109 9.859 1 98.75 169 VAL A C 1
ATOM 1304 O O . VAL A 1 169 ? 1.865 20.891 11.055 1 98.75 169 VAL A O 1
ATOM 1307 N N . GLY A 1 170 ? 1.392 22.078 9.25 1 98.44 170 GLY A N 1
ATOM 1308 C CA . GLY A 1 170 ? 0.606 23.078 9.945 1 98.44 170 GLY A CA 1
ATOM 1309 C C . GLY A 1 170 ? -0.534 22.5 10.758 1 98.44 170 GLY A C 1
ATOM 1310 O O . GLY A 1 170 ? -0.781 22.922 11.883 1 98.44 170 GLY A O 1
ATOM 1311 N N . MET A 1 171 ? -1.207 21.562 10.148 1 96.44 171 MET A N 1
ATOM 1312 C CA . MET A 1 171 ? -2.324 20.906 10.82 1 96.44 171 MET A CA 1
ATOM 1313 C C . MET A 1 171 ? -1.853 19.672 11.57 1 96.44 171 MET A C 1
ATOM 1315 O O . MET A 1 171 ? -2.17 19.484 12.742 1 96.44 171 MET A O 1
ATOM 1319 N N . GLY A 1 172 ? -1.001 18.891 10.953 1 97 172 GLY A N 1
ATOM 1320 C CA . GLY A 1 172 ? -0.629 17.594 11.469 1 97 172 GLY A CA 1
ATOM 1321 C C . GLY A 1 172 ? 0.317 17.656 12.648 1 97 172 GLY A C 1
ATOM 1322 O O . GLY A 1 172 ? 0.431 16.703 13.422 1 97 172 GLY A O 1
ATOM 1323 N N . CYS A 1 173 ? 1.001 18.719 12.781 1 98.5 173 CYS A N 1
ATOM 1324 C CA . CYS A 1 173 ? 1.952 18.859 13.883 1 98.5 173 CYS A CA 1
ATOM 1325 C C . CYS A 1 173 ? 1.395 19.75 14.977 1 98.5 173 CYS A C 1
ATOM 1327 O O . CYS A 1 173 ? 2.094 20.078 15.938 1 98.5 173 CYS A O 1
ATOM 1329 N N . ALA A 1 174 ? 0.177 20.172 14.852 1 97.69 174 ALA A N 1
ATOM 1330 C CA . ALA A 1 174 ? -0.519 20.938 15.883 1 97.69 174 ALA A CA 1
ATOM 1331 C C . ALA A 1 174 ? -1.31 20.016 16.812 1 97.69 174 ALA A C 1
ATOM 1333 O O . ALA A 1 174 ? -1.872 19.016 16.359 1 97.69 174 ALA A O 1
ATOM 1334 N N . PRO A 1 175 ? -1.347 20.375 18.094 1 96.06 175 PRO A N 1
ATOM 1335 C CA . PRO A 1 175 ? -2.244 19.625 18.969 1 96.06 175 PRO A CA 1
ATOM 1336 C C . PRO A 1 175 ? -3.719 19.859 18.656 1 96.06 175 PRO A C 1
ATOM 1338 O O . PRO A 1 175 ? -4.043 20.703 17.828 1 96.06 175 PRO A O 1
ATOM 1341 N N . ARG A 1 176 ? -4.59 19.156 19.297 1 92.75 176 ARG A N 1
ATOM 1342 C CA . ARG A 1 176 ? -6.023 19.281 19.047 1 92.75 176 ARG A CA 1
ATOM 1343 C C . ARG A 1 176 ? -6.488 20.719 19.188 1 92.75 176 ARG A C 1
ATOM 1345 O O . ARG A 1 176 ? -7.234 21.219 18.344 1 92.75 176 ARG A O 1
ATOM 1352 N N . SER A 1 177 ? -6.047 21.406 20.266 1 92.12 177 SER A N 1
ATOM 1353 C CA . SER A 1 177 ? -6.449 22.797 20.469 1 92.12 177 SER A CA 1
ATOM 1354 C C . SER A 1 177 ? -5.914 23.688 19.359 1 92.12 177 SER A C 1
ATOM 1356 O O . SER A 1 177 ? -6.59 24.625 18.938 1 92.12 177 SER A O 1
ATOM 1358 N N . GLY A 1 178 ? -4.691 23.438 18.938 1 94.94 178 GLY A N 1
ATOM 1359 C CA . GLY A 1 178 ? -4.152 24.172 17.812 1 94.94 178 GLY A CA 1
ATOM 1360 C C . GLY A 1 178 ? -4.957 23.984 16.531 1 94.94 178 GLY A C 1
ATOM 1361 O O . GLY A 1 178 ? -5.16 24.938 15.773 1 94.94 178 GLY A O 1
ATOM 1362 N N . LYS A 1 179 ? -5.41 22.75 16.281 1 94.5 179 LYS A N 1
ATOM 1363 C CA . LYS A 1 179 ? -6.273 22.484 15.141 1 94.5 179 LYS A CA 1
ATOM 1364 C C . LYS A 1 179 ? -7.582 23.266 15.242 1 94.5 179 LYS A C 1
ATOM 1366 O O . LYS A 1 179 ? -8.117 23.734 14.227 1 94.5 179 LYS A O 1
ATOM 1371 N N . GLN A 1 180 ? -8.109 23.328 16.391 1 91.38 180 GLN A N 1
ATOM 1372 C CA . GLN A 1 180 ? -9.328 24.094 16.609 1 91.38 180 GLN A CA 1
ATOM 1373 C C . GLN A 1 180 ? -9.102 25.562 16.297 1 91.38 180 GLN A C 1
ATOM 1375 O O . GLN A 1 180 ? -9.953 26.203 15.664 1 91.38 180 GLN A O 1
ATOM 1380 N N . MET A 1 181 ? -7.969 26.109 16.703 1 92.81 181 MET A N 1
ATOM 1381 C CA . MET A 1 181 ? -7.621 27.5 16.438 1 92.81 181 MET A CA 1
ATOM 1382 C C . MET A 1 181 ? -7.605 27.781 14.945 1 92.81 181 MET A C 1
ATOM 1384 O O . MET A 1 181 ? -7.961 28.875 14.516 1 92.81 181 MET A O 1
ATOM 1388 N N . GLN A 1 182 ? -7.227 26.797 14.203 1 94.88 182 GLN A N 1
ATOM 1389 C CA . GLN A 1 182 ? -7.129 26.969 12.758 1 94.88 182 GLN A CA 1
ATOM 1390 C C . GLN A 1 182 ? -8.508 26.938 12.102 1 94.88 182 GLN A C 1
ATOM 1392 O O . GLN A 1 182 ? -8.734 27.578 11.086 1 94.88 182 GLN A O 1
ATOM 1397 N N . HIS A 1 183 ? -9.398 26.234 12.695 1 90.75 183 HIS A N 1
ATOM 1398 C CA . HIS A 1 183 ? -10.688 25.984 12.055 1 90.75 183 HIS A CA 1
ATOM 1399 C C . HIS A 1 183 ? -11.727 27.016 12.5 1 90.75 183 HIS A C 1
ATOM 1401 O O . HIS A 1 183 ? -12.844 27.031 11.992 1 90.75 183 HIS A O 1
ATOM 1407 N N . ALA A 1 184 ? -11.469 27.812 13.547 1 85.69 184 ALA A N 1
ATOM 1408 C CA . ALA A 1 184 ? -12.492 28.781 13.969 1 85.69 184 ALA A CA 1
ATOM 1409 C C . ALA A 1 184 ? -11.914 29.781 14.953 1 85.69 184 ALA A C 1
ATOM 1411 O O . ALA A 1 184 ? -10.867 29.547 15.562 1 85.69 184 ALA A O 1
ATOM 1412 N N . GLN A 1 185 ? -12.609 30.969 14.906 1 78.94 185 GLN A N 1
ATOM 1413 C CA . GLN A 1 185 ? -12.539 31.797 16.109 1 78.94 185 GLN A CA 1
ATOM 1414 C C . GLN A 1 185 ? -13.414 31.219 17.219 1 78.94 185 GLN A C 1
ATOM 1416 O O . GLN A 1 185 ? -14.609 31 17.031 1 78.94 185 GLN A O 1
ATOM 1421 N N . PHE A 1 186 ? -12.758 30.875 18.219 1 77.25 186 PHE A N 1
ATOM 1422 C CA . PHE A 1 186 ? -13.406 30 19.203 1 77.25 186 PHE A CA 1
ATOM 1423 C C . PHE A 1 186 ? -13.797 30.781 20.453 1 77.25 186 PHE A C 1
ATOM 1425 O O . PHE A 1 186 ? -13 31.562 20.984 1 77.25 186 PHE A O 1
ATOM 1432 N N . LYS A 1 187 ? -15.188 30.781 20.812 1 83.06 187 LYS A N 1
ATOM 1433 C CA . LYS A 1 187 ? -15.719 31.203 22.109 1 83.06 187 LYS A CA 1
ATOM 1434 C C . LYS A 1 187 ? -16.578 30.109 22.734 1 83.06 187 LYS A C 1
ATOM 1436 O O . LYS A 1 187 ? -17.625 29.734 22.203 1 83.06 187 LYS A O 1
ATOM 1441 N N . PRO A 1 188 ? -16.031 29.594 23.891 1 88.44 188 PRO A N 1
ATOM 1442 C CA . PRO A 1 188 ? -16.781 28.469 24.484 1 88.44 188 PRO A CA 1
ATOM 1443 C C . PRO A 1 188 ? -18.156 28.891 25 1 88.44 188 PRO A C 1
ATOM 1445 O O . PRO A 1 188 ? -18.297 30 25.531 1 88.44 188 PRO A O 1
ATOM 1448 N N . ASN A 1 189 ? -19.062 28.094 24.719 1 89.88 189 ASN A N 1
ATOM 1449 C CA . ASN A 1 189 ? -20.422 28.203 25.266 1 89.88 189 ASN A CA 1
ATOM 1450 C C . ASN A 1 189 ? -20.922 26.859 25.781 1 89.88 189 ASN A C 1
ATOM 1452 O O . ASN A 1 189 ? -21.75 26.203 25.141 1 89.88 189 ASN A O 1
ATOM 1456 N N . PRO A 1 190 ? -20.453 26.578 26.969 1 93.56 190 PRO A N 1
ATOM 1457 C CA . PRO A 1 190 ? -20.812 25.25 27.5 1 93.56 190 PRO A CA 1
ATOM 1458 C C . PRO A 1 190 ? -22.312 25.047 27.625 1 93.56 190 PRO A C 1
ATOM 1460 O O . PRO A 1 190 ? -23.016 25.906 28.188 1 93.56 190 PRO A O 1
ATOM 1463 N N . ASN A 1 191 ? -22.781 23.969 27.094 1 94.81 191 ASN A N 1
ATOM 1464 C CA . ASN A 1 191 ? -24.172 23.562 27.25 1 94.81 191 ASN A CA 1
ATOM 1465 C C . ASN A 1 191 ? -24.406 22.891 28.609 1 94.81 191 ASN A C 1
ATOM 1467 O O . ASN A 1 191 ? -23.953 21.781 28.844 1 94.81 191 ASN A O 1
ATOM 1471 N N . PRO A 1 192 ? -25.188 23.516 29.406 1 94.38 192 PRO A N 1
ATOM 1472 C CA . PRO A 1 192 ? -25.359 22.984 30.75 1 94.38 192 PRO A CA 1
ATOM 1473 C C . PRO A 1 192 ? -26.047 21.625 30.766 1 94.38 192 PRO A C 1
ATOM 1475 O O . PRO A 1 192 ? -25.859 20.844 31.703 1 94.38 192 PRO A O 1
ATOM 1478 N N . ASN A 1 193 ? -26.75 21.297 29.766 1 96.12 193 ASN A N 1
ATOM 1479 C CA . ASN A 1 193 ? -27.453 20.016 29.719 1 96.12 193 ASN A CA 1
ATOM 1480 C C . ASN A 1 193 ? -26.516 18.859 29.391 1 96.12 193 ASN A C 1
ATOM 1482 O O . ASN A 1 193 ? -26.797 17.703 29.719 1 96.12 193 ASN A O 1
ATOM 1486 N N . LEU A 1 194 ? -25.406 19.234 28.797 1 95.94 194 LEU A N 1
ATOM 1487 C CA . LEU A 1 194 ? -24.453 18.203 28.406 1 95.94 194 LEU A CA 1
ATOM 1488 C C . LEU A 1 194 ? -23.266 18.172 29.375 1 95.94 194 LEU A C 1
ATOM 1490 O O . LEU A 1 194 ? -22.547 17.172 29.422 1 95.94 194 LEU A O 1
ATOM 1494 N N . CYS A 1 195 ? -23.125 19.234 30.094 1 96.06 195 CYS A N 1
ATOM 1495 C CA . CYS A 1 195 ? -22 19.328 31.016 1 96.06 195 CYS A CA 1
ATOM 1496 C C . CYS A 1 195 ? -22.219 18.438 32.25 1 96.06 195 CYS A C 1
ATOM 1498 O O . CYS A 1 195 ? -23.219 18.562 32.938 1 96.06 195 CYS A O 1
ATOM 1500 N N . ILE A 1 196 ? -21.234 17.656 32.562 1 95.38 196 ILE A N 1
ATOM 1501 C CA . ILE A 1 196 ? -21.391 16.719 33.656 1 95.38 196 ILE A CA 1
ATOM 1502 C C . ILE A 1 196 ? -20.578 17.203 34.844 1 95.38 196 ILE A C 1
ATOM 1504 O O . ILE A 1 196 ? -20.391 16.469 35.844 1 95.38 196 ILE A O 1
ATOM 1508 N N . GLY A 1 197 ? -20.016 18.297 34.656 1 94.69 197 GLY A N 1
ATOM 1509 C CA . GLY A 1 197 ? -19.312 18.922 35.781 1 94.69 197 GLY A CA 1
ATOM 1510 C C . GLY A 1 197 ? -17.984 18.266 36.094 1 94.69 197 GLY A C 1
ATOM 1511 O O . GLY A 1 197 ? -17.531 18.281 37.219 1 94.69 197 GLY A O 1
ATOM 1512 N N . CYS A 1 198 ? -17.297 17.766 35.156 1 92.88 198 CYS A N 1
ATOM 1513 C CA . CYS A 1 198 ? -16.062 17.016 35.375 1 92.88 198 CYS A CA 1
ATOM 1514 C C . CYS A 1 198 ? -14.883 17.953 35.594 1 92.88 198 CYS A C 1
ATOM 1516 O O . CYS A 1 198 ? -13.82 17.531 36.031 1 92.88 198 CYS A O 1
ATOM 1518 N N . ARG A 1 199 ? -14.922 19.219 35.281 1 92.62 199 ARG A N 1
ATOM 1519 C CA . ARG A 1 199 ? -13.969 20.297 35.562 1 92.62 199 ARG A CA 1
ATOM 1520 C C . ARG A 1 199 ? -12.781 20.234 34.594 1 92.62 199 ARG A C 1
ATOM 1522 O O . ARG A 1 199 ? -11.859 21.031 34.688 1 92.62 199 ARG A O 1
ATOM 1529 N N . ARG A 1 200 ? -12.758 19.406 33.594 1 90.12 200 ARG A N 1
ATOM 1530 C CA . ARG A 1 200 ? -11.617 19.281 32.688 1 90.12 200 ARG A CA 1
ATOM 1531 C C . ARG A 1 200 ? -11.375 20.594 31.938 1 90.12 200 ARG A C 1
ATOM 1533 O O . ARG A 1 200 ? -10.234 21.047 31.828 1 90.12 200 ARG A O 1
ATOM 1540 N N . CYS A 1 201 ? -12.453 21.125 31.531 1 92.44 201 CYS A N 1
ATOM 1541 C CA . CYS A 1 201 ? -12.328 22.344 30.75 1 92.44 201 CYS A CA 1
ATOM 1542 C C . CYS A 1 201 ? -11.781 23.484 31.594 1 92.44 201 CYS A C 1
ATOM 1544 O O . CYS A 1 201 ? -10.945 24.266 31.125 1 92.44 201 CYS A O 1
ATOM 1546 N N . VAL A 1 202 ? -12.195 23.562 32.844 1 93.06 202 VAL A N 1
ATOM 1547 C CA . VAL A 1 202 ? -11.75 24.625 33.75 1 93.06 202 VAL A CA 1
ATOM 1548 C C . VAL A 1 202 ? -10.281 24.406 34.094 1 93.06 202 VAL A C 1
ATOM 1550 O O . VAL A 1 202 ? -9.5 25.375 34.125 1 93.06 202 VAL A O 1
ATOM 1553 N N . THR A 1 203 ? -9.898 23.203 34.312 1 90.12 203 THR A N 1
ATOM 1554 C CA . THR A 1 203 ? -8.531 22.859 34.688 1 90.12 203 THR A CA 1
ATOM 1555 C C . THR A 1 203 ? -7.566 23.125 33.531 1 90.12 203 THR A C 1
ATOM 1557 O O . THR A 1 203 ? -6.414 23.5 33.75 1 90.12 203 THR A O 1
ATOM 1560 N N . HIS A 1 204 ? -8 23 32.344 1 87.94 204 HIS A N 1
ATOM 1561 C CA . HIS A 1 204 ? -7.117 23.078 31.188 1 87.94 204 HIS A CA 1
ATOM 1562 C C . HIS A 1 204 ? -7.141 24.469 30.578 1 87.94 204 HIS A C 1
ATOM 1564 O O . HIS A 1 204 ? -6.371 24.766 29.656 1 87.94 204 HIS A O 1
ATOM 1570 N N . CYS A 1 205 ? -8.016 25.297 31.078 1 88 205 CYS A N 1
ATOM 1571 C CA . CYS A 1 205 ? -8.055 26.672 30.562 1 88 205 CYS A CA 1
ATOM 1572 C C . CYS A 1 205 ? -6.816 27.438 30.984 1 88 205 CYS A C 1
ATOM 1574 O O . CYS A 1 205 ? -6.586 27.656 32.188 1 88 205 CYS A O 1
ATOM 1576 N N . PRO A 1 206 ? -6.078 27.875 30.062 1 81.81 206 PRO A N 1
ATOM 1577 C CA . PRO A 1 206 ? -4.805 28.484 30.438 1 81.81 206 PRO A CA 1
ATOM 1578 C C . PRO A 1 206 ? -4.977 29.875 31.062 1 81.81 206 PRO A C 1
ATOM 1580 O O . PRO A 1 206 ? -4.074 30.359 31.75 1 81.81 206 PRO A O 1
ATOM 1583 N N . THR A 1 207 ? -6.129 30.469 30.828 1 88.31 207 THR A N 1
ATOM 1584 C CA . THR A 1 207 ? -6.297 31.844 31.281 1 88.31 207 THR A CA 1
ATOM 1585 C C . THR A 1 207 ? -7.289 31.922 32.438 1 88.31 207 THR A C 1
ATOM 1587 O O . THR A 1 207 ? -7.5 33 33.031 1 88.31 207 THR A O 1
ATOM 1590 N N . GLY A 1 208 ? -7.855 30.797 32.688 1 89.62 208 GLY A N 1
ATOM 1591 C CA . GLY A 1 208 ? -8.836 30.781 33.75 1 89.62 208 GLY A CA 1
ATOM 1592 C C . GLY A 1 208 ? -10.141 31.453 33.375 1 89.62 208 GLY A C 1
ATOM 1593 O O . GLY A 1 208 ? -10.836 32 34.25 1 89.62 208 GLY A O 1
ATOM 1594 N N . ALA A 1 209 ? -10.492 31.375 32.156 1 92.25 209 ALA A N 1
ATOM 1595 C CA . ALA A 1 209 ? -11.703 32.031 31.641 1 92.25 209 ALA A CA 1
ATOM 1596 C C . ALA A 1 209 ? -12.953 31.266 32.062 1 92.25 209 ALA A C 1
ATOM 1598 O O . ALA A 1 209 ? -14.039 31.844 32.156 1 92.25 209 ALA A O 1
ATOM 1599 N N . LEU A 1 210 ? -12.883 30.047 32.281 1 94.5 210 LEU A N 1
ATOM 1600 C CA . LEU A 1 210 ? -14.008 29.188 32.656 1 94.5 210 LEU A CA 1
ATOM 1601 C C . LEU A 1 210 ? -13.984 28.906 34.156 1 94.5 210 LEU A C 1
ATOM 1603 O O . LEU A 1 210 ? -12.914 28.781 34.75 1 94.5 210 LEU A O 1
ATOM 1607 N N . GLU A 1 211 ? -15.094 28.797 34.75 1 95.31 211 GLU A N 1
ATOM 1608 C CA . GLU A 1 211 ? -15.258 28.422 36.156 1 95.31 211 GLU A CA 1
ATOM 1609 C C . GLU A 1 211 ? -16.453 27.484 36.312 1 95.31 211 GLU A C 1
ATOM 1611 O O . GLU A 1 211 ? -17.328 27.406 35.469 1 95.31 211 GLU A O 1
ATOM 1616 N N . MET A 1 212 ? -16.312 26.719 37.469 1 95.44 212 MET A N 1
ATOM 1617 C CA . MET A 1 212 ? -17.469 25.922 37.812 1 95.44 212 MET A CA 1
ATOM 1618 C C . MET A 1 212 ? -18.5 26.75 38.562 1 95.44 212 MET A C 1
ATOM 1620 O O . MET A 1 212 ? -18.188 27.359 39.594 1 95.44 212 MET A O 1
ATOM 1624 N N . VAL A 1 213 ? -19.703 26.781 38 1 96.25 213 VAL A N 1
ATOM 1625 C CA . VAL A 1 213 ? -20.844 27.438 38.656 1 96.25 213 VAL A CA 1
ATOM 1626 C C . VAL A 1 213 ? -22 26.438 38.781 1 96.25 213 VAL A C 1
ATOM 1628 O O . VAL A 1 213 ? -22.5 25.922 37.781 1 96.25 213 VAL A O 1
ATOM 1631 N N . ASN A 1 214 ? -22.484 26.172 40 1 95.38 214 ASN A N 1
ATOM 1632 C CA . ASN A 1 214 ? -23.531 25.188 40.25 1 95.38 214 ASN A CA 1
ATOM 1633 C C . ASN A 1 214 ? -23.219 23.844 39.594 1 95.38 214 ASN A C 1
ATOM 1635 O O . ASN A 1 214 ? -24.047 23.297 38.875 1 95.38 214 ASN A O 1
ATOM 1639 N N . LYS A 1 215 ? -22.031 23.469 39.594 1 94.75 215 LYS A N 1
ATOM 1640 C CA . LYS A 1 215 ? -21.516 22.188 39.156 1 94.75 215 LYS A CA 1
ATOM 1641 C C . LYS A 1 215 ? -21.5 22.094 37.625 1 94.75 215 LYS A C 1
ATOM 1643 O O . LYS A 1 215 ? -21.453 21 37.062 1 94.75 215 LYS A O 1
ATOM 1648 N N . LYS A 1 216 ? -21.562 23.234 36.969 1 96.44 216 LYS A N 1
ATOM 1649 C CA . LYS A 1 216 ? -21.469 23.297 35.5 1 96.44 216 LYS A CA 1
ATOM 1650 C C . LYS A 1 216 ? -20.375 24.266 35.062 1 96.44 216 LYS A C 1
ATOM 1652 O O . LYS A 1 216 ? -20.094 25.25 35.75 1 96.44 216 LYS A O 1
ATOM 1657 N N . SER A 1 217 ? -19.719 23.969 34 1 95.5 217 SER A N 1
ATOM 1658 C CA . SER A 1 217 ? -18.719 24.875 33.438 1 95.5 217 SER A CA 1
ATOM 1659 C C . SER A 1 217 ? -19.391 26.094 32.812 1 95.5 217 SER A C 1
ATOM 1661 O O . SER A 1 217 ? -20.375 25.953 32.062 1 95.5 217 SER A O 1
ATOM 1663 N N . VAL A 1 218 ? -18.891 27.281 33.156 1 95.19 218 VAL A N 1
ATOM 1664 C CA . VAL A 1 218 ? -19.422 28.516 32.625 1 95.19 218 VAL A CA 1
ATOM 1665 C C . VAL A 1 218 ? -18.281 29.453 32.25 1 95.19 218 VAL A C 1
ATOM 1667 O O . VAL A 1 218 ? -17.281 29.531 32.969 1 95.19 218 VAL A O 1
ATOM 1670 N N . LEU A 1 219 ? -18.453 30.109 31.078 1 95.5 219 LEU A N 1
ATOM 1671 C CA . LEU A 1 219 ? -17.516 31.156 30.703 1 95.5 219 LEU A CA 1
ATOM 1672 C C . LEU A 1 219 ? -17.75 32.438 31.531 1 95.5 219 LEU A C 1
ATOM 1674 O O . LEU A 1 219 ? -18.453 33.344 31.078 1 95.5 219 LEU A O 1
ATOM 1678 N N . THR A 1 220 ? -17.031 32.562 32.625 1 94.12 220 THR A N 1
ATOM 1679 C CA . THR A 1 220 ? -17.297 33.656 33.562 1 94.12 220 THR A CA 1
ATOM 1680 C C . THR A 1 220 ? -16.422 34.844 33.219 1 94.12 220 THR A C 1
ATOM 1682 O O . THR A 1 220 ? -16.75 36 33.594 1 94.12 220 THR A O 1
ATOM 1685 N N . ARG A 1 221 ? -15.32 34.656 32.656 1 94.38 221 ARG A N 1
ATOM 1686 C CA . ARG A 1 221 ? -14.391 35.719 32.312 1 94.38 221 ARG A CA 1
ATOM 1687 C C . ARG A 1 221 ? -14.086 35.719 30.812 1 94.38 221 ARG A C 1
ATOM 1689 O O . ARG A 1 221 ? -12.969 35.375 30.406 1 94.38 221 ARG A O 1
ATOM 1696 N N . PRO A 1 222 ? -15.008 36.125 29.969 1 92.31 222 PRO A N 1
ATOM 1697 C CA . PRO A 1 222 ? -14.812 36.094 28.516 1 92.31 222 PRO A CA 1
ATOM 1698 C C . PRO A 1 222 ? -13.633 36.938 28.062 1 92.31 222 PRO A C 1
ATOM 1700 O O . PRO A 1 222 ? -13.031 36.688 27.016 1 92.31 222 PRO A O 1
ATOM 1703 N N . ASP A 1 223 ? -13.273 37.938 28.875 1 91.75 223 ASP A N 1
ATOM 1704 C CA . ASP A 1 223 ? -12.18 38.844 28.531 1 91.75 223 ASP A CA 1
ATOM 1705 C C . ASP A 1 223 ? -10.836 38.125 28.609 1 91.75 223 ASP A C 1
ATOM 1707 O O . ASP A 1 223 ? -9.867 38.562 27.969 1 91.75 223 ASP A O 1
ATOM 1711 N N . LEU A 1 224 ? -10.781 37.062 29.297 1 91.31 224 LEU A N 1
ATOM 1712 C CA . LEU A 1 224 ? -9.539 36.312 29.469 1 91.31 224 LEU A CA 1
ATOM 1713 C C . LEU A 1 224 ? -9.422 35.219 28.406 1 91.31 224 LEU A C 1
ATOM 1715 O O . LEU A 1 224 ? -8.344 34.656 28.203 1 91.31 224 LEU A O 1
ATOM 1719 N N . CYS A 1 225 ? -10.539 34.938 27.75 1 90.5 225 CYS A N 1
ATOM 1720 C CA . CYS A 1 225 ? -10.523 33.875 26.781 1 90.5 225 CYS A CA 1
ATOM 1721 C C . CYS A 1 225 ? -9.695 34.25 25.562 1 90.5 225 CYS A C 1
ATOM 1723 O O . CYS A 1 225 ? -9.922 35.281 24.938 1 90.5 225 CYS A O 1
ATOM 1725 N N . ILE A 1 226 ? -8.812 33.375 25.25 1 81.56 226 ILE A N 1
ATOM 1726 C CA . ILE A 1 226 ? -7.949 33.656 24.125 1 81.56 226 ILE A CA 1
ATOM 1727 C C . ILE A 1 226 ? -8.367 32.812 22.922 1 81.56 226 ILE A C 1
ATOM 1729 O O . ILE A 1 226 ? -7.648 32.75 21.922 1 81.56 226 ILE A O 1
ATOM 1733 N N . GLY A 1 227 ? -9.406 32.062 23.016 1 83 227 GLY A N 1
ATOM 1734 C CA . GLY A 1 227 ? -9.984 31.312 21.906 1 83 227 GLY A CA 1
ATOM 1735 C C . GLY A 1 227 ? -9.148 30.109 21.516 1 83 227 GLY A C 1
ATOM 1736 O O . GLY A 1 227 ? -9.172 29.688 20.359 1 83 227 GLY A O 1
ATOM 1737 N N . CYS A 1 228 ? -8.5 29.562 22.484 1 79.56 228 CYS A N 1
ATOM 1738 C CA . CYS A 1 228 ? -7.551 28.5 22.172 1 79.56 228 CYS A CA 1
ATOM 1739 C C . CYS A 1 228 ? -8.273 27.172 21.953 1 79.56 228 CYS A C 1
ATOM 1741 O O . CYS A 1 228 ? -7.711 26.25 21.375 1 79.56 228 CYS A O 1
ATOM 1743 N N . GLY A 1 229 ? -9.445 27.031 22.438 1 85.06 229 GLY A N 1
ATOM 1744 C CA . GLY A 1 229 ? -10.266 25.859 22.172 1 85.06 229 GLY A CA 1
ATOM 1745 C C . GLY A 1 229 ? -9.898 24.672 23.031 1 85.06 229 GLY A C 1
ATOM 1746 O O . GLY A 1 229 ? -10.484 23.594 22.891 1 85.06 229 GLY A O 1
ATOM 1747 N N . GLU A 1 230 ? -9.016 24.766 23.969 1 84.38 230 GLU A N 1
ATOM 1748 C CA . GLU A 1 230 ? -8.641 23.672 24.859 1 84.38 230 GLU A CA 1
ATOM 1749 C C . GLU A 1 230 ? -9.867 23.094 25.578 1 84.38 230 GLU A C 1
ATOM 1751 O O . GLU A 1 230 ? -9.977 21.891 25.75 1 84.38 230 GLU A O 1
ATOM 1756 N N . CYS A 1 231 ? -10.703 23.969 25.969 1 88.25 231 CYS A N 1
ATOM 1757 C CA . CYS A 1 231 ? -11.898 23.562 26.703 1 88.25 231 CYS A CA 1
ATOM 1758 C C . CYS A 1 231 ? -12.766 22.641 25.875 1 88.25 231 CYS A C 1
ATOM 1760 O O . CYS A 1 231 ? -13.266 21.625 26.375 1 88.25 231 CYS A O 1
ATOM 1762 N N . ALA A 1 232 ? -12.953 22.906 24.578 1 85.75 232 ALA A N 1
ATOM 1763 C CA . ALA A 1 232 ? -13.773 22.078 23.688 1 85.75 232 ALA A CA 1
ATOM 1764 C C . ALA A 1 232 ? -13.125 20.719 23.453 1 85.75 232 ALA A C 1
ATOM 1766 O O . ALA A 1 232 ? -13.812 19.688 23.438 1 85.75 232 ALA A O 1
ATOM 1767 N N . VAL A 1 233 ? -11.867 20.672 23.359 1 84.25 233 VAL A N 1
ATOM 1768 C CA . VAL A 1 233 ? -11.141 19.469 22.969 1 84.25 233 VAL A CA 1
ATOM 1769 C C . VAL A 1 233 ? -11.133 18.484 24.141 1 84.25 233 VAL A C 1
ATOM 1771 O O . VAL A 1 233 ? -11.156 17.266 23.922 1 84.25 233 VAL A O 1
ATOM 1774 N N . VAL A 1 234 ? -11.125 18.953 25.328 1 82.81 234 VAL A N 1
ATOM 1775 C CA . VAL A 1 234 ? -10.992 18.078 26.5 1 82.81 234 VAL A CA 1
ATOM 1776 C C . VAL A 1 234 ? -12.383 17.688 27 1 82.81 234 VAL A C 1
ATOM 1778 O O . VAL A 1 234 ? -12.5 16.844 27.906 1 82.81 234 VAL A O 1
ATOM 1781 N N . CYS A 1 235 ? -13.43 18.266 26.5 1 87.81 235 CYS A N 1
ATOM 1782 C CA . CYS A 1 235 ? -14.781 17.984 26.984 1 87.81 235 CYS A CA 1
ATOM 1783 C C . CYS A 1 235 ? -15.234 16.594 26.562 1 87.81 235 CYS A C 1
ATOM 1785 O O . CYS A 1 235 ? -15.367 16.312 25.375 1 87.81 235 CYS A O 1
ATOM 1787 N N . PRO A 1 236 ? -15.492 15.797 27.469 1 84.19 236 PRO A N 1
ATOM 1788 C CA . PRO A 1 236 ? -15.82 14.406 27.109 1 84.19 236 PRO A CA 1
ATOM 1789 C C . PRO A 1 236 ? -17.234 14.258 26.562 1 84.19 236 PRO A C 1
ATOM 1791 O O . PRO A 1 236 ? -17.562 13.242 25.953 1 84.19 236 PRO A O 1
ATOM 1794 N N . THR A 1 237 ? -18.109 15.234 26.828 1 89.25 237 THR A N 1
ATOM 1795 C CA . THR A 1 237 ? -19.516 15.094 26.453 1 89.25 237 THR A CA 1
ATOM 1796 C C . THR A 1 237 ? -19.875 16.047 25.312 1 89.25 237 THR A C 1
ATOM 1798 O O . THR A 1 237 ? -21.031 16.188 24.953 1 89.25 237 THR A O 1
ATOM 1801 N N . SER A 1 238 ? -18.906 16.797 24.859 1 89.69 238 SER A N 1
ATOM 1802 C CA . SER A 1 238 ? -19.109 17.797 23.812 1 89.69 238 SER A CA 1
ATOM 1803 C C . SER A 1 238 ? -20.062 18.891 24.266 1 89.69 238 SER A C 1
ATOM 1805 O O . SER A 1 238 ? -20.859 19.406 23.484 1 89.69 238 SER A O 1
ATOM 1807 N N . ALA A 1 239 ? -20.078 19.078 25.547 1 91.56 239 ALA A N 1
ATOM 1808 C CA . ALA A 1 239 ? -20.828 20.234 26.062 1 91.56 239 ALA A CA 1
ATOM 1809 C C . ALA A 1 239 ? -20.297 21.531 25.484 1 91.56 239 ALA A C 1
ATOM 1811 O O . ALA A 1 239 ? -21.031 22.516 25.359 1 91.56 239 ALA A O 1
ATOM 1812 N N . ILE A 1 240 ? -19.078 21.578 25.234 1 89.81 240 ILE A N 1
ATOM 1813 C CA . ILE A 1 240 ? -18.453 22.641 24.453 1 89.81 240 ILE A CA 1
ATOM 1814 C C . ILE A 1 240 ? -18.141 22.141 23.047 1 89.81 240 ILE A C 1
ATOM 1816 O O . ILE A 1 240 ? -17.234 21.328 22.859 1 89.81 240 ILE A O 1
ATOM 1820 N N . LYS A 1 241 ? -18.797 22.656 22.062 1 86.5 241 LYS A N 1
ATOM 1821 C CA . LYS A 1 241 ? -18.734 22.125 20.703 1 86.5 241 LYS A CA 1
ATOM 1822 C C . LYS A 1 241 ? -17.5 22.609 19.969 1 86.5 241 LYS A C 1
ATOM 1824 O O . LYS A 1 241 ? -17.094 23.766 20.125 1 86.5 241 LYS A O 1
ATOM 1829 N N . ILE A 1 242 ? -16.938 21.797 19.234 1 82.38 242 ILE A N 1
ATOM 1830 C CA . ILE A 1 242 ? -15.906 22.172 18.281 1 82.38 242 ILE A CA 1
ATOM 1831 C C . ILE A 1 242 ? -16.547 22.938 17.109 1 82.38 242 ILE A C 1
ATOM 1833 O O . ILE A 1 242 ? -17.609 22.562 16.625 1 82.38 242 ILE A O 1
ATOM 1837 N N . LEU A 1 243 ? -16.031 24.031 16.781 1 79.81 243 LEU A N 1
ATOM 1838 C CA . LEU A 1 243 ? -16.578 24.859 15.703 1 79.81 243 LEU A CA 1
ATOM 1839 C C . LEU A 1 243 ? -15.75 24.703 14.43 1 79.81 243 LEU A C 1
ATOM 1841 O O . LEU A 1 243 ? -14.523 24.609 14.492 1 79.81 243 LEU A O 1
ATOM 1845 N N . TRP A 1 244 ? -16.438 24.594 13.25 1 80.69 244 TRP A N 1
ATOM 1846 C CA . TRP A 1 244 ? -15.805 24.453 11.945 1 80.69 244 TRP A CA 1
ATOM 1847 C C . TRP A 1 244 ? -16.234 25.578 11.008 1 80.69 244 TRP A C 1
ATOM 1849 O O . TRP A 1 244 ? -16.766 25.328 9.922 1 80.69 244 TRP A O 1
ATOM 1859 N N . ASN A 1 245 ? -16.062 26.812 11.352 1 81.75 245 ASN A N 1
ATOM 1860 C CA . ASN A 1 245 ? -16.719 27.875 10.586 1 81.75 245 ASN A CA 1
ATOM 1861 C C . ASN A 1 245 ? -15.703 28.797 9.922 1 81.75 245 ASN A C 1
ATOM 1863 O O . ASN A 1 245 ? -16.047 29.891 9.492 1 81.75 245 ASN A O 1
ATOM 1867 N N . GLU A 1 246 ? -14.531 28.359 9.891 1 85.94 246 GLU A N 1
ATOM 1868 C CA . GLU A 1 246 ? -13.531 29.203 9.227 1 85.94 246 GLU A CA 1
ATOM 1869 C C . GLU A 1 246 ? -13.688 29.141 7.707 1 85.94 246 GLU A C 1
ATOM 1871 O O . GLU A 1 246 ? -14.031 28.094 7.152 1 85.94 246 GLU A O 1
ATOM 1876 N N . SER A 1 247 ? -13.5 30.266 7.039 1 89.94 247 SER A N 1
ATOM 1877 C CA . SER A 1 247 ? -13.484 30.297 5.578 1 89.94 247 SER A CA 1
ATOM 1878 C C . SER A 1 247 ? -12.297 29.531 5.023 1 89.94 247 SER A C 1
ATOM 1880 O O . SER A 1 247 ? -11.32 29.281 5.734 1 89.94 247 SER A O 1
ATOM 1882 N N . ALA A 1 248 ? -12.352 29.203 3.762 1 93.38 248 ALA A N 1
ATOM 1883 C CA . ALA A 1 248 ? -11.242 28.5 3.104 1 93.38 248 ALA A CA 1
ATOM 1884 C C . ALA A 1 248 ? -9.969 29.344 3.148 1 93.38 248 ALA A C 1
ATOM 1886 O O . ALA A 1 248 ? -8.883 28.812 3.412 1 93.38 248 ALA A O 1
ATOM 1887 N N . ILE A 1 249 ? -10.094 30.625 2.883 1 95.75 249 ILE A N 1
ATOM 1888 C CA . ILE A 1 249 ? -8.969 31.547 2.9 1 95.75 249 ILE A CA 1
ATOM 1889 C C . ILE A 1 249 ? -8.383 31.625 4.309 1 95.75 249 ILE A C 1
ATOM 1891 O O . ILE A 1 249 ? -7.172 31.5 4.496 1 95.75 249 ILE A O 1
ATOM 1895 N N . GLY A 1 250 ? -9.25 31.859 5.305 1 96 250 GLY A N 1
ATOM 1896 C CA . GLY A 1 250 ? -8.797 31.922 6.684 1 96 250 GLY A CA 1
ATOM 1897 C C . GLY A 1 250 ? -8.078 30.656 7.137 1 96 250 GLY A C 1
ATOM 1898 O O . GLY A 1 250 ? -7.023 30.734 7.766 1 96 250 GLY A O 1
ATOM 1899 N N . LEU A 1 251 ? -8.656 29.531 6.801 1 96 251 LEU A N 1
ATOM 1900 C CA . LEU A 1 251 ? -8.055 28.25 7.168 1 96 251 LEU A CA 1
ATOM 1901 C C . LEU A 1 251 ? -6.676 28.094 6.539 1 96 251 LEU A C 1
ATOM 1903 O O . LEU A 1 251 ? -5.727 27.688 7.203 1 96 251 LEU A O 1
ATOM 1907 N N . GLN A 1 252 ? -6.559 28.406 5.234 1 98.06 252 GLN A N 1
ATOM 1908 C CA . GLN A 1 252 ? -5.293 28.297 4.512 1 98.06 252 GLN A CA 1
ATOM 1909 C C . GLN A 1 252 ? -4.23 29.203 5.137 1 98.06 252 GLN A C 1
ATOM 1911 O O . GLN A 1 252 ? -3.076 28.781 5.293 1 98.06 252 GLN A O 1
ATOM 1916 N N . GLU A 1 253 ? -4.602 30.391 5.523 1 98.44 253 GLU A N 1
ATOM 1917 C CA . GLU A 1 253 ? -3.65 31.328 6.125 1 98.44 253 GLU A CA 1
ATOM 1918 C C . GLU A 1 253 ? -3.225 30.859 7.516 1 98.44 253 GLU A C 1
ATOM 1920 O O . GLU A 1 253 ? -2.039 30.891 7.848 1 98.44 253 GLU A O 1
ATOM 1925 N N . LYS A 1 254 ? -4.191 30.484 8.297 1 97.75 254 LYS A N 1
ATOM 1926 C CA . LYS A 1 254 ? -3.889 30.016 9.648 1 97.75 254 LYS A CA 1
ATOM 1927 C C . LYS A 1 254 ? -3.023 28.766 9.625 1 97.75 254 LYS A C 1
ATOM 1929 O O . LYS A 1 254 ? -2.111 28.625 10.445 1 97.75 254 LYS A O 1
ATOM 1934 N N . MET A 1 255 ? -3.307 27.906 8.711 1 97.94 255 MET A N 1
ATOM 1935 C CA . MET A 1 255 ? -2.498 26.703 8.508 1 97.94 255 MET A CA 1
ATOM 1936 C C . MET A 1 255 ? -1.056 27.078 8.18 1 97.94 255 MET A C 1
ATOM 1938 O O . MET A 1 255 ? -0.119 26.484 8.711 1 97.94 255 MET A O 1
ATOM 1942 N N . ALA A 1 256 ? -0.871 28.016 7.305 1 98.75 256 ALA A N 1
ATOM 1943 C CA . ALA A 1 256 ? 0.461 28.5 6.941 1 98.75 256 ALA A CA 1
ATOM 1944 C C . ALA A 1 256 ? 1.182 29.094 8.148 1 98.75 256 ALA A C 1
ATOM 1946 O O . ALA A 1 256 ? 2.387 28.891 8.32 1 98.75 256 ALA A O 1
ATOM 1947 N N . GLU A 1 257 ? 0.488 29.828 9 1 98.69 257 GLU A N 1
ATOM 1948 C CA . GLU A 1 257 ? 1.104 30.453 10.164 1 98.69 257 GLU A CA 1
ATOM 1949 C C . GLU A 1 257 ? 1.537 29.406 11.188 1 98.69 257 GLU A C 1
ATOM 1951 O O . GLU A 1 257 ? 2.588 29.547 11.812 1 98.69 257 GLU A O 1
ATOM 1956 N N . PHE A 1 258 ? 0.706 28.391 11.328 1 98.56 258 PHE A N 1
ATOM 1957 C CA . PHE A 1 258 ? 1.129 27.281 12.172 1 98.56 258 PHE A CA 1
ATOM 1958 C C . PHE A 1 258 ? 2.385 26.625 11.609 1 98.56 258 PHE A C 1
ATOM 1960 O O . PHE A 1 258 ? 3.322 26.328 12.352 1 98.56 258 PHE A O 1
ATOM 1967 N N . THR A 1 259 ? 2.357 26.359 10.312 1 98.88 259 THR A N 1
ATOM 1968 C CA . THR A 1 259 ? 3.535 25.797 9.664 1 98.88 259 THR A CA 1
ATOM 1969 C C . THR A 1 259 ? 4.77 26.656 9.938 1 98.88 259 THR A C 1
ATOM 1971 O O . THR A 1 259 ? 5.836 26.125 10.258 1 98.88 259 THR A O 1
ATOM 1974 N N . TYR A 1 260 ? 4.629 27.969 9.867 1 98.56 260 TYR A N 1
ATOM 1975 C CA . TYR A 1 260 ? 5.707 28.906 10.125 1 98.56 260 TYR A CA 1
ATOM 1976 C C . TYR A 1 260 ? 6.27 28.719 11.531 1 98.56 260 TYR A C 1
ATOM 1978 O O . TYR A 1 260 ? 7.484 28.578 11.711 1 98.56 260 TYR A O 1
ATOM 1986 N N . GLY A 1 261 ? 5.402 28.703 12.516 1 98.31 261 GLY A N 1
ATOM 1987 C CA . GLY A 1 261 ? 5.848 28.547 13.891 1 98.31 261 GLY A CA 1
ATOM 1988 C C . GLY A 1 261 ? 6.543 27.219 14.141 1 98.31 261 GLY A C 1
ATOM 1989 O O . GLY A 1 261 ? 7.559 27.172 14.836 1 98.31 261 GLY A O 1
ATOM 1990 N N . ILE A 1 262 ? 6.031 26.172 13.562 1 98.06 262 ILE A N 1
ATOM 1991 C CA . ILE A 1 262 ? 6.555 24.828 13.773 1 98.06 262 ILE A CA 1
ATOM 1992 C C . ILE A 1 262 ? 7.949 24.719 13.156 1 98.06 262 ILE A C 1
ATOM 1994 O O . ILE A 1 262 ? 8.859 24.156 13.766 1 98.06 262 ILE A O 1
ATOM 1998 N N . LEU A 1 263 ? 8.117 25.234 11.945 1 98 263 LEU A N 1
ATOM 1999 C CA . LEU A 1 263 ? 9.398 25.125 11.25 1 98 263 LEU A CA 1
ATOM 2000 C C . LEU A 1 263 ? 10.414 26.125 11.805 1 98 263 LEU A C 1
ATOM 2002 O O . LEU A 1 263 ? 11.617 25.859 11.805 1 98 263 LEU A O 1
ATOM 2006 N N . LYS A 1 264 ? 9.945 27.266 12.297 1 94.94 264 LYS A N 1
ATOM 2007 C CA . LYS A 1 264 ? 10.836 28.281 12.828 1 94.94 264 LYS A CA 1
ATOM 2008 C C . LYS A 1 264 ? 11.664 27.75 14 1 94.94 264 LYS A C 1
ATOM 2010 O O . LYS A 1 264 ? 12.867 28 14.078 1 94.94 264 LYS A O 1
ATOM 2015 N N . GLN A 1 265 ? 11.055 27.047 14.828 1 91.5 265 GLN A N 1
ATOM 2016 C CA . GLN A 1 265 ? 11.742 26.547 16 1 91.5 265 GLN A CA 1
ATOM 2017 C C . GLN A 1 265 ? 12.602 25.328 15.664 1 91.5 265 GLN A C 1
ATOM 2019 O O . GLN A 1 265 ? 13.391 24.859 16.484 1 91.5 265 GLN A O 1
ATOM 2024 N N . LYS A 1 266 ? 12.555 24.812 14.484 1 91.62 266 LYS A N 1
ATOM 2025 C CA . LYS A 1 266 ? 13.281 23.625 14.055 1 91.62 266 LYS A CA 1
ATOM 2026 C C . LYS A 1 266 ? 14.383 23.984 13.055 1 91.62 266 LYS A C 1
ATOM 2028 O O . LYS A 1 266 ? 15.172 23.125 12.656 1 91.62 266 LYS A O 1
ATOM 2033 N N . GLU A 1 267 ? 14.414 25.203 12.617 1 90.38 267 GLU A N 1
ATOM 2034 C CA . GLU A 1 267 ? 15.391 25.625 11.625 1 90.38 267 GLU A CA 1
ATOM 2035 C C . GLU A 1 267 ? 16.812 25.406 12.125 1 90.38 267 GLU A C 1
ATOM 2037 O O . GLU A 1 267 ? 17.141 25.75 13.258 1 90.38 267 GLU A O 1
ATOM 2042 N N . PRO A 1 268 ? 17.469 24.703 11.203 1 91.25 268 PRO A N 1
ATOM 2043 C CA . PRO A 1 268 ? 17.25 24.297 9.812 1 91.25 268 PRO A CA 1
ATOM 2044 C C . PRO A 1 268 ? 17.062 22.797 9.664 1 91.25 268 PRO A C 1
ATOM 2046 O O . PRO A 1 268 ? 17.344 22.234 8.602 1 91.25 268 PRO A O 1
ATOM 2049 N N . LYS A 1 269 ? 16.672 22.188 10.766 1 96.44 269 LYS A N 1
ATOM 2050 C CA . LYS A 1 269 ? 16.734 20.719 10.844 1 96.44 269 LYS A CA 1
ATOM 2051 C C . LYS A 1 269 ? 15.398 20.094 10.445 1 96.44 269 LYS A C 1
ATOM 2053 O O . LYS A 1 269 ? 14.766 19.406 11.25 1 96.44 269 LYS A O 1
ATOM 2058 N N . TYR A 1 270 ? 15.008 20.312 9.242 1 98.25 270 TYR A N 1
ATOM 2059 C CA . TYR A 1 270 ? 13.836 19.641 8.68 1 98.25 270 TYR A CA 1
ATOM 2060 C C . TYR A 1 270 ? 14.047 19.328 7.207 1 98.25 270 TYR A C 1
ATOM 2062 O O . TYR A 1 270 ? 14.938 19.891 6.562 1 98.25 270 TYR A O 1
ATOM 2070 N N . ALA A 1 271 ? 13.328 18.438 6.66 1 98.75 271 ALA A N 1
ATOM 2071 C CA . ALA A 1 271 ? 13.281 18.047 5.254 1 98.75 271 ALA A CA 1
ATOM 2072 C C . ALA A 1 271 ? 11.906 17.5 4.879 1 98.75 271 ALA A C 1
ATOM 2074 O O . ALA A 1 271 ? 11.156 17.047 5.746 1 98.75 271 ALA A O 1
ATOM 2075 N N . PHE A 1 272 ? 11.633 17.625 3.635 1 98.88 272 PHE A N 1
ATOM 2076 C CA . PHE A 1 272 ? 10.297 17.25 3.174 1 98.88 272 PHE A CA 1
ATOM 2077 C C . PHE A 1 272 ? 10.383 16.25 2.033 1 98.88 272 PHE A C 1
ATOM 2079 O O . PHE A 1 272 ? 11.227 16.375 1.144 1 98.88 272 PHE A O 1
ATOM 2086 N N . ILE A 1 273 ? 9.562 15.258 2.074 1 98.94 273 ILE A N 1
ATOM 2087 C CA . ILE A 1 273 ? 9.328 14.312 0.984 1 98.94 273 ILE A CA 1
ATOM 2088 C C . ILE A 1 273 ? 7.836 14.242 0.671 1 98.94 273 ILE A C 1
ATOM 2090 O O . ILE A 1 273 ? 7.031 13.891 1.536 1 98.94 273 ILE A O 1
ATOM 2094 N N . ASN A 1 274 ? 7.469 14.625 -0.521 1 98.94 274 ASN A N 1
ATOM 2095 C CA . ASN A 1 274 ? 6.09 14.562 -0.993 1 98.94 274 ASN A CA 1
ATOM 2096 C C . ASN A 1 274 ? 5.871 13.383 -1.928 1 98.94 274 ASN A C 1
ATOM 2098 O O . ASN A 1 274 ? 6.57 13.242 -2.932 1 98.94 274 ASN A O 1
ATOM 2102 N N . PHE A 1 275 ? 4.953 12.57 -1.566 1 98.81 275 PHE A N 1
ATOM 2103 C CA . PHE A 1 275 ? 4.516 11.469 -2.418 1 98.81 275 PHE A CA 1
ATOM 2104 C C . PHE A 1 275 ? 3.328 11.891 -3.275 1 98.81 275 PHE A C 1
ATOM 2106 O O . PHE A 1 275 ? 2.217 12.047 -2.766 1 98.81 275 PHE A O 1
ATOM 2113 N N . VAL A 1 276 ? 3.562 12.055 -4.594 1 98.62 276 VAL A N 1
ATOM 2114 C CA . VAL A 1 276 ? 2.496 12.391 -5.531 1 98.62 276 VAL A CA 1
ATOM 2115 C C . VAL A 1 276 ? 1.983 11.125 -6.215 1 98.62 276 VAL A C 1
ATOM 2117 O O . VAL A 1 276 ? 2.205 10.922 -7.41 1 98.62 276 VAL A O 1
ATOM 2120 N N . MET A 1 277 ? 1.334 10.352 -5.453 1 97.5 277 MET A N 1
ATOM 2121 C CA . MET A 1 277 ? 0.747 9.062 -5.793 1 97.5 277 MET A CA 1
ATOM 2122 C C . MET A 1 277 ? -0.57 8.852 -5.051 1 97.5 277 MET A C 1
ATOM 2124 O O . MET A 1 277 ? -0.745 9.344 -3.936 1 97.5 277 MET A O 1
ATOM 2128 N N . ASP A 1 278 ? -1.499 8.039 -5.762 1 97.25 278 ASP A N 1
ATOM 2129 C CA . ASP A 1 278 ? -2.818 7.848 -5.164 1 97.25 278 ASP A CA 1
ATOM 2130 C C . ASP A 1 278 ? -3.471 9.188 -4.836 1 97.25 278 ASP A C 1
ATOM 2132 O O . ASP A 1 278 ? -3.939 9.398 -3.715 1 97.25 278 ASP A O 1
ATOM 2136 N N . VAL A 1 279 ? -3.473 10.078 -5.797 1 97.81 279 VAL A N 1
ATOM 2137 C CA . VAL A 1 279 ? -4 11.43 -5.602 1 97.81 279 VAL A CA 1
ATOM 2138 C C . VAL A 1 279 ? -5.527 11.391 -5.598 1 97.81 279 VAL A C 1
ATOM 2140 O O . VAL A 1 279 ? -6.152 11.242 -6.652 1 97.81 279 VAL A O 1
ATOM 2143 N N . SER A 1 280 ? -6.117 11.562 -4.484 1 95.56 280 SER A N 1
ATOM 2144 C CA . SER A 1 280 ? -7.566 11.523 -4.312 1 95.56 280 SER A CA 1
ATOM 2145 C C . SER A 1 280 ? -8.156 12.93 -4.355 1 95.56 280 SER A C 1
ATOM 2147 O O . SER A 1 280 ? -7.449 13.914 -4.152 1 95.56 280 SER A O 1
ATOM 2149 N N . PRO A 1 281 ? -9.477 13.055 -4.59 1 94.19 281 PRO A N 1
ATOM 2150 C CA . PRO A 1 281 ? -10.125 14.367 -4.594 1 94.19 281 PRO A CA 1
ATOM 2151 C C . PRO A 1 281 ? -10.156 15.016 -3.213 1 94.19 281 PRO A C 1
ATOM 2153 O O . PRO A 1 281 ? -10.125 16.25 -3.105 1 94.19 281 PRO A O 1
ATOM 2156 N N . ASP A 1 282 ? -10.172 14.078 -2.195 1 91.31 282 ASP A N 1
ATOM 2157 C CA . ASP A 1 282 ? -10.32 14.609 -0.845 1 91.31 282 ASP A CA 1
ATOM 2158 C C . ASP A 1 282 ? -9.242 14.047 0.086 1 91.31 282 ASP A C 1
ATOM 2160 O O . ASP A 1 282 ? -8.383 13.273 -0.343 1 91.31 282 ASP A O 1
ATOM 2164 N N . CYS A 1 283 ? -9.336 14.453 1.304 1 88.56 283 CYS A N 1
ATOM 2165 C CA . CYS A 1 283 ? -8.305 14.203 2.297 1 88.56 283 CYS A CA 1
ATOM 2166 C C . CYS A 1 283 ? -8.414 12.789 2.852 1 88.56 283 CYS A C 1
ATOM 2168 O O . CYS A 1 283 ? -9.5 12.219 2.898 1 88.56 283 CYS A O 1
ATOM 2170 N N . ASP A 1 284 ? -7.348 12.273 3.375 1 79.56 284 ASP A N 1
ATOM 2171 C CA . ASP A 1 284 ? -7.25 10.977 4.035 1 79.56 284 ASP A CA 1
ATOM 2172 C C . ASP A 1 284 ? -7.91 11.008 5.41 1 79.56 284 ASP A C 1
ATOM 2174 O O . ASP A 1 284 ? -7.945 9.992 6.113 1 79.56 284 ASP A O 1
ATOM 2178 N N . CYS A 1 285 ? -8.375 12.125 5.75 1 79.19 285 CYS A N 1
ATOM 2179 C CA . CYS A 1 285 ? -9.125 12.211 6.996 1 79.19 285 CYS A CA 1
ATOM 2180 C C . CYS A 1 285 ? -10.43 11.43 6.895 1 79.19 285 CYS A C 1
ATOM 2182 O O . CYS A 1 285 ? -11.039 11.086 7.914 1 79.19 285 CYS A O 1
ATOM 2184 N N . ALA A 1 286 ? -10.797 11.195 5.699 1 81.75 286 ALA A N 1
ATOM 2185 C CA . ALA A 1 286 ? -11.961 10.344 5.469 1 81.75 286 ALA A CA 1
ATOM 2186 C C . ALA A 1 286 ? -11.594 8.867 5.625 1 81.75 286 ALA A C 1
ATOM 2188 O O . ALA A 1 286 ? -10.477 8.461 5.301 1 81.75 286 ALA A O 1
ATOM 2189 N N . GLY A 1 287 ? -12.531 8.141 6.109 1 87.75 287 GLY A N 1
ATOM 2190 C CA . GLY A 1 287 ? -12.344 6.707 6.215 1 87.75 287 GLY A CA 1
ATOM 2191 C C . GLY A 1 287 ? -12.508 5.98 4.895 1 87.75 287 GLY A C 1
ATOM 2192 O O . GLY A 1 287 ? -12.938 4.828 4.859 1 87.75 287 GLY A O 1
ATOM 2193 N N . TRP A 1 288 ? -12.383 6.699 3.811 1 91.06 288 TRP A N 1
ATOM 2194 C CA . TRP A 1 288 ? -12.414 6.121 2.473 1 91.06 288 TRP A CA 1
ATOM 2195 C C . TRP A 1 288 ? -11.508 6.898 1.522 1 91.06 288 TRP A C 1
ATOM 2197 O O . TRP A 1 288 ? -11.117 8.031 1.815 1 91.06 288 TRP A O 1
ATOM 2207 N N . HIS A 1 289 ? -11.07 6.246 0.563 1 93.5 289 HIS A N 1
ATOM 2208 C CA . HIS A 1 289 ? -10.312 6.82 -0.539 1 93.5 289 HIS A CA 1
ATOM 2209 C C . HIS A 1 289 ? -11.031 6.625 -1.869 1 93.5 289 HIS A C 1
ATOM 2211 O O . HIS A 1 289 ? -11.359 5.496 -2.24 1 93.5 289 HIS A O 1
ATOM 2217 N N . ASP A 1 290 ? -11.328 7.711 -2.553 1 93.88 290 ASP A N 1
ATOM 2218 C CA . ASP A 1 290 ? -11.977 7.645 -3.859 1 93.88 290 ASP A CA 1
ATOM 2219 C C . ASP A 1 290 ? -10.961 7.363 -4.965 1 93.88 290 ASP A C 1
ATOM 2221 O O . ASP A 1 290 ? -9.75 7.34 -4.715 1 93.88 290 ASP A O 1
ATOM 2225 N N . ALA A 1 291 ? -11.469 7.047 -6.156 1 96.25 291 ALA A N 1
ATOM 2226 C CA . ALA A 1 291 ? -10.609 6.777 -7.305 1 96.25 291 ALA A CA 1
ATOM 2227 C C . ALA A 1 291 ? -9.602 7.902 -7.516 1 96.25 291 ALA A C 1
ATOM 2229 O O . ALA A 1 291 ? -9.938 9.078 -7.352 1 96.25 291 ALA A O 1
ATOM 2230 N N . ASN A 1 292 ? -8.406 7.535 -7.926 1 97.62 292 ASN A N 1
ATOM 2231 C CA . ASN A 1 292 ? -7.34 8.508 -8.156 1 97.62 292 ASN A CA 1
ATOM 2232 C C . ASN A 1 292 ? -7.676 9.445 -9.312 1 97.62 292 ASN A C 1
ATOM 2234 O O . ASN A 1 292 ? -8.164 9.008 -10.352 1 97.62 292 ASN A O 1
ATOM 2238 N N . LEU A 1 293 ? -7.359 10.695 -9.18 1 97.81 293 LEU A N 1
ATOM 2239 C CA . LEU A 1 293 ? -7.668 11.719 -10.172 1 97.81 293 LEU A CA 1
ATOM 2240 C C . LEU A 1 293 ? -6.711 11.617 -11.359 1 97.81 293 LEU A C 1
ATOM 2242 O O . LEU A 1 293 ? -7.086 11.945 -12.492 1 97.81 293 LEU A O 1
ATOM 2246 N N . VAL A 1 294 ? -5.504 11.266 -11.039 1 98.25 294 VAL A N 1
ATOM 2247 C CA . VAL A 1 294 ? -4.418 11.227 -12.008 1 98.25 294 VAL A CA 1
ATOM 2248 C C . VAL A 1 294 ? -3.559 9.984 -11.773 1 98.25 294 VAL A C 1
ATOM 2250 O O . VAL A 1 294 ? -3.654 9.344 -10.727 1 98.25 294 VAL A O 1
ATOM 2253 N N . PRO A 1 295 ? -2.74 9.602 -12.773 1 97.25 295 PRO A N 1
ATOM 2254 C CA . PRO A 1 295 ? -1.788 8.516 -12.523 1 97.25 295 PRO A CA 1
ATOM 2255 C C . PRO A 1 295 ? -0.766 8.867 -11.445 1 97.25 295 PRO A C 1
ATOM 2257 O O . PRO A 1 295 ? -0.609 10.039 -11.094 1 97.25 295 PRO A O 1
ATOM 2260 N N . ASP A 1 296 ? -0.137 7.797 -10.867 1 97.5 296 ASP A N 1
ATOM 2261 C CA . ASP A 1 296 ? 0.999 8.07 -9.984 1 97.5 296 ASP A CA 1
ATOM 2262 C C . ASP A 1 296 ? 2.084 8.852 -10.719 1 97.5 296 ASP A C 1
ATOM 2264 O O . ASP A 1 296 ? 2.438 8.523 -11.852 1 97.5 296 ASP A O 1
ATOM 2268 N N . VAL A 1 297 ? 2.6 9.883 -10.07 1 97.88 297 VAL A N 1
ATOM 2269 C CA . VAL A 1 297 ? 3.486 10.82 -10.75 1 97.88 297 VAL A CA 1
ATOM 2270 C C . VAL A 1 297 ? 4.93 10.578 -10.312 1 97.88 297 VAL A C 1
ATOM 2272 O O . VAL A 1 297 ? 5.828 10.453 -11.148 1 97.88 297 VAL A O 1
ATOM 2275 N N . GLY A 1 298 ? 5.152 10.625 -9.062 1 98.06 298 GLY A N 1
ATOM 2276 C CA . GLY A 1 298 ? 6.5 10.484 -8.531 1 98.06 298 GLY A CA 1
ATOM 2277 C C . GLY A 1 298 ? 6.629 11 -7.109 1 98.06 298 GLY A C 1
ATOM 2278 O O . GLY A 1 298 ? 5.633 11.109 -6.391 1 98.06 298 GLY A O 1
ATOM 2279 N N . ILE A 1 299 ? 7.887 11.141 -6.684 1 98.81 299 ILE A N 1
ATOM 2280 C CA . ILE A 1 299 ? 8.211 11.586 -5.332 1 98.81 299 ILE A CA 1
ATOM 2281 C C . ILE A 1 299 ? 9.148 12.789 -5.395 1 98.81 299 ILE A C 1
ATOM 2283 O O . ILE A 1 299 ? 10.07 12.828 -6.215 1 98.81 299 ILE A O 1
ATOM 2287 N N . LEU A 1 300 ? 8.852 13.766 -4.59 1 98.94 300 LEU A N 1
ATOM 2288 C CA . LEU A 1 300 ? 9.695 14.953 -4.504 1 98.94 300 LEU A CA 1
ATOM 2289 C C . LEU A 1 300 ? 10.398 15.023 -3.152 1 98.94 300 LEU A C 1
ATOM 2291 O O . LEU A 1 300 ? 9.844 14.602 -2.135 1 98.94 300 LEU A O 1
ATOM 2295 N N . GLY A 1 301 ? 11.594 15.516 -3.146 1 98.88 301 GLY A N 1
ATOM 2296 C CA . GLY A 1 301 ? 12.336 15.805 -1.929 1 98.88 301 GLY A CA 1
ATOM 2297 C C . GLY A 1 301 ? 12.992 17.172 -1.932 1 98.88 301 GLY A C 1
ATOM 2298 O O . GLY A 1 301 ? 13.477 17.625 -2.967 1 98.88 301 GLY A O 1
ATOM 2299 N N . GLY A 1 302 ? 12.969 17.875 -0.838 1 98.62 302 GLY A N 1
ATOM 2300 C CA . GLY A 1 302 ? 13.617 19.172 -0.72 1 98.62 302 GLY A CA 1
ATOM 2301 C C . GLY A 1 302 ? 13.469 19.781 0.66 1 98.62 302 GLY A C 1
ATOM 2302 O O . GLY A 1 302 ? 13.078 19.109 1.609 1 98.62 302 GLY A O 1
ATOM 2303 N N . TRP A 1 303 ? 13.805 21.078 0.757 1 98.25 303 TRP A N 1
ATOM 2304 C CA . TRP A 1 303 ? 13.852 21.75 2.055 1 98.25 303 TRP A CA 1
ATOM 2305 C C . TRP A 1 303 ? 12.938 22.969 2.076 1 98.25 303 TRP A C 1
ATOM 2307 O O . TRP A 1 303 ? 12.719 23.562 3.131 1 98.25 303 TRP A O 1
ATOM 2317 N N . ASP A 1 304 ? 12.453 23.328 0.931 1 98.62 304 ASP A N 1
ATOM 2318 C CA . ASP A 1 304 ? 11.523 24.453 0.821 1 98.62 304 ASP A CA 1
ATOM 2319 C C . ASP A 1 304 ? 10.078 23.953 0.751 1 98.62 304 ASP A C 1
ATOM 2321 O O . ASP A 1 304 ? 9.648 23.422 -0.275 1 98.62 304 ASP A O 1
ATOM 2325 N N . ILE A 1 305 ? 9.289 24.203 1.801 1 98.81 305 ILE A N 1
ATOM 2326 C CA . ILE A 1 305 ? 7.977 23.594 1.963 1 98.81 305 ILE A CA 1
ATOM 2327 C C . ILE A 1 305 ? 6.992 24.219 0.978 1 98.81 305 ILE A C 1
ATOM 2329 O O . ILE A 1 305 ? 6.051 23.562 0.531 1 98.81 305 ILE A O 1
ATOM 2333 N N . VAL A 1 306 ? 7.207 25.469 0.616 1 98.88 306 VAL A N 1
ATOM 2334 C CA . VAL A 1 306 ? 6.34 26.141 -0.356 1 98.88 306 VAL A CA 1
ATOM 2335 C C . VAL A 1 306 ? 6.629 25.594 -1.755 1 98.88 306 VAL A C 1
ATOM 2337 O O . VAL A 1 306 ? 5.703 25.25 -2.494 1 98.88 306 VAL A O 1
ATOM 2340 N N . ALA A 1 307 ? 7.914 25.438 -2.074 1 98.88 307 ALA A N 1
ATOM 2341 C CA . ALA A 1 307 ? 8.328 24.953 -3.387 1 98.88 307 ALA A CA 1
ATOM 2342 C C . ALA A 1 307 ? 7.828 23.531 -3.627 1 98.88 307 ALA A C 1
ATOM 2344 O O . ALA A 1 307 ? 7.363 23.219 -4.723 1 98.88 307 ALA A O 1
ATOM 2345 N N . ILE A 1 308 ? 7.918 22.75 -2.676 1 98.94 308 ILE A N 1
ATOM 2346 C CA . ILE A 1 308 ? 7.613 21.344 -2.895 1 98.94 308 ILE A CA 1
ATOM 2347 C C . ILE A 1 308 ? 6.109 21.172 -3.088 1 98.94 308 ILE A C 1
ATOM 2349 O O . ILE A 1 308 ? 5.676 20.312 -3.873 1 98.94 308 ILE A O 1
ATOM 2353 N N . ASP A 1 309 ? 5.289 21.953 -2.344 1 98.88 309 ASP A N 1
ATOM 2354 C CA . ASP A 1 309 ? 3.846 21.906 -2.553 1 98.88 309 ASP A CA 1
ATOM 2355 C C . ASP A 1 309 ? 3.463 22.5 -3.902 1 98.88 309 ASP A C 1
ATOM 2357 O O . ASP A 1 309 ? 2.564 22 -4.578 1 98.88 309 ASP A O 1
ATOM 2361 N N . GLN A 1 310 ? 4.148 23.578 -4.289 1 98.88 310 GLN A N 1
ATOM 2362 C CA . GLN A 1 310 ? 3.924 24.141 -5.617 1 98.88 310 GLN A CA 1
ATOM 2363 C C . GLN A 1 310 ? 4.25 23.125 -6.707 1 98.88 310 GLN A C 1
ATOM 2365 O O . GLN A 1 310 ? 3.449 22.906 -7.617 1 98.88 310 GLN A O 1
ATOM 2370 N N . ALA A 1 311 ? 5.422 22.516 -6.57 1 98.88 311 ALA A N 1
ATOM 2371 C CA . ALA A 1 311 ? 5.852 21.516 -7.555 1 98.88 311 ALA A CA 1
ATOM 2372 C C . ALA A 1 311 ? 4.879 20.344 -7.605 1 98.88 311 ALA A C 1
ATOM 2374 O O . ALA A 1 311 ? 4.547 19.844 -8.688 1 98.88 311 ALA A O 1
ATOM 2375 N N . SER A 1 312 ? 4.445 19.891 -6.453 1 98.88 312 SER A N 1
ATOM 2376 C CA . SER A 1 312 ? 3.5 18.781 -6.387 1 98.88 312 SER A CA 1
ATOM 2377 C C . SER A 1 312 ? 2.203 19.109 -7.113 1 98.88 312 SER A C 1
ATOM 2379 O O . SER A 1 312 ? 1.687 18.297 -7.879 1 98.88 312 SER A O 1
ATOM 2381 N N . SER A 1 313 ? 1.69 20.312 -6.859 1 98.75 313 SER A N 1
ATOM 2382 C CA . SER A 1 313 ? 0.454 20.75 -7.504 1 98.75 313 SER A CA 1
ATOM 2383 C C . SER A 1 313 ? 0.63 20.875 -9.016 1 98.75 313 SER A C 1
ATOM 2385 O O . SER A 1 313 ? -0.255 20.484 -9.781 1 98.75 313 SER A O 1
ATOM 2387 N N . ASP A 1 314 ? 1.771 21.406 -9.422 1 98.75 314 ASP A N 1
ATOM 2388 C CA . ASP A 1 314 ? 2.062 21.531 -10.844 1 98.75 314 ASP A CA 1
ATOM 2389 C C . ASP A 1 314 ? 2.127 20.156 -11.516 1 98.75 314 ASP A C 1
ATOM 2391 O O . ASP A 1 314 ? 1.609 19.969 -12.617 1 98.75 314 ASP A O 1
ATOM 2395 N N . LEU A 1 315 ? 2.775 19.25 -10.883 1 98.69 315 LEU A N 1
ATOM 2396 C CA . LEU A 1 315 ? 2.912 17.906 -11.422 1 98.69 315 LEU A CA 1
ATOM 2397 C C . LEU A 1 315 ? 1.548 17.234 -11.57 1 98.69 315 LEU A C 1
ATOM 2399 O O . LEU A 1 315 ? 1.276 16.594 -12.586 1 98.69 315 LEU A O 1
ATOM 2403 N N . ILE A 1 316 ? 0.706 17.375 -10.578 1 98.62 316 ILE A N 1
ATOM 2404 C CA . ILE A 1 316 ? -0.647 16.844 -10.641 1 98.62 316 ILE A CA 1
ATOM 2405 C C . ILE A 1 316 ? -1.387 17.438 -11.836 1 98.62 316 ILE A C 1
ATOM 2407 O O . ILE A 1 316 ? -1.955 16.703 -12.648 1 98.62 316 ILE A O 1
ATOM 2411 N N . ASN A 1 317 ? -1.341 18.766 -11.953 1 98.5 317 ASN A N 1
ATOM 2412 C CA . ASN A 1 317 ? -2.102 19.484 -12.969 1 98.5 317 ASN A CA 1
ATOM 2413 C C . ASN A 1 317 ? -1.567 19.188 -14.375 1 98.5 317 ASN A C 1
ATOM 2415 O O . ASN A 1 317 ? -2.307 19.281 -15.352 1 98.5 317 ASN A O 1
ATOM 2419 N N . ASN A 1 318 ? -0.334 18.781 -14.453 1 98.25 318 ASN A N 1
ATOM 2420 C CA . ASN A 1 318 ? 0.275 18.5 -15.75 1 98.25 318 ASN A CA 1
ATOM 2421 C C . ASN A 1 318 ? 0.033 17.062 -16.188 1 98.25 318 ASN A C 1
ATOM 2423 O O . ASN A 1 318 ? 0.499 16.656 -17.266 1 98.25 318 ASN A O 1
ATOM 2427 N N . GLN A 1 319 ? -0.704 16.266 -15.422 1 97.94 319 GLN A N 1
ATOM 2428 C CA . GLN A 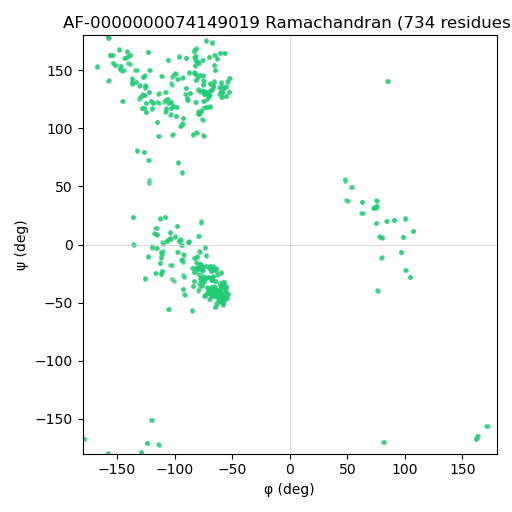1 319 ? -1.055 14.898 -15.797 1 97.94 319 GLN A CA 1
ATOM 2429 C C . GLN A 1 319 ? -2.367 14.859 -16.578 1 97.94 319 GLN A C 1
ATOM 2431 O O . GLN A 1 319 ? -3.158 15.805 -16.516 1 97.94 319 GLN A O 1
ATOM 2436 N N . ILE A 1 320 ? -2.592 13.75 -17.312 1 96.94 320 ILE A N 1
ATOM 2437 C CA . ILE A 1 320 ? -3.926 13.461 -17.828 1 96.94 320 ILE A CA 1
ATOM 2438 C C . ILE A 1 320 ? -4.871 13.172 -16.672 1 96.94 320 ILE A C 1
ATOM 2440 O O . ILE A 1 320 ? -4.48 12.547 -15.68 1 96.94 320 ILE A O 1
ATOM 2444 N N . GLY A 1 321 ? -6.039 13.734 -16.75 1 97.69 321 GLY A N 1
ATOM 2445 C CA . GLY A 1 321 ? -7.078 13.344 -15.812 1 97.69 321 GLY A CA 1
ATOM 2446 C C . GLY A 1 321 ? -7.695 12 -16.125 1 97.69 321 GLY A C 1
ATOM 2447 O O . GLY A 1 321 ? -7.93 11.672 -17.297 1 97.69 321 GLY A O 1
ATOM 2448 N N . LEU A 1 322 ? -7.906 11.234 -15.141 1 97.25 322 LEU A N 1
ATOM 2449 C CA . LEU A 1 322 ? -8.43 9.891 -15.344 1 97.25 322 LEU A CA 1
ATOM 2450 C C . LEU A 1 322 ? -9.953 9.898 -15.375 1 97.25 322 LEU A C 1
ATOM 2452 O O . LEU A 1 322 ? -10.586 10.664 -14.641 1 97.25 322 LEU A O 1
ATOM 2456 N N . SER A 1 323 ? -10.5 8.969 -16.172 1 93.75 323 SER A N 1
ATOM 2457 C CA . SER A 1 323 ? -11.953 8.828 -16.25 1 93.75 323 SER A CA 1
ATOM 2458 C C . SER A 1 323 ? -12.484 7.988 -15.094 1 93.75 323 SER A C 1
ATOM 2460 O O . SER A 1 323 ? -11.719 7.293 -14.422 1 93.75 323 SER A O 1
ATOM 2462 N N . ASN A 1 324 ? -13.789 8.125 -14.844 1 92.81 324 ASN A N 1
ATOM 2463 C CA . ASN A 1 324 ? -14.461 7.375 -13.789 1 92.81 324 ASN A CA 1
ATOM 2464 C C . ASN A 1 324 ? -13.906 7.73 -12.414 1 92.81 324 ASN A C 1
ATOM 2466 O O . ASN A 1 324 ? -13.594 6.844 -11.617 1 92.81 324 ASN A O 1
ATOM 2470 N N . THR A 1 325 ? -13.578 9 -12.273 1 96.31 325 THR A N 1
ATOM 2471 C CA . THR A 1 325 ? -13.141 9.578 -11.008 1 96.31 325 THR A CA 1
ATOM 2472 C C . THR A 1 325 ? -14.023 10.758 -10.625 1 96.31 325 THR A C 1
ATOM 2474 O O . THR A 1 325 ? -15.07 10.992 -11.242 1 96.31 325 THR A O 1
ATOM 2477 N N . ALA A 1 326 ? -13.68 11.508 -9.641 1 94.94 326 ALA A N 1
ATOM 2478 C CA . ALA A 1 326 ? -14.453 12.672 -9.211 1 94.94 326 ALA A CA 1
ATOM 2479 C C . ALA A 1 326 ? -14.305 13.82 -10.211 1 94.94 326 ALA A C 1
ATOM 2481 O O . ALA A 1 326 ? -15.023 14.812 -10.125 1 94.94 326 ALA A O 1
ATOM 2482 N N . LEU A 1 327 ? -13.391 13.664 -11.148 1 96.56 327 LEU A N 1
ATOM 2483 C CA . LEU A 1 327 ? -13.211 14.695 -12.164 1 96.56 327 LEU A CA 1
ATOM 2484 C C . LEU A 1 327 ? -14.398 14.734 -13.117 1 96.56 327 LEU A C 1
ATOM 2486 O O . LEU A 1 327 ? -14.797 13.703 -13.664 1 96.56 327 LEU A O 1
ATOM 2490 N N . LYS A 1 328 ? -14.93 15.914 -13.297 1 95 328 LYS A N 1
ATOM 2491 C CA . LYS A 1 328 ? -15.977 16.125 -14.297 1 95 328 LYS A CA 1
ATOM 2492 C C . LYS A 1 328 ? -15.477 17 -15.438 1 95 328 LYS A C 1
ATOM 2494 O O . LYS A 1 328 ? -16.125 17.109 -16.484 1 95 328 LYS A O 1
ATOM 2499 N N . SER A 1 329 ? -14.344 17.578 -15.227 1 96 329 SER A N 1
ATOM 2500 C CA . SER A 1 329 ? -13.633 18.422 -16.188 1 96 329 SER A CA 1
ATOM 2501 C C . SER A 1 329 ? -12.141 18.484 -15.867 1 96 329 SER A C 1
ATOM 2503 O O . SER A 1 329 ? -11.68 17.859 -14.914 1 96 329 SER A O 1
ATOM 2505 N N . GLY A 1 330 ? -11.383 19.188 -16.703 1 96.12 330 GLY A N 1
ATOM 2506 C CA . GLY A 1 330 ? -9.961 19.359 -16.438 1 96.12 330 GLY A CA 1
ATOM 2507 C C . GLY A 1 330 ? -9.148 18.125 -16.734 1 96.12 330 GLY A C 1
ATOM 2508 O O . GLY A 1 330 ? -8.234 17.781 -15.977 1 96.12 330 GLY A O 1
ATOM 2509 N N . PHE A 1 331 ? -9.445 17.391 -17.766 1 97 331 PHE A N 1
ATOM 2510 C CA . PHE A 1 331 ? -8.836 16.094 -18.047 1 97 331 PHE A CA 1
ATOM 2511 C C . PHE A 1 331 ? -7.5 16.266 -18.75 1 97 331 PHE A C 1
ATOM 2513 O O . PHE A 1 331 ? -6.625 15.398 -18.641 1 97 331 PHE A O 1
ATOM 2520 N N . ASN A 1 332 ? -7.27 17.359 -19.422 1 97.25 332 ASN A N 1
ATOM 2521 C CA . ASN A 1 332 ? -6.062 17.516 -20.219 1 97.25 332 ASN A CA 1
ATOM 2522 C C . ASN A 1 332 ? -4.875 17.969 -19.375 1 97.25 332 ASN A C 1
ATOM 2524 O O . ASN A 1 332 ? -5.043 18.703 -18.406 1 97.25 332 ASN A O 1
ATOM 2528 N N . PRO A 1 333 ? -3.67 17.5 -19.797 1 97.44 333 PRO A N 1
ATOM 2529 C CA . PRO A 1 333 ? -2.49 18.047 -19.125 1 97.44 333 PRO A CA 1
ATOM 2530 C C . PRO A 1 333 ? -2.432 19.578 -19.172 1 97.44 333 PRO A C 1
ATOM 2532 O O . PRO A 1 333 ? -2.717 20.172 -20.219 1 97.44 333 PRO A O 1
ATOM 2535 N N . GLY A 1 334 ? -2.096 20.203 -18.047 1 97.81 334 GLY A N 1
ATOM 2536 C CA . GLY A 1 334 ? -2.033 21.656 -17.984 1 97.81 334 GLY A CA 1
ATOM 2537 C C . GLY A 1 334 ? -3.266 22.281 -17.359 1 97.81 334 GLY A C 1
ATOM 2538 O O . GLY A 1 334 ? -3.223 23.422 -16.906 1 97.81 334 GLY A O 1
ATOM 2539 N N . GLU A 1 335 ? -4.387 21.484 -17.391 1 98.06 335 GLU A N 1
ATOM 2540 C CA . GLU A 1 335 ? -5.598 21.969 -16.75 1 98.06 335 GLU A CA 1
ATOM 2541 C C . GLU A 1 335 ? -5.566 21.703 -15.242 1 98.06 335 GLU A C 1
ATOM 2543 O O . GLU A 1 335 ? -4.902 20.766 -14.789 1 98.06 335 GLU A O 1
ATOM 2548 N N . ASP A 1 336 ? -6.273 22.5 -14.523 1 98.25 336 ASP A N 1
ATOM 2549 C CA . ASP A 1 336 ? -6.211 22.484 -13.062 1 98.25 336 ASP A CA 1
ATOM 2550 C C . ASP A 1 336 ? -7.137 21.406 -12.492 1 98.25 336 ASP A C 1
ATOM 2552 O O . ASP A 1 336 ? -8.305 21.688 -12.195 1 98.25 336 ASP A O 1
ATOM 2556 N N . LYS A 1 337 ? -6.621 20.234 -12.219 1 98.25 337 LYS A N 1
ATOM 2557 C CA . LYS A 1 337 ? -7.398 19.109 -11.695 1 98.25 337 LYS A CA 1
ATOM 2558 C C . LYS A 1 337 ? -7.93 19.422 -10.297 1 98.25 337 LYS A C 1
ATOM 2560 O O . LYS A 1 337 ? -9.047 19.031 -9.953 1 98.25 337 LYS A O 1
ATOM 2565 N N . LEU A 1 338 ? -7.121 20.094 -9.469 1 97.81 338 LEU A N 1
ATOM 2566 C CA . LEU A 1 338 ? -7.488 20.391 -8.086 1 97.81 338 LEU A CA 1
ATOM 2567 C C . LEU A 1 338 ? -8.688 21.328 -8.039 1 97.81 338 LEU A C 1
ATOM 2569 O O . LEU A 1 338 ? -9.594 21.141 -7.23 1 97.81 338 LEU A O 1
ATOM 2573 N N . ARG A 1 339 ? -8.711 22.297 -8.953 1 96.5 339 ARG A N 1
ATOM 2574 C CA . ARG A 1 339 ? -9.836 23.219 -9.008 1 96.5 339 ARG A CA 1
ATOM 2575 C C . ARG A 1 339 ? -11.047 22.562 -9.664 1 96.5 339 ARG A C 1
ATOM 2577 O O . ARG A 1 339 ? -12.188 22.938 -9.375 1 96.5 339 ARG A O 1
ATOM 2584 N N . ALA A 1 340 ? -10.75 21.656 -10.578 1 96.88 340 ALA A N 1
ATOM 2585 C CA . ALA A 1 340 ? -11.852 20.938 -11.227 1 96.88 340 ALA A CA 1
ATOM 2586 C C . ALA A 1 340 ? -12.688 20.172 -10.211 1 96.88 340 ALA A C 1
ATOM 2588 O O . ALA A 1 340 ? -13.906 20.078 -10.352 1 96.88 340 ALA A O 1
ATOM 2589 N N . VAL A 1 341 ? -12.062 19.641 -9.203 1 95.5 341 VAL A N 1
ATOM 2590 C CA . VAL A 1 341 ? -12.773 18.859 -8.195 1 95.5 341 VAL A CA 1
ATOM 2591 C C . VAL A 1 341 ? -13.383 19.781 -7.152 1 95.5 341 VAL A C 1
ATOM 2593 O O . VAL A 1 341 ? -14.461 19.516 -6.621 1 95.5 341 VAL A O 1
ATOM 2596 N N . HIS A 1 342 ? -12.664 20.906 -6.809 1 94.75 342 HIS A N 1
ATOM 2597 C CA . HIS A 1 342 ? -13.141 21.906 -5.855 1 94.75 342 HIS A CA 1
ATOM 2598 C C . HIS A 1 342 ? -13.102 23.297 -6.461 1 94.75 342 HIS A C 1
ATOM 2600 O O . HIS A 1 342 ? -12.258 24.125 -6.09 1 94.75 342 HIS A O 1
ATOM 2606 N N . PRO A 1 343 ? -14.078 23.609 -7.258 1 94.44 343 PRO A N 1
ATOM 2607 C CA . PRO A 1 343 ? -14.016 24.828 -8.062 1 94.44 343 PRO A CA 1
ATOM 2608 C C . PRO A 1 343 ? -14.086 26.094 -7.207 1 94.44 343 PRO A C 1
ATOM 2610 O O . PRO A 1 343 ? -13.609 27.156 -7.625 1 94.44 343 PRO A O 1
ATOM 2613 N N . ASN A 1 344 ? -14.594 26.016 -6.035 1 93.5 344 ASN A N 1
ATOM 2614 C CA . ASN A 1 344 ? -14.797 27.219 -5.215 1 93.5 344 ASN A CA 1
ATOM 2615 C C . ASN A 1 344 ? -13.625 27.438 -4.266 1 93.5 344 ASN A C 1
ATOM 2617 O O . ASN A 1 344 ? -13.648 28.375 -3.457 1 93.5 344 ASN A O 1
ATOM 2621 N N . ILE A 1 345 ? -12.578 26.656 -4.324 1 95.62 345 ILE A N 1
ATOM 2622 C CA . ILE A 1 345 ? -11.438 26.781 -3.424 1 95.62 345 ILE A CA 1
ATOM 2623 C C . ILE A 1 345 ? -10.172 27.062 -4.23 1 95.62 345 ILE A C 1
ATOM 2625 O O . ILE A 1 345 ? -9.781 26.266 -5.086 1 95.62 345 ILE A O 1
ATOM 2629 N N . ASP A 1 346 ? -9.617 28.203 -3.963 1 97.31 346 ASP A N 1
ATOM 2630 C CA . ASP A 1 346 ? -8.305 28.516 -4.535 1 97.31 346 ASP A CA 1
ATOM 2631 C C . ASP A 1 346 ? -7.188 27.859 -3.727 1 97.31 346 ASP A C 1
ATOM 2633 O O . ASP A 1 346 ? -6.672 28.453 -2.779 1 97.31 346 ASP A O 1
ATOM 2637 N N . TRP A 1 347 ? -6.77 26.719 -4.203 1 97.5 347 TRP A N 1
ATOM 2638 C CA . TRP A 1 347 ? -5.773 25.938 -3.473 1 97.5 347 TRP A CA 1
ATOM 2639 C C . TRP A 1 347 ? -4.449 26.703 -3.389 1 97.5 347 TRP A C 1
ATOM 2641 O O . TRP A 1 347 ? -3.611 26.391 -2.537 1 97.5 347 TRP A O 1
ATOM 2651 N N . SER A 1 348 ? -4.164 27.672 -4.242 1 98.12 348 SER A N 1
ATOM 2652 C CA . SER A 1 348 ? -2.867 28.344 -4.316 1 98.12 348 SER A CA 1
ATOM 2653 C C . SER A 1 348 ? -2.736 29.422 -3.238 1 98.12 348 SER A C 1
ATOM 2655 O O . SER A 1 348 ? -1.646 29.938 -3.01 1 98.12 348 SER A O 1
ATOM 2657 N N . TRP A 1 349 ? -3.83 29.719 -2.574 1 98.38 349 TRP A N 1
ATOM 2658 C CA . TRP A 1 349 ? -3.811 30.781 -1.572 1 98.38 349 TRP A CA 1
ATOM 2659 C C . TRP A 1 349 ? -2.838 30.453 -0.447 1 98.38 349 TRP A C 1
ATOM 2661 O O . TRP A 1 349 ? -2.102 31.328 0.022 1 98.38 349 TRP A O 1
ATOM 2671 N N . GLN A 1 350 ? -2.852 29.203 0.015 1 98.56 350 GLN A N 1
ATOM 2672 C CA . GLN A 1 350 ? -1.956 28.812 1.097 1 98.56 350 GLN A CA 1
ATOM 2673 C C . GLN A 1 350 ? -0.494 28.969 0.692 1 98.56 350 GLN A C 1
ATOM 2675 O O . GLN A 1 350 ? 0.344 29.344 1.515 1 98.56 350 GLN A O 1
ATOM 2680 N N . LEU A 1 351 ? -0.19 28.75 -0.586 1 98.75 351 LEU A N 1
ATOM 2681 C CA . LEU A 1 351 ? 1.181 28.875 -1.07 1 98.75 351 LEU A CA 1
ATOM 2682 C C . LEU A 1 351 ? 1.583 30.344 -1.172 1 98.75 351 LEU A C 1
ATOM 2684 O O . LEU A 1 351 ? 2.693 30.719 -0.784 1 98.75 351 LEU A O 1
ATOM 2688 N N . LYS A 1 352 ? 0.68 31.156 -1.719 1 98.56 352 LYS A N 1
ATOM 2689 C CA . LYS A 1 352 ? 0.931 32.594 -1.831 1 98.56 352 LYS A CA 1
ATOM 2690 C C . LYS A 1 352 ? 1.19 33.219 -0.462 1 98.56 352 LYS A C 1
ATOM 2692 O O . LYS A 1 352 ? 2.176 33.938 -0.277 1 98.56 352 LYS A O 1
ATOM 2697 N N . TYR A 1 353 ? 0.339 32.938 0.451 1 98.75 353 TYR A N 1
ATOM 2698 C CA . TYR A 1 353 ? 0.47 33.5 1.788 1 98.75 353 TYR A CA 1
ATOM 2699 C C . TYR A 1 353 ? 1.711 32.969 2.49 1 98.75 353 TYR A C 1
ATOM 2701 O O . TYR A 1 353 ? 2.41 33.719 3.184 1 98.75 353 TYR A O 1
ATOM 2709 N N . ALA A 1 354 ? 1.96 31.672 2.352 1 98.75 354 ALA A N 1
ATOM 2710 C CA . ALA A 1 354 ? 3.146 31.062 2.955 1 98.75 354 ALA A CA 1
ATOM 2711 C C . ALA A 1 354 ? 4.418 31.734 2.453 1 98.75 354 ALA A C 1
ATOM 2713 O O . ALA A 1 354 ? 5.348 31.984 3.229 1 98.75 354 ALA A O 1
ATOM 2714 N N . GLU A 1 355 ? 4.492 31.969 1.153 1 98.62 355 GLU A N 1
ATOM 2715 C CA . GLU A 1 355 ? 5.637 32.688 0.61 1 98.62 355 GLU A CA 1
ATOM 2716 C C . GLU A 1 355 ? 5.719 34.094 1.18 1 98.62 355 GLU A C 1
ATOM 2718 O O . GLU A 1 355 ? 6.801 34.594 1.516 1 98.62 355 GLU A O 1
ATOM 2723 N N . GLU A 1 356 ? 4.633 34.812 1.302 1 98.5 356 GLU A N 1
ATOM 2724 C CA . GLU A 1 356 ? 4.562 36.188 1.814 1 98.5 356 GLU A CA 1
ATOM 2725 C C . GLU A 1 356 ? 5.125 36.281 3.229 1 98.5 356 GLU A C 1
ATOM 2727 O O . GLU A 1 356 ? 5.797 37.25 3.576 1 98.5 356 GLU A O 1
ATOM 2732 N N . ILE A 1 357 ? 4.887 35.25 4.008 1 98.25 357 ILE A N 1
ATOM 2733 C CA . ILE A 1 357 ? 5.305 35.312 5.402 1 98.25 357 ILE A CA 1
ATOM 2734 C C . ILE A 1 357 ? 6.691 34.688 5.562 1 98.25 357 ILE A C 1
ATOM 2736 O O . ILE A 1 357 ? 7.184 34.531 6.684 1 98.25 357 ILE A O 1
ATOM 2740 N N . GLY A 1 358 ? 7.297 34.188 4.473 1 97.19 358 GLY A N 1
ATOM 2741 C CA . GLY A 1 358 ? 8.711 33.844 4.492 1 97.19 358 GLY A CA 1
ATOM 2742 C C . GLY A 1 358 ? 8.961 32.344 4.68 1 97.19 358 GLY A C 1
ATOM 2743 O O . GLY A 1 358 ? 10.047 31.938 5.082 1 97.19 358 GLY A O 1
ATOM 2744 N N . LEU A 1 359 ? 8.008 31.453 4.371 1 97.5 359 LEU A N 1
ATOM 2745 C CA . LEU A 1 359 ? 8.148 30.016 4.57 1 97.5 359 LEU A CA 1
ATOM 2746 C C . LEU A 1 359 ? 8.945 29.391 3.432 1 97.5 359 LEU A C 1
ATOM 2748 O O . LEU A 1 359 ? 9.43 28.266 3.557 1 97.5 359 LEU A O 1
ATOM 2752 N N . GLY A 1 360 ? 9.008 30.078 2.389 1 97.56 360 GLY A N 1
ATOM 2753 C CA . GLY A 1 360 ? 9.672 29.547 1.209 1 97.56 360 GLY A CA 1
ATOM 2754 C C . GLY A 1 360 ? 9.32 30.297 -0.063 1 97.56 360 GLY A C 1
ATOM 2755 O O . GLY A 1 360 ? 8.875 31.438 -0.01 1 97.56 360 GLY A O 1
ATOM 2756 N N . LYS A 1 361 ? 9.648 29.641 -1.193 1 97.94 361 LYS A N 1
ATOM 2757 C CA . LYS A 1 361 ? 9.398 30.266 -2.494 1 97.94 361 LYS A CA 1
ATOM 2758 C C . LYS A 1 361 ? 8.602 29.328 -3.402 1 97.94 361 LYS A C 1
ATOM 2760 O O . LYS A 1 361 ? 8.805 28.109 -3.387 1 97.94 361 LYS A O 1
ATOM 2765 N N . ARG A 1 362 ? 7.738 29.938 -4.191 1 98.06 362 ARG A N 1
ATOM 2766 C CA . ARG A 1 362 ? 6.934 29.156 -5.117 1 98.06 362 ARG A CA 1
ATOM 2767 C C . ARG A 1 362 ? 7.742 28.75 -6.348 1 98.06 362 ARG A C 1
ATOM 2769 O O . ARG A 1 362 ? 7.457 27.75 -6.988 1 98.06 362 ARG A O 1
ATOM 2776 N N . GLU A 1 363 ? 8.781 29.547 -6.676 1 98.38 363 GLU A N 1
ATOM 2777 C CA . GLU A 1 363 ? 9.648 29.188 -7.793 1 98.38 363 GLU A CA 1
ATOM 2778 C C . GLU A 1 363 ? 10.578 28.047 -7.434 1 98.38 363 GLU A C 1
ATOM 2780 O O . GLU A 1 363 ? 11.211 28.047 -6.371 1 98.38 363 GLU A O 1
ATOM 2785 N N . TYR A 1 364 ? 10.609 27.016 -8.297 1 98.62 364 TYR A N 1
ATOM 2786 C CA . TYR A 1 364 ? 11.414 25.828 -8.008 1 98.62 364 TYR A CA 1
ATOM 2787 C C . TYR A 1 364 ? 12.078 25.297 -9.273 1 98.62 364 TYR A C 1
ATOM 2789 O O . TYR A 1 364 ? 11.727 25.703 -10.383 1 98.62 364 TYR A O 1
ATOM 2797 N N . GLU A 1 365 ? 13.102 24.5 -9.086 1 98.38 365 GLU A N 1
ATOM 2798 C CA . GLU A 1 365 ? 13.742 23.719 -10.133 1 98.38 365 GLU A CA 1
ATOM 2799 C C . GLU A 1 365 ? 13.727 22.219 -9.781 1 98.38 365 GLU A C 1
ATOM 2801 O O . GLU A 1 365 ? 14.039 21.844 -8.648 1 98.38 365 GLU A O 1
ATOM 2806 N N . LEU A 1 366 ? 13.312 21.453 -10.742 1 98.06 366 LEU A N 1
ATOM 2807 C CA . LEU A 1 366 ? 13.297 20.016 -10.539 1 98.06 366 LEU A CA 1
ATOM 2808 C C . LEU A 1 366 ? 14.625 19.391 -10.961 1 98.06 366 LEU A C 1
ATOM 2810 O O . LEU A 1 366 ? 15.117 19.656 -12.062 1 98.06 366 LEU A O 1
ATOM 2814 N N . ILE A 1 367 ? 15.172 18.688 -10.078 1 98.38 367 ILE A N 1
ATOM 2815 C CA . ILE A 1 367 ? 16.391 17.938 -10.336 1 98.38 367 ILE A CA 1
ATOM 2816 C C . ILE A 1 367 ? 16.078 16.438 -10.391 1 98.38 367 ILE A C 1
ATOM 2818 O O . ILE A 1 367 ? 15.586 15.867 -9.422 1 98.38 367 ILE A O 1
ATOM 2822 N N . LYS A 1 368 ? 16.453 15.789 -11.539 1 95.62 368 LYS A N 1
ATOM 2823 C CA . LYS A 1 368 ? 16.219 14.352 -11.648 1 95.62 368 LYS A CA 1
ATOM 2824 C C . LYS A 1 368 ? 17.094 13.578 -10.68 1 95.62 368 LYS A C 1
ATOM 2826 O O . LYS A 1 368 ? 18.297 13.852 -10.57 1 95.62 368 LYS A O 1
ATOM 2831 N N . PHE A 1 369 ? 16.422 12.711 -10.062 1 93.75 369 PHE A N 1
ATOM 2832 C CA . PHE A 1 369 ? 17.141 11.969 -9.031 1 93.75 369 PHE A CA 1
ATOM 2833 C C . PHE A 1 369 ? 17.031 10.469 -9.266 1 93.75 369 PHE A C 1
ATOM 2835 O O . PHE A 1 369 ? 15.945 9.953 -9.531 1 93.75 369 PHE A O 1
ATOM 2842 N N . MET B 1 1 ? -23.344 -21.188 -20.312 1 83.19 1 MET B N 1
ATOM 2843 C CA . MET B 1 1 ? -23.719 -20.016 -19.516 1 83.19 1 MET B CA 1
ATOM 2844 C C . MET B 1 1 ? -22.484 -19.234 -19.078 1 83.19 1 MET B C 1
ATOM 2846 O O . MET B 1 1 ? -21.438 -19.828 -18.828 1 83.19 1 MET B O 1
ATOM 2850 N N . LYS B 1 2 ? -22.562 -17.922 -19.047 1 94.75 2 LYS B N 1
ATOM 2851 C CA . LYS B 1 2 ? -21.438 -17.062 -18.688 1 94.75 2 LYS B CA 1
ATOM 2852 C C . LYS B 1 2 ? -21.094 -17.188 -17.203 1 94.75 2 LYS B C 1
ATOM 2854 O O . LYS B 1 2 ? -21.984 -17.375 -16.375 1 94.75 2 LYS B O 1
ATOM 2859 N N . ALA B 1 3 ? -19.766 -17.234 -16.859 1 96.75 3 ALA B N 1
ATOM 2860 C CA . ALA B 1 3 ? -19.359 -17.266 -15.461 1 96.75 3 ALA B CA 1
ATOM 2861 C C . ALA B 1 3 ? -19.609 -15.93 -14.773 1 96.75 3 ALA B C 1
ATOM 2863 O O . ALA B 1 3 ? -19.172 -14.891 -15.258 1 96.75 3 ALA B O 1
ATOM 2864 N N . PRO B 1 4 ? -20.328 -15.883 -13.656 1 98.06 4 PRO B N 1
ATOM 2865 C CA . PRO B 1 4 ? -20.547 -14.625 -12.938 1 98.06 4 PRO B CA 1
ATOM 2866 C C . PRO B 1 4 ? -19.297 -14.148 -12.203 1 98.06 4 PRO B C 1
ATOM 2868 O O . PRO B 1 4 ? -18.641 -14.938 -11.516 1 98.06 4 PRO B O 1
ATOM 2871 N N . LEU B 1 5 ? -18.953 -12.953 -12.367 1 98.75 5 LEU B N 1
ATOM 2872 C CA . LEU B 1 5 ? -17.859 -12.289 -11.656 1 98.75 5 LEU B CA 1
ATOM 2873 C C . LEU B 1 5 ? -18.344 -11 -11 1 98.75 5 LEU B C 1
ATOM 2875 O O . LEU B 1 5 ? -19 -10.18 -11.648 1 98.75 5 LEU B O 1
ATOM 2879 N N . TYR B 1 6 ? -18.062 -10.891 -9.75 1 98.88 6 TYR B N 1
ATOM 2880 C CA . TYR B 1 6 ? -18.344 -9.625 -9.07 1 98.88 6 TYR B CA 1
ATOM 2881 C C . TYR B 1 6 ? -17.25 -8.602 -9.375 1 98.88 6 TYR B C 1
ATOM 2883 O O . TYR B 1 6 ? -16.062 -8.938 -9.383 1 98.88 6 TYR B O 1
ATOM 2891 N N . PHE B 1 7 ? -17.672 -7.395 -9.703 1 98.75 7 PHE B N 1
ATOM 2892 C CA . PHE B 1 7 ? -16.734 -6.309 -9.977 1 98.75 7 PHE B CA 1
ATOM 2893 C C . PHE B 1 7 ? -16.875 -5.203 -8.938 1 98.75 7 PHE B C 1
ATOM 2895 O O . PHE B 1 7 ? -17.953 -4.648 -8.75 1 98.75 7 PHE B O 1
ATOM 2902 N N . VAL B 1 8 ? -15.805 -4.891 -8.266 1 98.12 8 VAL B N 1
ATOM 2903 C CA . VAL B 1 8 ? -15.727 -3.822 -7.277 1 98.12 8 VAL B CA 1
ATOM 2904 C C . VAL B 1 8 ? -15.016 -2.613 -7.875 1 98.12 8 VAL B C 1
ATOM 2906 O O . VAL B 1 8 ? -13.836 -2.695 -8.227 1 98.12 8 VAL B O 1
ATOM 2909 N N . SER B 1 9 ? -15.719 -1.511 -7.969 1 96.19 9 SER B N 1
ATOM 2910 C CA . SER B 1 9 ? -15.18 -0.269 -8.508 1 96.19 9 SER B CA 1
ATOM 2911 C C . SER B 1 9 ? -14.25 0.412 -7.508 1 96.19 9 SER B C 1
ATOM 2913 O O . SER B 1 9 ? -14.391 0.221 -6.297 1 96.19 9 SER B O 1
ATOM 2915 N N . MET B 1 10 ? -13.375 1.277 -8 1 95.75 10 MET B N 1
ATOM 2916 C CA . MET B 1 10 ? -12.469 2.053 -7.16 1 95.75 10 MET B CA 1
ATOM 2917 C C . MET B 1 10 ? -13.203 3.232 -6.52 1 95.75 10 MET B C 1
ATOM 2919 O O . MET B 1 10 ? -12.688 3.854 -5.59 1 95.75 10 MET B O 1
ATOM 2923 N N . ARG B 1 11 ? -14.367 3.59 -7.035 1 95.25 11 ARG B N 1
ATOM 2924 C CA . ARG B 1 11 ? -15.094 4.766 -6.574 1 95.25 11 ARG B CA 1
ATOM 2925 C C . ARG B 1 11 ? -15.617 4.57 -5.156 1 95.25 11 ARG B C 1
ATOM 2927 O O . ARG B 1 11 ? -16.094 3.49 -4.809 1 95.25 11 ARG B O 1
ATOM 2934 N N . ALA B 1 12 ? -15.406 5.523 -4.355 1 93.38 12 ALA B N 1
ATOM 2935 C CA . ALA B 1 12 ? -15.93 5.555 -2.992 1 93.38 12 ALA B CA 1
ATOM 2936 C C . ALA B 1 12 ? -16.297 6.977 -2.578 1 93.38 12 ALA B C 1
ATOM 2938 O O . ALA B 1 12 ? -15.453 7.871 -2.582 1 93.38 12 ALA B O 1
ATOM 2939 N N . THR B 1 13 ? -17.531 7.215 -2.174 1 86.25 13 THR B N 1
ATOM 2940 C CA . THR B 1 13 ? -17.953 8.57 -1.833 1 86.25 13 THR B CA 1
ATOM 2941 C C . THR B 1 13 ? -18.328 8.664 -0.354 1 86.25 13 THR B C 1
ATOM 2943 O O . THR B 1 13 ? -18.734 9.727 0.122 1 86.25 13 THR B O 1
ATOM 2946 N N . ASN B 1 14 ? -18.266 7.555 0.285 1 86.5 14 ASN B N 1
ATOM 2947 C CA . ASN B 1 14 ? -18.516 7.504 1.72 1 86.5 14 ASN B CA 1
ATOM 2948 C C . ASN B 1 14 ? -17.891 6.27 2.357 1 86.5 14 ASN B C 1
ATOM 2950 O O . ASN B 1 14 ? -17.328 5.418 1.658 1 86.5 14 ASN B O 1
ATOM 2954 N N . GLU B 1 15 ? -18.078 6.176 3.586 1 87.19 15 GLU B N 1
ATOM 2955 C CA . GLU B 1 15 ? -17.438 5.125 4.367 1 87.19 15 GLU B CA 1
ATOM 2956 C C . GLU B 1 15 ? -17.938 3.744 3.951 1 87.19 15 GLU B C 1
ATOM 2958 O O . GLU B 1 15 ? -17.172 2.777 3.934 1 87.19 15 GLU B O 1
ATOM 2963 N N . ASN B 1 16 ? -19.156 3.662 3.635 1 87.5 16 ASN B N 1
ATOM 2964 C CA . ASN B 1 16 ? -19.75 2.379 3.268 1 87.5 16 ASN B CA 1
ATOM 2965 C C . ASN B 1 16 ? -19.219 1.884 1.924 1 87.5 16 ASN B C 1
ATOM 2967 O O . ASN B 1 16 ? -19.281 0.688 1.631 1 87.5 16 ASN B O 1
ATOM 2971 N N . GLU B 1 17 ? -18.672 2.828 1.19 1 91.75 17 GLU B N 1
ATOM 2972 C CA . GLU B 1 17 ? -18.156 2.492 -0.137 1 91.75 17 GLU B CA 1
ATOM 2973 C C . GLU B 1 17 ? -16.641 2.4 -0.143 1 91.75 17 GLU B C 1
ATOM 2975 O O . GLU B 1 17 ? -16.016 2.332 -1.207 1 91.75 17 GLU B O 1
ATOM 2980 N N . SER B 1 18 ? -16.156 2.432 1.087 1 94.56 18 SER B N 1
ATOM 2981 C CA . SER B 1 18 ? -14.695 2.295 1.13 1 94.56 18 SER B CA 1
ATOM 2982 C C . SER B 1 18 ? -14.25 0.976 0.512 1 94.56 18 SER B C 1
ATOM 2984 O O . SER B 1 18 ? -14.906 -0.05 0.676 1 94.56 18 SER B O 1
ATOM 2986 N N . LEU B 1 19 ? -13.148 1.038 -0.254 1 95.69 19 LEU B N 1
ATOM 2987 C CA . LEU B 1 19 ? -12.633 -0.171 -0.886 1 95.69 19 LEU B CA 1
ATOM 2988 C C . LEU B 1 19 ? -12.375 -1.26 0.151 1 95.69 19 LEU B C 1
ATOM 2990 O O . LEU B 1 19 ? -12.617 -2.441 -0.111 1 95.69 19 LEU B O 1
ATOM 2994 N N . VAL B 1 20 ? -11.914 -0.892 1.337 1 96 20 VAL B N 1
ATOM 2995 C CA . VAL B 1 20 ? -11.648 -1.798 2.449 1 96 20 VAL B CA 1
ATOM 2996 C C . VAL B 1 20 ? -12.922 -2.551 2.82 1 96 20 VAL B C 1
ATOM 2998 O O . VAL B 1 20 ? -12.922 -3.779 2.93 1 96 20 VAL B O 1
ATOM 3001 N N . ARG B 1 21 ? -13.969 -1.889 2.965 1 95.44 21 ARG B N 1
ATOM 3002 C CA . ARG B 1 21 ? -15.234 -2.514 3.326 1 95.44 21 ARG B CA 1
ATOM 3003 C C . ARG B 1 21 ? -15.766 -3.375 2.186 1 95.44 21 ARG B C 1
ATOM 3005 O O . ARG B 1 21 ? -16.328 -4.449 2.42 1 95.44 21 ARG B O 1
ATOM 3012 N N . LYS B 1 22 ? -15.633 -2.879 1.001 1 97.94 22 LYS B N 1
ATOM 3013 C CA . LYS B 1 22 ? -16.094 -3.631 -0.162 1 97.94 22 LYS B CA 1
ATOM 3014 C C . LYS B 1 22 ? -15.352 -4.957 -0.293 1 97.94 22 LYS B C 1
ATOM 3016 O O . LYS B 1 22 ? -15.945 -5.973 -0.657 1 97.94 22 LYS B O 1
ATOM 3021 N N . ILE B 1 23 ? -14.062 -4.926 -0.023 1 98.5 23 ILE B N 1
ATOM 3022 C CA . ILE B 1 23 ? -13.258 -6.145 -0.115 1 98.5 23 ILE B CA 1
ATOM 3023 C C . ILE B 1 23 ? -13.758 -7.164 0.91 1 98.5 23 ILE B C 1
ATOM 3025 O O . ILE B 1 23 ? -13.906 -8.344 0.596 1 98.5 23 ILE B O 1
ATOM 3029 N N . LYS B 1 24 ? -14.047 -6.75 2.133 1 98 24 LYS B N 1
ATOM 3030 C CA . LYS B 1 24 ? -14.547 -7.645 3.17 1 98 24 LYS B CA 1
ATOM 3031 C C . LYS B 1 24 ? -15.891 -8.25 2.773 1 98 24 LYS B C 1
ATOM 3033 O O . LYS B 1 24 ? -16.094 -9.461 2.896 1 98 24 LYS B O 1
ATOM 3038 N N . ARG B 1 25 ? -16.734 -7.371 2.242 1 98.25 25 ARG B N 1
ATOM 3039 C CA . ARG B 1 25 ? -18.047 -7.84 1.81 1 98.25 25 ARG B CA 1
ATOM 3040 C C . ARG B 1 25 ? -17.922 -8.836 0.664 1 98.25 25 ARG B C 1
ATOM 3042 O O . ARG B 1 25 ? -18.625 -9.852 0.639 1 98.25 25 ARG B O 1
ATOM 3049 N N . LEU B 1 26 ? -17.062 -8.484 -0.283 1 98.75 26 LEU B N 1
ATOM 3050 C CA . LEU B 1 26 ? -16.859 -9.367 -1.424 1 98.75 26 LEU B CA 1
ATOM 3051 C C . LEU B 1 26 ? -16.359 -10.734 -0.969 1 98.75 26 LEU B C 1
ATOM 3053 O O . LEU B 1 26 ? -16.828 -11.766 -1.443 1 98.75 26 LEU B O 1
ATOM 3057 N N . THR B 1 27 ? -15.375 -10.711 -0.054 1 98.81 27 THR B N 1
ATOM 3058 C CA . THR B 1 27 ? -14.82 -11.961 0.451 1 98.81 27 THR B CA 1
ATOM 3059 C C . THR B 1 27 ? -15.906 -12.805 1.118 1 98.81 27 THR B C 1
ATOM 3061 O O . THR B 1 27 ? -16.016 -14 0.854 1 98.81 27 THR B O 1
ATOM 3064 N N . LYS B 1 28 ? -16.688 -12.172 1.901 1 98.56 28 LYS B N 1
ATOM 3065 C CA . LYS B 1 28 ? -17.781 -12.883 2.564 1 98.56 28 LYS B CA 1
ATOM 3066 C C . LYS B 1 28 ? -18.734 -13.5 1.546 1 98.56 28 LYS B C 1
ATOM 3068 O O . LYS B 1 28 ? -19.141 -14.656 1.687 1 98.56 28 LYS B O 1
ATOM 3073 N N . LYS B 1 29 ? -19.062 -12.688 0.577 1 98.38 29 LYS B N 1
ATOM 3074 C CA . LYS B 1 29 ? -19.969 -13.156 -0.47 1 98.38 29 LYS B CA 1
ATOM 3075 C C . LYS B 1 29 ? -19.422 -14.414 -1.142 1 98.38 29 LYS B C 1
ATOM 3077 O O . LYS B 1 29 ? -20.188 -15.336 -1.452 1 98.38 29 LYS B O 1
ATOM 3082 N N . LEU B 1 30 ? -18.172 -14.477 -1.359 1 98.44 30 LEU B N 1
ATOM 3083 C CA . LEU B 1 30 ? -17.547 -15.547 -2.117 1 98.44 30 LEU B CA 1
ATOM 3084 C C . LEU B 1 30 ? -17.438 -16.812 -1.276 1 98.44 30 LEU B C 1
ATOM 3086 O O . LEU B 1 30 ? -17.469 -17.922 -1.812 1 98.44 30 LEU B O 1
ATOM 3090 N N . ILE B 1 31 ? -17.312 -16.703 0.095 1 97.94 31 ILE B N 1
ATOM 3091 C CA . ILE B 1 31 ? -16.953 -17.891 0.855 1 97.94 31 ILE B CA 1
ATOM 3092 C C . ILE B 1 31 ? -18.141 -18.312 1.727 1 97.94 31 ILE B C 1
ATOM 3094 O O . ILE B 1 31 ? -18.156 -19.422 2.268 1 97.94 31 ILE B O 1
ATOM 3098 N N . GLU B 1 32 ? -19.078 -17.391 1.884 1 96.56 32 GLU B N 1
ATOM 3099 C CA . GLU B 1 32 ? -20.25 -17.734 2.68 1 96.56 32 GLU B CA 1
ATOM 3100 C C . GLU B 1 32 ? -20.984 -18.938 2.094 1 96.56 32 GLU B C 1
ATOM 3102 O O . GLU B 1 32 ? -21.219 -19 0.885 1 96.56 32 GLU B O 1
ATOM 3107 N N . GLY B 1 33 ? -21.375 -19.844 2.91 1 95.44 33 GLY B N 1
ATOM 3108 C CA . GLY B 1 33 ? -22.078 -21.047 2.473 1 95.44 33 GLY B CA 1
ATOM 3109 C C . GLY B 1 33 ? -21.141 -22.109 1.924 1 95.44 33 GLY B C 1
ATOM 3110 O O . GLY B 1 33 ? -21.547 -23.25 1.711 1 95.44 33 GLY B O 1
ATOM 3111 N N . ARG B 1 34 ? -19.922 -21.734 1.721 1 96.06 34 ARG B N 1
ATOM 3112 C CA . ARG B 1 34 ? -18.953 -22.688 1.17 1 96.06 34 ARG B CA 1
ATOM 3113 C C . ARG B 1 34 ? -17.906 -23.047 2.205 1 96.06 34 ARG B C 1
ATOM 3115 O O . ARG B 1 34 ? -17.266 -24.109 2.111 1 96.06 34 ARG B O 1
ATOM 3122 N N . LEU B 1 35 ? -17.719 -22.156 3.1 1 95.81 35 LEU B N 1
ATOM 3123 C CA . LEU B 1 35 ? -16.812 -22.359 4.227 1 95.81 35 LEU B CA 1
ATOM 3124 C C . LEU B 1 35 ? -17.547 -22.984 5.406 1 95.81 35 LEU B C 1
ATOM 3126 O O . LEU B 1 35 ? -18.688 -22.594 5.723 1 95.81 35 LEU B O 1
ATOM 3130 N N . GLU B 1 36 ? -16.984 -23.969 6.02 1 96.19 36 GLU B N 1
ATOM 3131 C CA . GLU B 1 36 ? -17.5 -24.547 7.25 1 96.19 36 GLU B CA 1
ATOM 3132 C C . GLU B 1 36 ? -16.766 -24.016 8.477 1 96.19 36 GLU B C 1
ATOM 3134 O O . GLU B 1 36 ? -15.578 -23.703 8.398 1 96.19 36 GLU B O 1
ATOM 3139 N N . LYS B 1 37 ? -17.531 -23.922 9.539 1 96.69 37 LYS B N 1
ATOM 3140 C CA . LYS B 1 37 ? -16.906 -23.5 10.789 1 96.69 37 LYS B CA 1
ATOM 3141 C C . LYS B 1 37 ? -15.734 -24.406 11.148 1 96.69 37 LYS B C 1
ATOM 3143 O O . LYS B 1 37 ? -15.836 -25.625 11.07 1 96.69 37 LYS B O 1
ATOM 3148 N N . GLY B 1 38 ? -14.602 -23.875 11.406 1 97.12 38 GLY B N 1
ATOM 3149 C CA . GLY B 1 38 ? -13.43 -24.641 11.797 1 97.12 38 GLY B CA 1
ATOM 3150 C C . GLY B 1 38 ? -12.492 -24.938 10.633 1 97.12 38 GLY B C 1
ATOM 3151 O O . GLY B 1 38 ? -11.367 -25.391 10.836 1 97.12 38 GLY B O 1
ATOM 3152 N N . ASP B 1 39 ? -12.922 -24.594 9.43 1 98.06 39 ASP B N 1
ATOM 3153 C CA . ASP B 1 39 ? -12.07 -24.828 8.266 1 98.06 39 ASP B CA 1
ATOM 3154 C C . ASP B 1 39 ? -10.742 -24.078 8.398 1 98.06 39 ASP B C 1
ATOM 3156 O O . ASP B 1 39 ? -10.719 -22.906 8.797 1 98.06 39 ASP B O 1
ATOM 3160 N N . ILE B 1 40 ? -9.68 -24.781 8.156 1 98.19 40 ILE B N 1
ATOM 3161 C CA . ILE B 1 40 ? -8.391 -24.141 7.957 1 98.19 40 ILE B CA 1
ATOM 3162 C C . ILE B 1 40 ? -8.32 -23.547 6.551 1 98.19 40 ILE B C 1
ATOM 3164 O O . ILE B 1 40 ? -8.391 -24.281 5.559 1 98.19 40 ILE B O 1
ATOM 3168 N N . VAL B 1 41 ? -8.227 -22.203 6.492 1 98.75 41 VAL B N 1
ATOM 3169 C CA . VAL B 1 41 ? -8.328 -21.5 5.215 1 98.75 41 VAL B CA 1
ATOM 3170 C C . VAL B 1 41 ? -6.961 -20.969 4.805 1 98.75 41 VAL B C 1
ATOM 3172 O O . VAL B 1 41 ? -6.395 -20.109 5.484 1 98.75 41 VAL B O 1
ATOM 3175 N N . ALA B 1 42 ? -6.426 -21.484 3.717 1 98.81 42 ALA B N 1
ATOM 3176 C CA . ALA B 1 42 ? -5.215 -20.938 3.117 1 98.81 42 ALA B CA 1
ATOM 3177 C C . ALA B 1 42 ? -5.527 -19.688 2.287 1 98.81 42 ALA B C 1
ATOM 3179 O O . ALA B 1 42 ? -6.25 -19.766 1.29 1 98.81 42 ALA B O 1
ATOM 3180 N N . ILE B 1 43 ? -5.07 -18.594 2.697 1 98.94 43 ILE B N 1
ATOM 3181 C CA . ILE B 1 43 ? -5.133 -17.375 1.895 1 98.94 43 ILE B CA 1
ATOM 3182 C C . ILE B 1 43 ? -3.822 -17.188 1.132 1 98.94 43 ILE B C 1
ATOM 3184 O O . ILE B 1 43 ? -2.805 -16.812 1.716 1 98.94 43 ILE B O 1
ATOM 3188 N N . LYS B 1 44 ? -3.912 -17.531 -0.126 1 98.88 44 LYS B N 1
ATOM 3189 C CA . LYS B 1 44 ? -2.732 -17.5 -0.986 1 98.88 44 LYS B CA 1
ATOM 3190 C C . LYS B 1 44 ? -2.562 -16.141 -1.639 1 98.88 44 LYS B C 1
ATOM 3192 O O . LYS B 1 44 ? -3.498 -15.609 -2.25 1 98.88 44 LYS B O 1
ATOM 3197 N N . LEU B 1 45 ? -1.412 -15.531 -1.463 1 98.31 45 LEU B N 1
ATOM 3198 C CA . LEU B 1 45 ? -0.986 -14.312 -2.139 1 98.31 45 LEU B CA 1
ATOM 3199 C C . LEU B 1 45 ? 0.525 -14.297 -2.34 1 98.31 45 LEU B C 1
ATOM 3201 O O . LEU B 1 45 ? 1.231 -15.164 -1.817 1 98.31 45 LEU B O 1
ATOM 3205 N N . THR B 1 46 ? 0.979 -13.391 -3.146 1 96.62 46 THR B N 1
ATOM 3206 C CA . THR B 1 46 ? 2.414 -13.156 -3.24 1 96.62 46 THR B CA 1
ATOM 3207 C C . THR B 1 46 ? 2.854 -12.086 -2.242 1 96.62 46 THR B C 1
ATOM 3209 O O . THR B 1 46 ? 2.303 -10.984 -2.223 1 96.62 46 THR B O 1
ATOM 3212 N N . PHE B 1 47 ? 3.855 -12.398 -1.495 1 95.94 47 PHE B N 1
ATOM 3213 C CA . PHE B 1 47 ? 4.273 -11.461 -0.454 1 95.94 47 PHE B CA 1
ATOM 3214 C C . PHE B 1 47 ? 5.168 -10.375 -1.032 1 95.94 47 PHE B C 1
ATOM 3216 O O . PHE B 1 47 ? 5.406 -9.352 -0.385 1 95.94 47 PHE B O 1
ATOM 3223 N N . GLY B 1 48 ? 5.605 -10.57 -2.27 1 92.62 48 GLY B N 1
ATOM 3224 C CA . GLY B 1 48 ? 6.473 -9.602 -2.916 1 92.62 48 GLY B CA 1
ATOM 3225 C C . GLY B 1 48 ? 7.938 -9.789 -2.574 1 92.62 48 GLY B C 1
ATOM 3226 O O . GLY B 1 48 ? 8.281 -10.047 -1.42 1 92.62 48 GLY B O 1
ATOM 3227 N N . GLU B 1 49 ? 8.789 -9.609 -3.561 1 91 49 GLU B N 1
ATOM 3228 C CA . GLU B 1 49 ? 10.234 -9.633 -3.357 1 91 49 GLU B CA 1
ATOM 3229 C C . GLU B 1 49 ? 10.719 -8.352 -2.682 1 91 49 GLU B C 1
ATOM 3231 O O . GLU B 1 49 ? 10.172 -7.273 -2.928 1 91 49 GLU B O 1
ATOM 3236 N N . PRO B 1 50 ? 11.742 -8.531 -1.825 1 89.88 50 PRO B N 1
ATOM 3237 C CA . PRO B 1 50 ? 12.305 -7.297 -1.284 1 89.88 50 PRO B CA 1
ATOM 3238 C C . PRO B 1 50 ? 12.695 -6.301 -2.375 1 89.88 50 PRO B C 1
ATOM 3240 O O . PRO B 1 50 ? 13.344 -6.676 -3.354 1 89.88 50 PRO B O 1
ATOM 3243 N N . GLY B 1 51 ? 12.258 -5.094 -2.176 1 90.38 51 GLY B N 1
ATOM 3244 C CA . GLY B 1 51 ? 12.492 -4.062 -3.172 1 90.38 51 GLY B CA 1
ATOM 3245 C C . GLY B 1 51 ? 11.266 -3.73 -3.99 1 90.38 51 GLY B C 1
ATOM 3246 O O . GLY B 1 51 ? 11.148 -2.627 -4.527 1 90.38 51 GLY B O 1
ATOM 3247 N N . ASN B 1 52 ? 10.383 -4.711 -4.141 1 92 52 ASN B N 1
ATOM 3248 C CA . ASN B 1 52 ? 9.102 -4.453 -4.785 1 92 52 ASN B CA 1
ATOM 3249 C C . ASN B 1 52 ? 8.117 -3.783 -3.828 1 92 52 ASN B C 1
ATOM 3251 O O . ASN B 1 52 ? 8.266 -3.887 -2.609 1 92 52 ASN B O 1
ATOM 3255 N N . HIS B 1 53 ? 7.098 -3.037 -4.41 1 92.62 53 HIS B N 1
ATOM 3256 C CA . HIS B 1 53 ? 6.141 -2.371 -3.533 1 92.62 53 HIS B CA 1
ATOM 3257 C C . HIS B 1 53 ? 4.715 -2.559 -4.031 1 92.62 53 HIS B C 1
ATOM 3259 O O . HIS B 1 53 ? 3.773 -1.996 -3.463 1 92.62 53 HIS B O 1
ATOM 3265 N N . ALA B 1 54 ? 4.559 -3.264 -5.133 1 91.69 54 ALA B N 1
ATOM 3266 C CA . ALA B 1 54 ? 3.252 -3.262 -5.789 1 91.69 54 ALA B CA 1
ATOM 3267 C C . ALA B 1 54 ? 2.461 -4.52 -5.441 1 91.69 54 ALA B C 1
ATOM 3269 O O . ALA B 1 54 ? 1.403 -4.777 -6.02 1 91.69 54 ALA B O 1
ATOM 3270 N N . PHE B 1 55 ? 2.959 -5.375 -4.52 1 93.75 55 PHE B N 1
ATOM 3271 C CA . PHE B 1 55 ? 2.152 -6.473 -3.994 1 93.75 55 PHE B CA 1
ATOM 3272 C C . PHE B 1 55 ? 0.854 -5.949 -3.393 1 93.75 55 PHE B C 1
ATOM 3274 O O . PHE B 1 55 ? 0.695 -4.746 -3.193 1 93.75 55 PHE B O 1
ATOM 3281 N N . ILE B 1 56 ? -0.075 -6.891 -3.18 1 97.31 56 ILE B N 1
ATOM 3282 C CA . ILE B 1 56 ? -1.348 -6.488 -2.594 1 97.31 56 ILE B CA 1
ATOM 3283 C C . ILE B 1 56 ? -1.104 -5.824 -1.24 1 97.31 56 ILE B C 1
ATOM 3285 O O . ILE B 1 56 ? -0.341 -6.336 -0.418 1 97.31 56 ILE B O 1
ATOM 3289 N N . ARG B 1 57 ? -1.711 -4.668 -1.031 1 96.56 57 ARG B N 1
ATOM 3290 C CA . ARG B 1 57 ? -1.523 -3.947 0.225 1 96.56 57 ARG B CA 1
ATOM 3291 C C . ARG B 1 57 ? -2.01 -4.777 1.408 1 96.56 57 ARG B C 1
ATOM 3293 O O . ARG B 1 57 ? -3.115 -5.324 1.376 1 96.56 57 ARG B O 1
ATOM 3300 N N . PRO B 1 58 ? -1.243 -4.82 2.461 1 97.31 58 PRO B N 1
ATOM 3301 C CA . PRO B 1 58 ? -1.599 -5.652 3.613 1 97.31 58 PRO B CA 1
ATOM 3302 C C . PRO B 1 58 ? -2.971 -5.309 4.188 1 97.31 58 PRO B C 1
ATOM 3304 O O . PRO B 1 58 ? -3.689 -6.195 4.652 1 97.31 58 PRO B O 1
ATOM 3307 N N . ILE B 1 59 ? -3.387 -4.066 4.125 1 96.56 59 ILE B N 1
ATOM 3308 C CA . ILE B 1 59 ? -4.668 -3.65 4.68 1 96.56 59 ILE B CA 1
ATOM 3309 C C . ILE B 1 59 ? -5.809 -4.32 3.914 1 96.56 59 ILE B C 1
ATOM 3311 O O . ILE B 1 59 ? -6.863 -4.609 4.484 1 96.56 59 ILE B O 1
ATOM 3315 N N . PHE B 1 60 ? -5.637 -4.59 2.596 1 98.31 60 PHE B N 1
ATOM 3316 C CA . PHE B 1 60 ? -6.637 -5.305 1.811 1 98.31 60 PHE B CA 1
ATOM 3317 C C . PHE B 1 60 ? -6.688 -6.773 2.209 1 98.31 60 PHE B C 1
ATOM 3319 O O . PHE B 1 60 ? -7.766 -7.359 2.311 1 98.31 60 PHE B O 1
ATOM 3326 N N . VAL B 1 61 ? -5.512 -7.355 2.455 1 98.56 61 VAL B N 1
ATOM 3327 C CA . VAL B 1 61 ? -5.406 -8.758 2.852 1 98.56 61 VAL B CA 1
ATOM 3328 C C . VAL B 1 61 ? -6.074 -8.961 4.211 1 98.56 61 VAL B C 1
ATOM 3330 O O . VAL B 1 61 ? -6.75 -9.961 4.434 1 98.56 61 VAL B O 1
ATOM 3333 N N . ARG B 1 62 ? -5.91 -8.047 5.105 1 98 62 ARG B N 1
ATOM 3334 C CA . ARG B 1 62 ? -6.52 -8.094 6.43 1 98 62 ARG B CA 1
ATOM 3335 C C . ARG B 1 62 ? -8.031 -8.234 6.336 1 98 62 ARG B C 1
ATOM 3337 O O . ARG B 1 62 ? -8.648 -8.914 7.16 1 98 62 ARG B O 1
ATOM 3344 N N . GLN B 1 63 ? -8.617 -7.562 5.324 1 98.44 63 GLN B N 1
ATOM 3345 C CA . GLN B 1 63 ? -10.07 -7.633 5.168 1 98.44 63 GLN B CA 1
ATOM 3346 C C . GLN B 1 63 ? -10.523 -9.055 4.852 1 98.44 63 GLN B C 1
ATOM 3348 O O . GLN B 1 63 ? -11.57 -9.5 5.312 1 98.44 63 GLN B O 1
ATOM 3353 N N . ALA B 1 64 ? -9.766 -9.734 4.023 1 98.75 64 ALA B N 1
ATOM 3354 C CA . ALA B 1 64 ? -10.055 -11.133 3.729 1 98.75 64 ALA B CA 1
ATOM 3355 C C . ALA B 1 64 ? -9.922 -12 4.98 1 98.75 64 ALA B C 1
ATOM 3357 O O . ALA B 1 64 ? -10.758 -12.875 5.23 1 98.75 64 ALA B O 1
ATOM 3358 N N . VAL B 1 65 ? -8.867 -11.758 5.785 1 98.75 65 VAL B N 1
ATOM 3359 C CA . VAL B 1 65 ? -8.633 -12.492 7.031 1 98.75 65 VAL B CA 1
ATOM 3360 C C . VAL B 1 65 ? -9.828 -12.305 7.965 1 98.75 65 VAL B C 1
ATOM 3362 O O . VAL B 1 65 ? -10.352 -13.281 8.508 1 98.75 65 VAL B O 1
ATOM 3365 N N . GLU B 1 66 ? -10.25 -11.062 8.109 1 98.38 66 GLU B N 1
ATOM 3366 C CA . GLU B 1 66 ? -11.367 -10.758 8.992 1 98.38 66 GLU B CA 1
ATOM 3367 C C . GLU B 1 66 ? -12.656 -11.414 8.508 1 98.38 66 GLU B C 1
ATOM 3369 O O . GLU B 1 66 ? -13.438 -11.93 9.312 1 98.38 66 GLU B O 1
ATOM 3374 N N . ALA B 1 67 ? -12.883 -11.375 7.219 1 98.62 67 ALA B N 1
ATOM 3375 C CA . ALA B 1 67 ? -14.062 -12.016 6.656 1 98.62 67 ALA B CA 1
ATOM 3376 C C . ALA B 1 67 ? -14.086 -13.508 6.973 1 98.62 67 ALA B C 1
ATOM 3378 O O . ALA B 1 67 ? -15.117 -14.047 7.379 1 98.62 67 ALA B O 1
ATOM 3379 N N . VAL B 1 68 ? -12.953 -14.227 6.801 1 98.75 68 VAL B N 1
ATOM 3380 C CA . VAL B 1 68 ? -12.844 -15.656 7.07 1 98.75 68 VAL B CA 1
ATOM 3381 C C . VAL B 1 68 ? -13.133 -15.93 8.547 1 98.75 68 VAL B C 1
ATOM 3383 O O . VAL B 1 68 ? -13.914 -16.828 8.875 1 98.75 68 VAL B O 1
ATOM 3386 N N . ARG B 1 69 ? -12.555 -15.109 9.438 1 98.38 69 ARG B N 1
ATOM 3387 C CA . ARG B 1 69 ? -12.734 -15.289 10.867 1 98.38 69 ARG B CA 1
ATOM 3388 C C . ARG B 1 69 ? -14.188 -15.078 11.273 1 98.38 69 ARG B C 1
ATOM 3390 O O . ARG B 1 69 ? -14.727 -15.828 12.086 1 98.38 69 ARG B O 1
ATOM 3397 N N . GLU B 1 70 ? -14.758 -14.086 10.719 1 98 70 GLU B N 1
ATOM 3398 C CA . GLU B 1 70 ? -16.141 -13.758 11.055 1 98 70 GLU B CA 1
ATOM 3399 C C . GLU B 1 70 ? -17.078 -14.891 10.656 1 98 70 GLU B C 1
ATOM 3401 O O . GLU B 1 70 ? -18.141 -15.07 11.266 1 98 70 GLU B O 1
ATOM 3406 N N . LEU B 1 71 ? -16.672 -15.672 9.664 1 98.06 71 LEU B N 1
ATOM 3407 C CA . LEU B 1 71 ? -17.5 -16.781 9.203 1 98.06 71 LEU B CA 1
ATOM 3408 C C . LEU B 1 71 ? -17.078 -18.094 9.852 1 98.06 71 LEU B C 1
ATOM 3410 O O . LEU B 1 71 ? -17.547 -19.156 9.477 1 98.06 71 LEU B O 1
ATOM 3414 N N . GLY B 1 72 ? -16.109 -18.031 10.758 1 97.75 72 GLY B N 1
ATOM 3415 C CA . GLY B 1 72 ? -15.773 -19.156 11.609 1 97.75 72 GLY B CA 1
ATOM 3416 C C . GLY B 1 72 ? -14.586 -19.953 11.102 1 97.75 72 GLY B C 1
ATOM 3417 O O . GLY B 1 72 ? -14.258 -21 11.648 1 97.75 72 GLY B O 1
ATOM 3418 N N . GLY B 1 73 ? -13.906 -19.469 10.039 1 98.38 73 GLY B N 1
ATOM 3419 C CA . GLY B 1 73 ? -12.719 -20.141 9.531 1 98.38 73 GLY B CA 1
ATOM 3420 C C . GLY B 1 73 ? -11.461 -19.766 10.297 1 98.38 73 GLY B C 1
ATOM 3421 O O . GLY B 1 73 ? -11.469 -18.844 11.109 1 98.38 73 GLY B O 1
ATOM 3422 N N . LYS B 1 74 ? -10.414 -20.484 10.102 1 98.38 74 LYS B N 1
ATOM 3423 C CA . LYS B 1 74 ? -9.086 -20.25 10.664 1 98.38 74 LYS B CA 1
ATOM 3424 C C . LYS B 1 74 ? -8.078 -19.922 9.562 1 98.38 74 LYS B C 1
ATOM 3426 O O . LYS B 1 74 ? -7.441 -20.828 9.016 1 98.38 74 LYS B O 1
ATOM 3431 N N . PRO B 1 75 ? -7.914 -18.641 9.32 1 98.81 75 PRO B N 1
ATOM 3432 C CA . PRO B 1 75 ? -7.086 -18.234 8.18 1 98.81 75 PRO B CA 1
ATOM 3433 C C . PRO B 1 75 ? -5.594 -18.25 8.5 1 98.81 75 PRO B C 1
ATOM 3435 O O . PRO B 1 75 ? -5.199 -18 9.641 1 98.81 75 PRO B O 1
ATOM 3438 N N . PHE B 1 76 ? -4.797 -18.562 7.535 1 98.75 76 PHE B N 1
ATOM 3439 C CA . PHE B 1 76 ? -3.373 -18.25 7.488 1 98.75 76 PHE B CA 1
ATOM 3440 C C . PHE B 1 76 ? -2.973 -17.75 6.109 1 98.75 76 PHE B C 1
ATOM 3442 O O . PHE B 1 76 ? -3.566 -18.141 5.102 1 98.75 76 PHE B O 1
ATOM 3449 N N . LEU B 1 77 ? -2.049 -16.766 6.07 1 98.88 77 LEU B N 1
ATOM 3450 C CA . LEU B 1 77 ? -1.473 -16.328 4.805 1 98.88 77 LEU B CA 1
ATOM 3451 C C . LEU B 1 77 ? -0.383 -17.281 4.34 1 98.88 77 LEU B C 1
ATOM 3453 O O . LEU B 1 77 ? 0.354 -17.844 5.16 1 98.88 77 LEU B O 1
ATOM 3457 N N . THR B 1 78 ? -0.323 -17.453 2.996 1 98.75 78 THR B N 1
ATOM 3458 C CA . THR B 1 78 ? 0.642 -18.453 2.559 1 98.75 78 THR B CA 1
ATOM 3459 C C . THR B 1 78 ? 1.127 -18.156 1.144 1 98.75 78 THR B C 1
ATOM 3461 O O . THR B 1 78 ? 0.482 -17.406 0.404 1 98.75 78 THR B O 1
ATOM 3464 N N . ASP B 1 79 ? 2.223 -18.609 0.822 1 98 79 ASP B N 1
ATOM 3465 C CA . ASP B 1 79 ? 2.934 -18.688 -0.45 1 98 79 ASP B CA 1
ATOM 3466 C C . ASP B 1 79 ? 3.949 -19.828 -0.433 1 98 79 ASP B C 1
ATOM 3468 O O . ASP B 1 79 ? 4.168 -20.469 0.604 1 98 79 ASP B O 1
ATOM 3472 N N . ALA B 1 80 ? 4.418 -20.234 -1.592 1 97.81 80 ALA B N 1
ATOM 3473 C CA . ALA B 1 80 ? 5.477 -21.234 -1.656 1 97.81 80 ALA B CA 1
ATOM 3474 C C . ALA B 1 80 ? 6.812 -20.609 -2.035 1 97.81 80 ALA B C 1
ATOM 3476 O O . ALA B 1 80 ? 6.848 -19.5 -2.582 1 97.81 80 ALA B O 1
ATOM 3477 N N . ASN B 1 81 ? 7.875 -21.281 -1.722 1 94.94 81 ASN B N 1
ATOM 3478 C CA . ASN B 1 81 ? 9.211 -20.766 -2 1 94.94 81 ASN B CA 1
ATOM 3479 C C . ASN B 1 81 ? 9.461 -20.641 -3.5 1 94.94 81 ASN B C 1
ATOM 3481 O O . ASN B 1 81 ? 8.883 -21.391 -4.293 1 94.94 81 ASN B O 1
ATOM 3485 N N . THR B 1 82 ? 10.289 -19.688 -3.832 1 92.06 82 THR B N 1
ATOM 3486 C CA . THR B 1 82 ? 10.633 -19.469 -5.23 1 92.06 82 THR B CA 1
ATOM 3487 C C . THR B 1 82 ? 11.734 -20.422 -5.68 1 92.06 82 THR B C 1
ATOM 3489 O O . THR B 1 82 ? 12.445 -20.984 -4.848 1 92.06 82 THR B O 1
ATOM 3492 N N . LEU B 1 83 ? 11.75 -20.562 -6.941 1 86.94 83 LEU B N 1
ATOM 3493 C CA . LEU B 1 83 ? 12.797 -21.375 -7.551 1 86.94 83 LEU B CA 1
ATOM 3494 C C . LEU B 1 83 ? 14.109 -20.594 -7.637 1 86.94 83 LEU B C 1
ATOM 3496 O O . LEU B 1 83 ? 15.188 -21.172 -7.484 1 86.94 83 LEU B O 1
ATOM 3500 N N . TYR B 1 84 ? 14.047 -19.312 -7.836 1 79 84 TYR B N 1
ATOM 3501 C CA . TYR B 1 84 ? 15.219 -18.453 -7.961 1 79 84 TYR B CA 1
ATOM 3502 C C . TYR B 1 84 ? 15.758 -18.062 -6.59 1 79 84 TYR B C 1
ATOM 3504 O O . TYR B 1 84 ? 15.047 -18.156 -5.586 1 79 84 TYR B O 1
ATOM 3512 N N . LYS B 1 85 ? 17.047 -17.625 -6.684 1 80.25 85 LYS B N 1
ATOM 3513 C CA . LYS B 1 85 ? 17.656 -17.125 -5.461 1 80.25 85 LYS B CA 1
ATOM 3514 C C . LYS B 1 85 ? 17.172 -15.719 -5.121 1 80.25 85 LYS B C 1
ATOM 3516 O O . LYS B 1 85 ? 16.938 -14.906 -6.02 1 80.25 85 LYS B O 1
ATOM 3521 N N . GLY B 1 86 ? 16.781 -15.484 -3.84 1 81.38 86 GLY B N 1
ATOM 3522 C CA . GLY B 1 86 ? 16.312 -14.195 -3.373 1 81.38 86 GLY B CA 1
ATOM 3523 C C . GLY B 1 86 ? 15.727 -14.234 -1.973 1 81.38 86 GLY B C 1
ATOM 3524 O O . GLY B 1 86 ? 16.094 -15.102 -1.173 1 81.38 86 GLY B O 1
ATOM 3525 N N . GLY B 1 87 ? 14.906 -13.273 -1.738 1 87.44 87 GLY B N 1
ATOM 3526 C CA . GLY B 1 87 ? 14.383 -13.125 -0.391 1 87.44 87 GLY B CA 1
ATOM 3527 C C . GLY B 1 87 ? 13.258 -14.094 -0.079 1 87.44 87 GLY B C 1
ATOM 3528 O O . GLY B 1 87 ? 12.664 -14.047 1.001 1 87.44 87 GLY B O 1
ATOM 3529 N N . ARG B 1 88 ? 12.977 -15.109 -1.081 1 94.5 88 ARG B N 1
ATOM 3530 C CA . ARG B 1 88 ? 11.852 -16.016 -0.864 1 94.5 88 ARG B CA 1
ATOM 3531 C C . ARG B 1 88 ? 12.242 -17.453 -1.204 1 94.5 88 ARG B C 1
ATOM 3533 O O . ARG B 1 88 ? 11.375 -18.281 -1.522 1 94.5 88 ARG B O 1
ATOM 3540 N N . ALA B 1 89 ? 13.445 -17.703 -1.142 1 89.19 89 ALA B N 1
ATOM 3541 C CA . ALA B 1 89 ? 13.969 -18.969 -1.652 1 89.19 89 ALA B CA 1
ATOM 3542 C C . ALA B 1 89 ? 13.859 -20.062 -0.604 1 89.19 89 ALA B C 1
ATOM 3544 O O . ALA B 1 89 ? 13.969 -21.25 -0.926 1 89.19 89 ALA B O 1
ATOM 3545 N N . ASN B 1 90 ? 13.742 -19.688 0.617 1 91.19 90 ASN B N 1
ATOM 3546 C CA . ASN B 1 90 ? 13.484 -20.578 1.743 1 91.19 90 ASN B CA 1
ATOM 3547 C C . ASN B 1 90 ? 12.531 -19.953 2.752 1 91.19 90 ASN B C 1
ATOM 3549 O O . ASN B 1 90 ? 12.281 -18.734 2.709 1 91.19 90 ASN B O 1
ATOM 3553 N N . ALA B 1 91 ? 12.016 -20.75 3.639 1 94.81 91 ALA B N 1
ATOM 3554 C CA . ALA B 1 91 ? 10.922 -20.281 4.488 1 94.81 91 ALA B CA 1
ATOM 3555 C C . ALA B 1 91 ? 11.383 -19.156 5.41 1 94.81 91 ALA B C 1
ATOM 3557 O O . ALA B 1 91 ? 10.625 -18.219 5.68 1 94.81 91 ALA B O 1
ATOM 3558 N N . VAL B 1 92 ? 12.555 -19.203 5.934 1 95.5 92 VAL B N 1
ATOM 3559 C CA . VAL B 1 92 ? 13.039 -18.203 6.875 1 95.5 92 VAL B CA 1
ATOM 3560 C C . VAL B 1 92 ? 13.148 -16.844 6.18 1 95.5 92 VAL B C 1
ATOM 3562 O O . VAL B 1 92 ? 12.562 -15.859 6.633 1 95.5 92 VAL B O 1
ATOM 3565 N N . ASP B 1 93 ? 13.883 -16.859 5.051 1 94.75 93 ASP B N 1
ATOM 3566 C CA . ASP B 1 93 ? 14.008 -15.633 4.277 1 94.75 93 ASP B CA 1
ATOM 3567 C C . ASP B 1 93 ? 12.641 -15.141 3.799 1 94.75 93 ASP B C 1
ATOM 3569 O O . ASP B 1 93 ? 12.367 -13.938 3.814 1 94.75 93 ASP B O 1
ATOM 3573 N N . HIS B 1 94 ? 11.82 -16.062 3.369 1 96.94 94 HIS B N 1
ATOM 3574 C CA . HIS B 1 94 ? 10.5 -15.766 2.836 1 96.94 94 HIS B CA 1
ATOM 3575 C C . HIS B 1 94 ? 9.617 -15.109 3.895 1 96.94 94 HIS B C 1
ATOM 3577 O O . HIS B 1 94 ? 8.938 -14.117 3.615 1 96.94 94 HIS B O 1
ATOM 3583 N N . LEU B 1 95 ? 9.641 -15.656 5.082 1 96.94 95 LEU B N 1
ATOM 3584 C CA . LEU B 1 95 ? 8.875 -15.086 6.184 1 96.94 95 LEU B CA 1
ATOM 3585 C C . LEU B 1 95 ? 9.398 -13.711 6.562 1 96.94 95 LEU B C 1
ATOM 3587 O O . LEU B 1 95 ? 8.617 -12.797 6.848 1 96.94 95 LEU B O 1
ATOM 3591 N N . GLU B 1 96 ? 10.727 -13.562 6.574 1 95.88 96 GLU B N 1
ATOM 3592 C CA . GLU B 1 96 ? 11.312 -12.258 6.848 1 95.88 96 GLU B CA 1
ATOM 3593 C C . GLU B 1 96 ? 10.883 -11.227 5.809 1 95.88 96 GLU B C 1
ATOM 3595 O O . GLU B 1 96 ? 10.555 -10.086 6.152 1 95.88 96 GLU B O 1
ATOM 3600 N N . SER B 1 97 ? 10.883 -11.633 4.551 1 95.5 97 SER B N 1
ATOM 3601 C CA . SER B 1 97 ? 10.438 -10.75 3.471 1 95.5 97 SER B CA 1
ATOM 3602 C C . SER B 1 97 ? 8.977 -10.359 3.645 1 95.5 97 SER B C 1
ATOM 3604 O O . SER B 1 97 ? 8.617 -9.195 3.459 1 95.5 97 SER B O 1
ATOM 3606 N N . ALA B 1 98 ? 8.148 -11.352 3.971 1 97.31 98 ALA B N 1
ATOM 3607 C CA . ALA B 1 98 ? 6.723 -11.102 4.16 1 97.31 98 ALA B CA 1
ATOM 3608 C C . ALA B 1 98 ? 6.488 -10.094 5.285 1 97.31 98 ALA B C 1
ATOM 3610 O O . ALA B 1 98 ? 5.707 -9.156 5.129 1 97.31 98 ALA B O 1
ATOM 3611 N N . ILE B 1 99 ? 7.195 -10.258 6.371 1 96.31 99 ILE B N 1
ATOM 3612 C CA . ILE B 1 99 ? 7.039 -9.375 7.523 1 96.31 99 ILE B CA 1
ATOM 3613 C C . ILE B 1 99 ? 7.574 -7.984 7.188 1 96.31 99 ILE B C 1
ATOM 3615 O O . ILE B 1 99 ? 6.926 -6.977 7.48 1 96.31 99 ILE B O 1
ATOM 3619 N N . TYR B 1 100 ? 8.703 -7.969 6.527 1 95.19 100 TYR B N 1
ATOM 3620 C CA . TYR B 1 100 ? 9.297 -6.711 6.09 1 95.19 100 TYR B CA 1
ATOM 3621 C C . TYR B 1 100 ? 8.336 -5.93 5.199 1 95.19 100 TYR B C 1
ATOM 3623 O O . TYR B 1 100 ? 8.25 -4.707 5.293 1 95.19 100 TYR B O 1
ATOM 3631 N N . ASN B 1 101 ? 7.574 -6.66 4.383 1 94.94 101 ASN B N 1
ATOM 3632 C CA . ASN B 1 101 ? 6.656 -6.047 3.43 1 94.94 101 ASN B CA 1
ATOM 3633 C C . ASN B 1 101 ? 5.293 -5.777 4.062 1 94.94 101 ASN B C 1
ATOM 3635 O O . ASN B 1 101 ? 4.363 -5.34 3.379 1 94.94 101 ASN B O 1
ATOM 3639 N N . GLY B 1 102 ? 5.129 -6.066 5.367 1 96.19 102 GLY B N 1
ATOM 3640 C CA . GLY B 1 102 ? 3.979 -5.555 6.094 1 96.19 102 GLY B CA 1
ATOM 3641 C C . GLY B 1 102 ? 2.945 -6.621 6.402 1 96.19 102 GLY B C 1
ATOM 3642 O O . GLY B 1 102 ? 1.853 -6.312 6.883 1 96.19 102 GLY B O 1
ATOM 3643 N N . PHE B 1 103 ? 3.244 -7.863 6.227 1 97.56 103 PHE B N 1
ATOM 3644 C CA . PHE B 1 103 ? 2.232 -8.906 6.363 1 97.56 103 PHE B CA 1
ATOM 3645 C C . PHE B 1 103 ? 2.307 -9.547 7.746 1 97.56 103 PHE B C 1
ATOM 3647 O O . PHE B 1 103 ? 1.753 -10.625 7.961 1 97.56 103 PHE B O 1
ATOM 3654 N N . GLY B 1 104 ? 2.973 -8.914 8.656 1 95.62 104 GLY B N 1
ATOM 3655 C CA . GLY B 1 104 ? 3.047 -9.438 10.008 1 95.62 104 GLY B CA 1
ATOM 3656 C C . GLY B 1 104 ? 1.689 -9.57 10.68 1 95.62 104 GLY B C 1
ATOM 3657 O O . GLY B 1 104 ? 0.719 -8.945 10.25 1 95.62 104 GLY B O 1
ATOM 3658 N N . TYR B 1 105 ? 1.673 -10.336 11.773 1 94.56 105 TYR B N 1
ATOM 3659 C CA . TYR B 1 105 ? 0.427 -10.656 12.461 1 94.56 105 TYR B CA 1
ATOM 3660 C C . TYR B 1 105 ? -0.281 -9.391 12.93 1 94.56 105 TYR B C 1
ATOM 3662 O O . TYR B 1 105 ? -1.508 -9.289 12.852 1 94.56 105 TYR B O 1
ATOM 3670 N N . SER B 1 106 ? 0.432 -8.406 13.352 1 92.88 106 SER B N 1
ATOM 3671 C CA . SER B 1 106 ? -0.167 -7.18 13.867 1 92.88 106 SER B CA 1
ATOM 3672 C C . SER B 1 106 ? -0.903 -6.414 12.773 1 92.88 106 SER B C 1
ATOM 3674 O O . SER B 1 106 ? -1.878 -5.711 13.047 1 92.88 106 SER B O 1
ATOM 3676 N N . SER B 1 107 ? -0.47 -6.59 11.578 1 93 107 SER B N 1
ATOM 3677 C CA . SER B 1 107 ? -1.029 -5.824 10.461 1 93 107 SER B CA 1
ATOM 3678 C C . SER B 1 107 ? -2.18 -6.57 9.797 1 93 107 SER B C 1
ATOM 3680 O O . SER B 1 107 ? -3.195 -5.973 9.445 1 93 107 SER B O 1
ATOM 3682 N N . VAL B 1 108 ? -2.002 -7.93 9.703 1 96.62 108 VAL B N 1
ATOM 3683 C CA . VAL B 1 108 ? -2.963 -8.625 8.852 1 96.62 108 VAL B CA 1
ATOM 3684 C C . VAL B 1 108 ? -3.875 -9.5 9.711 1 96.62 108 VAL B C 1
ATOM 3686 O O . VAL B 1 108 ? -4.945 -9.922 9.266 1 96.62 108 VAL B O 1
ATOM 3689 N N . GLY B 1 109 ? -3.447 -9.906 10.961 1 96.5 109 GLY B N 1
ATOM 3690 C CA . GLY B 1 109 ? -4.301 -10.625 11.898 1 96.5 109 GLY B CA 1
ATOM 3691 C C . GLY B 1 109 ? -4.336 -12.125 11.641 1 96.5 109 GLY B C 1
ATOM 3692 O O . GLY B 1 109 ? -5.305 -12.797 12.008 1 96.5 109 GLY B O 1
ATOM 3693 N N . ALA B 1 110 ? -3.355 -12.688 10.945 1 97.88 110 ALA B N 1
ATOM 3694 C CA . ALA B 1 110 ? -3.264 -14.125 10.688 1 97.88 110 ALA B CA 1
ATOM 3695 C C . ALA B 1 110 ? -1.81 -14.578 10.625 1 97.88 110 ALA B C 1
ATOM 3697 O O . ALA B 1 110 ? -0.918 -13.789 10.305 1 97.88 110 ALA B O 1
ATOM 3698 N N . PRO B 1 111 ? -1.556 -15.828 10.984 1 97.44 111 PRO B N 1
ATOM 3699 C CA . PRO B 1 111 ? -0.187 -16.344 10.875 1 97.44 111 PRO B CA 1
ATOM 3700 C C . PRO B 1 111 ? 0.256 -16.531 9.43 1 97.44 111 PRO B C 1
ATOM 3702 O O . PRO B 1 111 ? -0.577 -16.516 8.516 1 97.44 111 PRO B O 1
ATOM 3705 N N . LEU B 1 112 ? 1.591 -16.609 9.266 1 98.31 112 LEU B N 1
ATOM 3706 C CA . LEU B 1 112 ? 2.229 -16.891 7.988 1 98.31 112 LEU B CA 1
ATOM 3707 C C . LEU B 1 112 ? 2.779 -18.312 7.957 1 98.31 112 LEU B C 1
ATOM 3709 O O . LEU B 1 112 ? 3.494 -18.719 8.875 1 98.31 112 LEU B O 1
ATOM 3713 N N . ILE B 1 113 ? 2.381 -19.047 6.988 1 98.06 113 ILE B N 1
ATOM 3714 C CA . ILE B 1 113 ? 2.91 -20.391 6.785 1 98.06 113 ILE B CA 1
ATOM 3715 C C . ILE B 1 113 ? 3.4 -20.547 5.348 1 98.06 113 ILE B C 1
ATOM 3717 O O . ILE B 1 113 ? 2.629 -20.359 4.402 1 98.06 113 ILE B O 1
ATOM 3721 N N . ILE B 1 114 ? 4.688 -20.797 5.188 1 98.25 114 ILE B N 1
ATOM 3722 C CA . ILE B 1 114 ? 5.203 -21.094 3.855 1 98.25 114 ILE B CA 1
ATOM 3723 C C . ILE B 1 114 ? 4.805 -22.516 3.459 1 98.25 114 ILE B C 1
ATOM 3725 O O . ILE B 1 114 ? 5.164 -23.469 4.141 1 98.25 114 ILE B O 1
ATOM 3729 N N . ALA B 1 115 ? 4.164 -22.641 2.4 1 98.56 115 ALA B N 1
ATOM 3730 C CA . ALA B 1 115 ? 3.318 -23.797 2.104 1 98.56 115 ALA B CA 1
ATOM 3731 C C . ALA B 1 115 ? 4.156 -25.047 1.833 1 98.56 115 ALA B C 1
ATOM 3733 O O . ALA B 1 115 ? 3.713 -26.172 2.082 1 98.56 115 ALA B O 1
ATOM 3734 N N . ASP B 1 116 ? 5.395 -24.828 1.327 1 97.62 116 ASP B N 1
ATOM 3735 C CA . ASP B 1 116 ? 6.152 -26 0.889 1 97.62 116 ASP B CA 1
ATOM 3736 C C . ASP B 1 116 ? 7.305 -26.297 1.844 1 97.62 116 ASP B C 1
ATOM 3738 O O . ASP B 1 116 ? 8.305 -26.891 1.449 1 97.62 116 ASP B O 1
ATOM 3742 N N . GLY B 1 117 ? 7.168 -25.844 3.047 1 93.62 117 GLY B N 1
ATOM 3743 C CA . GLY B 1 117 ? 8.141 -26.172 4.078 1 93.62 117 GLY B CA 1
ATOM 3744 C C . GLY B 1 117 ? 9.383 -25.297 4.031 1 93.62 117 GLY B C 1
ATOM 3745 O O . GLY B 1 117 ? 9.398 -24.266 3.342 1 93.62 117 GLY B O 1
ATOM 3746 N N . ILE B 1 118 ? 10.367 -25.625 4.762 1 91.5 118 ILE B N 1
ATOM 3747 C CA . ILE B 1 118 ? 11.547 -24.812 4.973 1 91.5 118 ILE B CA 1
ATOM 3748 C C . ILE B 1 118 ? 12.32 -24.672 3.662 1 91.5 118 ILE B C 1
ATOM 3750 O O . ILE B 1 118 ? 12.656 -23.562 3.242 1 91.5 118 ILE B O 1
ATOM 3754 N N . ASN B 1 119 ? 12.461 -25.844 2.953 1 86.88 119 ASN B N 1
ATOM 3755 C CA . ASN B 1 119 ? 13.32 -25.828 1.772 1 86.88 119 ASN B CA 1
ATOM 3756 C C . ASN B 1 119 ? 12.531 -26.156 0.505 1 86.88 119 ASN B C 1
ATOM 3758 O O . ASN B 1 119 ? 13.117 -26.453 -0.537 1 86.88 119 ASN B O 1
ATOM 3762 N N . GLY B 1 120 ? 11.219 -26.203 0.602 1 91.62 120 GLY B N 1
ATOM 3763 C CA . GLY B 1 120 ? 10.406 -26.406 -0.584 1 91.62 120 GLY B CA 1
ATOM 3764 C C . GLY B 1 120 ? 10.133 -27.875 -0.861 1 91.62 120 GLY B C 1
ATOM 3765 O O . GLY B 1 120 ? 9.797 -28.25 -1.987 1 91.62 120 GLY B O 1
ATOM 3766 N N . ASP B 1 121 ? 10.258 -28.734 0.153 1 88.69 121 ASP B N 1
ATOM 3767 C CA . ASP B 1 121 ? 10.172 -30.172 -0.109 1 88.69 121 ASP B CA 1
ATOM 3768 C C . ASP B 1 121 ? 8.953 -30.781 0.578 1 88.69 121 ASP B C 1
ATOM 3770 O O . ASP B 1 121 ? 8.82 -32 0.648 1 88.69 121 ASP B O 1
ATOM 3774 N N . TYR B 1 122 ? 8.078 -29.984 1.143 1 92.56 122 TYR B N 1
ATOM 3775 C CA . TYR B 1 122 ? 6.797 -30.438 1.663 1 92.56 122 TYR B CA 1
ATOM 3776 C C . TYR B 1 122 ? 5.703 -30.312 0.612 1 92.56 122 TYR B C 1
ATOM 3778 O O . TYR B 1 122 ? 5.254 -29.203 0.311 1 92.56 122 TYR B O 1
ATOM 3786 N N . TYR B 1 123 ? 5.32 -31.453 0.024 1 95.88 123 TYR B N 1
ATOM 3787 C CA . TYR B 1 123 ? 4.32 -31.438 -1.036 1 95.88 123 TYR B CA 1
ATOM 3788 C C . TYR B 1 123 ? 3.58 -32.781 -1.109 1 95.88 123 TYR B C 1
ATOM 3790 O O . TYR B 1 123 ? 3.98 -33.75 -0.468 1 95.88 123 TYR B O 1
ATOM 3798 N N . LYS B 1 124 ? 2.461 -32.781 -1.767 1 96.12 124 LYS B N 1
ATOM 3799 C CA . LYS B 1 124 ? 1.7 -33.969 -2.152 1 96.12 124 LYS B CA 1
ATOM 3800 C C . LYS B 1 124 ? 1.519 -34.031 -3.666 1 96.12 124 LYS B C 1
ATOM 3802 O O . LYS B 1 124 ? 1.484 -33 -4.34 1 96.12 124 LYS B O 1
ATOM 3807 N N . GLU B 1 125 ? 1.44 -35.219 -4.148 1 95.75 125 GLU B N 1
ATOM 3808 C CA . GLU B 1 125 ? 1.229 -35.406 -5.578 1 95.75 125 GLU B CA 1
ATOM 3809 C C . GLU B 1 125 ? -0.245 -35.656 -5.895 1 95.75 125 GLU B C 1
ATOM 3811 O O . GLU B 1 125 ? -0.955 -36.312 -5.129 1 95.75 125 GLU B O 1
ATOM 3816 N N . VAL B 1 126 ? -0.658 -35.094 -7 1 96.94 126 VAL B N 1
ATOM 3817 C CA . VAL B 1 126 ? -2.031 -35.219 -7.473 1 96.94 126 VAL B CA 1
ATOM 3818 C C . VAL B 1 126 ? -2.035 -35.688 -8.93 1 96.94 126 VAL B C 1
ATOM 3820 O O . VAL B 1 126 ? -1.357 -35.094 -9.773 1 96.94 126 VAL B O 1
ATOM 3823 N N . GLU B 1 127 ? -2.795 -36.75 -9.203 1 97.25 127 GLU B N 1
ATOM 3824 C CA . GLU B 1 127 ? -2.912 -37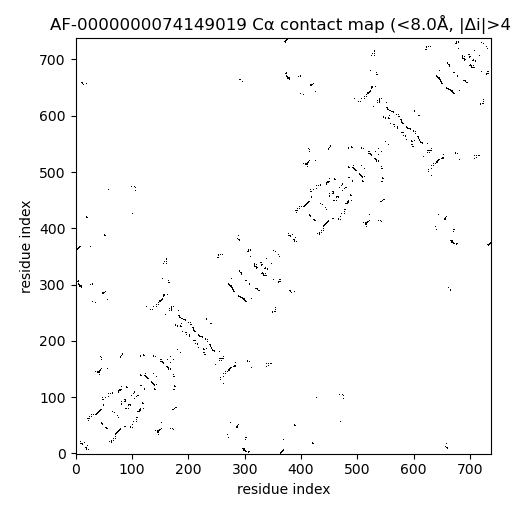.25 -10.57 1 97.25 127 GLU B CA 1
ATOM 3825 C C . GLU B 1 127 ? -3.791 -36.312 -11.422 1 97.25 127 GLU B C 1
ATOM 3827 O O . GLU B 1 127 ? -4.871 -35.906 -10.984 1 97.25 127 GLU B O 1
ATOM 3832 N N . VAL B 1 128 ? -3.273 -35.969 -12.641 1 97.12 128 VAL B N 1
ATOM 3833 C CA . VAL B 1 128 ? -4.059 -35.094 -13.516 1 97.12 128 VAL B CA 1
ATOM 3834 C C . VAL B 1 128 ? -4.23 -35.781 -14.883 1 97.12 128 VAL B C 1
ATOM 3836 O O . VAL B 1 128 ? -5.223 -35.531 -15.57 1 97.12 128 VAL B O 1
ATOM 3839 N N . ASN B 1 129 ? -3.297 -36.625 -15.367 1 97.44 129 ASN B N 1
ATOM 3840 C CA . ASN B 1 129 ? -3.324 -37.312 -16.641 1 97.44 129 ASN B CA 1
ATOM 3841 C C . ASN B 1 129 ? -3.654 -36.406 -17.797 1 97.44 129 ASN B C 1
ATOM 3843 O O . ASN B 1 129 ? -4.582 -36.656 -18.562 1 97.44 129 ASN B O 1
ATOM 3847 N N . LEU B 1 130 ? -2.873 -35.344 -17.906 1 97.81 130 LEU B N 1
ATOM 3848 C CA . LEU B 1 130 ? -3.059 -34.375 -18.953 1 97.81 130 LEU B CA 1
ATOM 3849 C C . LEU B 1 130 ? -1.884 -34.375 -19.938 1 97.81 130 LEU B C 1
ATOM 3851 O O . LEU B 1 130 ? -1.124 -35.344 -19.969 1 97.81 130 LEU B O 1
ATOM 3855 N N . LYS B 1 131 ? -1.766 -33.5 -20.859 1 97.19 131 LYS B N 1
ATOM 3856 C CA . LYS B 1 131 ? -0.841 -33.469 -21.984 1 97.19 131 LYS B CA 1
ATOM 3857 C C . LYS B 1 131 ? 0.607 -33.531 -21.516 1 97.19 131 LYS B C 1
ATOM 3859 O O . LYS B 1 131 ? 1.396 -34.312 -22.031 1 97.19 131 LYS B O 1
ATOM 3864 N N . HIS B 1 132 ? 0.97 -32.719 -20.484 1 95.88 132 HIS B N 1
ATOM 3865 C CA . HIS B 1 132 ? 2.365 -32.594 -20.094 1 95.88 132 HIS B CA 1
ATOM 3866 C C . HIS B 1 132 ? 2.678 -33.406 -18.844 1 95.88 132 HIS B C 1
ATOM 3868 O O . HIS B 1 132 ? 3.816 -33.844 -18.656 1 95.88 132 HIS B O 1
ATOM 3874 N N . PHE B 1 133 ? 1.649 -33.562 -17.984 1 95.62 133 PHE B N 1
ATOM 3875 C CA . PHE B 1 133 ? 1.913 -34.219 -16.703 1 95.62 133 PHE B CA 1
ATOM 3876 C C . PHE B 1 133 ? 0.901 -35.312 -16.422 1 95.62 133 PHE B C 1
ATOM 3878 O O . PHE B 1 133 ? -0.297 -35.156 -16.656 1 95.62 133 PHE B O 1
ATOM 3885 N N . LYS B 1 134 ? 1.404 -36.469 -15.93 1 96.25 134 LYS B N 1
ATOM 3886 C CA . LYS B 1 134 ? 0.533 -37.469 -15.328 1 96.25 134 LYS B CA 1
ATOM 3887 C C . LYS B 1 134 ? 0.149 -37.094 -13.906 1 96.25 134 LYS B C 1
ATOM 3889 O O . LYS B 1 134 ? -0.986 -37.312 -13.477 1 96.25 134 LYS B O 1
ATOM 3894 N N . LYS B 1 135 ? 1.124 -36.531 -13.203 1 95.56 135 LYS B N 1
ATOM 3895 C CA . LYS B 1 135 ? 0.955 -36.031 -11.844 1 95.56 135 LYS B CA 1
ATOM 3896 C C . LYS B 1 135 ? 1.584 -34.656 -11.695 1 95.56 135 LYS B C 1
ATOM 3898 O O . LYS B 1 135 ? 2.551 -34.312 -12.391 1 95.56 135 LYS B O 1
ATOM 3903 N N . VAL B 1 136 ? 0.985 -33.875 -10.781 1 96.62 136 VAL B N 1
ATOM 3904 C CA . VAL B 1 136 ? 1.584 -32.594 -10.406 1 96.62 136 VAL B CA 1
ATOM 3905 C C . VAL B 1 136 ? 1.824 -32.562 -8.898 1 96.62 136 VAL B C 1
ATOM 3907 O O . VAL B 1 136 ? 1.336 -33.406 -8.172 1 96.62 136 VAL B O 1
ATOM 3910 N N . LYS B 1 137 ? 2.602 -31.609 -8.484 1 95.88 137 LYS B N 1
ATOM 3911 C CA . LYS B 1 137 ? 2.934 -31.453 -7.074 1 95.88 137 LYS B CA 1
ATOM 3912 C C . LYS B 1 137 ? 2.238 -30.219 -6.484 1 95.88 137 LYS B C 1
ATOM 3914 O O . LYS B 1 137 ? 2.268 -29.141 -7.078 1 95.88 137 LYS B O 1
ATOM 3919 N N . VAL B 1 138 ? 1.613 -30.422 -5.355 1 97.94 138 VAL B N 1
ATOM 3920 C CA . VAL B 1 138 ? 0.943 -29.359 -4.625 1 97.94 138 VAL B CA 1
ATOM 3921 C C . VAL B 1 138 ? 1.652 -29.125 -3.293 1 97.94 138 VAL B C 1
ATOM 3923 O O . VAL B 1 138 ? 1.914 -30.062 -2.545 1 97.94 138 VAL B O 1
ATOM 3926 N N . ALA B 1 139 ? 1.98 -27.859 -3.01 1 98.06 139 ALA B N 1
ATOM 3927 C CA . ALA B 1 139 ? 2.617 -27.531 -1.734 1 98.06 139 ALA B CA 1
ATOM 3928 C C . ALA B 1 139 ? 1.795 -28.062 -0.562 1 98.06 139 ALA B C 1
ATOM 3930 O O . ALA B 1 139 ? 0.566 -27.953 -0.557 1 98.06 139 ALA B O 1
ATOM 3931 N N . GLY B 1 140 ? 2.414 -28.578 0.446 1 97.75 140 GLY B N 1
ATOM 3932 C CA . GLY B 1 140 ? 1.79 -29.391 1.484 1 97.75 140 GLY B CA 1
ATOM 3933 C C . GLY B 1 140 ? 0.727 -28.625 2.262 1 97.75 140 GLY B C 1
ATOM 3934 O O . GLY B 1 140 ? -0.391 -29.125 2.432 1 97.75 140 GLY B O 1
ATOM 3935 N N . ALA B 1 141 ? 1.035 -27.406 2.717 1 97.56 141 ALA B N 1
ATOM 3936 C CA . ALA B 1 141 ? 0.098 -26.656 3.555 1 97.56 141 ALA B CA 1
ATOM 3937 C C . ALA B 1 141 ? -1.138 -26.25 2.762 1 97.56 141 ALA B C 1
ATOM 3939 O O . ALA B 1 141 ? -2.229 -26.109 3.322 1 97.56 141 ALA B O 1
ATOM 3940 N N . ILE B 1 142 ? -0.976 -26.031 1.488 1 98.31 142 ILE B N 1
ATOM 3941 C CA . ILE B 1 142 ? -2.113 -25.734 0.629 1 98.31 142 ILE B CA 1
ATOM 3942 C C . ILE B 1 142 ? -2.957 -26.984 0.421 1 98.31 142 ILE B C 1
ATOM 3944 O O . ILE B 1 142 ? -4.188 -26.938 0.498 1 98.31 142 ILE B O 1
ATOM 3948 N N . TYR B 1 143 ? -2.283 -28.094 0.213 1 98.06 143 TYR B N 1
ATOM 3949 C CA . TYR B 1 143 ? -2.984 -29.359 0.07 1 98.06 143 TYR B CA 1
ATOM 3950 C C . TYR B 1 143 ? -3.791 -29.688 1.321 1 98.06 143 TYR B C 1
ATOM 3952 O O . TYR B 1 143 ? -4.938 -30.125 1.23 1 98.06 143 TYR B O 1
ATOM 3960 N N . ASP B 1 144 ? -3.246 -29.453 2.463 1 97.38 144 ASP B N 1
ATOM 3961 C CA . ASP B 1 144 ? -3.812 -29.891 3.738 1 97.38 144 ASP B CA 1
ATOM 3962 C C . ASP B 1 144 ? -4.906 -28.922 4.203 1 97.38 144 ASP B C 1
ATOM 3964 O O . ASP B 1 144 ? -5.73 -29.266 5.051 1 97.38 144 ASP B O 1
ATOM 3968 N N . ALA B 1 145 ? -4.91 -27.688 3.695 1 98 145 ALA B N 1
ATOM 3969 C CA . ALA B 1 145 ? -5.934 -26.719 4.078 1 98 145 ALA B CA 1
ATOM 3970 C C . ALA B 1 145 ? -7.312 -27.156 3.588 1 98 145 ALA B C 1
ATOM 3972 O O . ALA B 1 145 ? -7.426 -27.844 2.57 1 98 145 ALA B O 1
ATOM 3973 N N . ASP B 1 146 ? -8.352 -26.719 4.254 1 97.62 146 ASP B N 1
ATOM 3974 C CA . ASP B 1 146 ? -9.719 -27.078 3.898 1 97.62 146 ASP B CA 1
ATOM 3975 C C . ASP B 1 146 ? -10.25 -26.188 2.779 1 97.62 146 ASP B C 1
ATOM 3977 O O . ASP B 1 146 ? -11.102 -26.609 1.997 1 97.62 146 ASP B O 1
ATOM 3981 N N . PHE B 1 147 ? -9.828 -24.984 2.719 1 98.5 147 PHE B N 1
ATOM 3982 C CA . PHE B 1 147 ? -10.312 -23.969 1.785 1 98.5 147 PHE B CA 1
ATOM 3983 C C . PHE B 1 147 ? -9.148 -23.172 1.218 1 98.5 147 PHE B C 1
ATOM 3985 O O . PHE B 1 147 ? -8.195 -22.859 1.934 1 98.5 147 PHE B O 1
ATOM 3992 N N . LEU B 1 148 ? -9.195 -22.875 -0.064 1 98.75 148 LEU B N 1
ATOM 3993 C CA . LEU B 1 148 ? -8.18 -22.062 -0.717 1 98.75 148 LEU B CA 1
ATOM 3994 C C . LEU B 1 148 ? -8.766 -20.75 -1.212 1 98.75 148 LEU B C 1
ATOM 3996 O O . LEU B 1 148 ? -9.547 -20.719 -2.162 1 98.75 148 LEU B O 1
ATOM 4000 N N . LEU B 1 149 ? -8.492 -19.672 -0.56 1 98.88 149 LEU B N 1
ATOM 4001 C CA . LEU B 1 149 ? -8.82 -18.328 -1.001 1 98.88 149 LEU B CA 1
ATOM 4002 C C . LEU B 1 149 ? -7.617 -17.656 -1.658 1 98.88 149 LEU B C 1
ATOM 4004 O O . LEU B 1 149 ? -6.578 -17.469 -1.02 1 98.88 149 LEU B O 1
ATOM 4008 N N . VAL B 1 150 ? -7.77 -17.312 -2.932 1 98.88 150 VAL B N 1
ATOM 4009 C CA . VAL B 1 150 ? -6.633 -16.828 -3.707 1 98.88 150 VAL B CA 1
ATOM 4010 C C . VAL B 1 150 ? -6.773 -15.328 -3.953 1 98.88 150 VAL B C 1
ATOM 4012 O O . VAL B 1 150 ? -7.758 -14.883 -4.547 1 98.88 150 VAL B O 1
ATOM 4015 N N . LEU B 1 151 ? -5.855 -14.57 -3.443 1 98.88 151 LEU B N 1
ATOM 4016 C CA . LEU B 1 151 ? -5.73 -13.141 -3.719 1 98.88 151 LEU B CA 1
ATOM 4017 C C . LEU B 1 151 ? -4.625 -12.875 -4.734 1 98.88 151 LEU B C 1
ATOM 4019 O O . LEU B 1 151 ? -3.451 -13.125 -4.457 1 98.88 151 LEU B O 1
ATOM 4023 N N . THR B 1 152 ? -5.016 -12.305 -5.852 1 98.81 152 THR B N 1
ATOM 4024 C CA . THR B 1 152 ? -4.051 -12.18 -6.941 1 98.81 152 THR B CA 1
ATOM 4025 C C . THR B 1 152 ? -3.844 -10.719 -7.316 1 98.81 152 THR B C 1
ATOM 4027 O O . THR B 1 152 ? -4.812 -9.984 -7.539 1 98.81 152 THR B O 1
ATOM 4030 N N . HIS B 1 153 ? -2.629 -10.266 -7.277 1 98.5 153 HIS B N 1
ATOM 4031 C CA . HIS B 1 153 ? -2.248 -9.031 -7.945 1 98.5 153 HIS B CA 1
ATOM 4032 C C . HIS B 1 153 ? -2.051 -9.25 -9.445 1 98.5 153 HIS B C 1
ATOM 4034 O O . HIS B 1 153 ? -1.101 -9.922 -9.859 1 98.5 153 HIS B O 1
ATOM 4040 N N . VAL B 1 154 ? -2.885 -8.695 -10.297 1 98.62 154 VAL B N 1
ATOM 4041 C CA . VAL B 1 154 ? -2.844 -8.938 -11.734 1 98.62 154 VAL B CA 1
ATOM 4042 C C . VAL B 1 154 ? -1.87 -7.969 -12.398 1 98.62 154 VAL B C 1
ATOM 4044 O O . VAL B 1 154 ? -1.92 -6.762 -12.148 1 98.62 154 VAL B O 1
ATOM 4047 N N . LYS B 1 155 ? -0.994 -8.445 -13.203 1 96.62 155 LYS B N 1
ATOM 4048 C CA . LYS B 1 155 ? -0.005 -7.629 -13.898 1 96.62 155 LYS B CA 1
ATOM 4049 C C . LYS B 1 155 ? 0.513 -8.344 -15.148 1 96.62 155 LYS B C 1
ATOM 4051 O O . LYS B 1 155 ? 0.034 -9.43 -15.492 1 96.62 155 LYS B O 1
ATOM 4056 N N . GLY B 1 156 ? 1.405 -7.711 -15.891 1 95.62 156 GLY B N 1
ATOM 4057 C CA . GLY B 1 156 ? 2.098 -8.367 -17 1 95.62 156 GLY B CA 1
ATOM 4058 C C . GLY B 1 156 ? 3.133 -9.375 -16.531 1 95.62 156 GLY B C 1
ATOM 4059 O O . GLY B 1 156 ? 3.307 -9.586 -15.328 1 95.62 156 GLY B O 1
ATOM 4060 N N . HIS B 1 157 ? 3.674 -10.008 -17.469 1 95.31 157 HIS B N 1
ATOM 4061 C CA . HIS B 1 157 ? 4.703 -11 -17.172 1 95.31 157 HIS B CA 1
ATOM 4062 C C . HIS B 1 157 ? 5.598 -11.25 -18.375 1 95.31 157 HIS B C 1
ATOM 4064 O O . HIS B 1 157 ? 5.105 -11.445 -19.5 1 95.31 157 HIS B O 1
ATOM 4070 N N . MET B 1 158 ? 6.832 -11.398 -18.156 1 90.38 158 MET B N 1
ATOM 4071 C CA . MET B 1 158 ? 7.824 -11.438 -19.234 1 90.38 158 MET B CA 1
ATOM 4072 C C . MET B 1 158 ? 7.816 -12.789 -19.938 1 90.38 158 MET B C 1
ATOM 4074 O O . MET B 1 158 ? 8.305 -12.922 -21.062 1 90.38 158 MET B O 1
ATOM 4078 N N . SER B 1 159 ? 7.242 -13.867 -19.344 1 91.12 159 SER B N 1
ATOM 4079 C CA . SER B 1 159 ? 7.273 -15.195 -19.953 1 91.12 159 SER B CA 1
ATOM 4080 C C . SER B 1 159 ? 5.867 -15.68 -20.297 1 91.12 159 SER B C 1
ATOM 4082 O O . SER B 1 159 ? 5.695 -16.578 -21.109 1 91.12 159 SER B O 1
ATOM 4084 N N . THR B 1 160 ? 4.891 -15.133 -19.578 1 95.69 160 THR B N 1
ATOM 4085 C CA . THR B 1 160 ? 3.539 -15.641 -19.797 1 95.69 160 THR B CA 1
ATOM 4086 C C . THR B 1 160 ? 2.613 -14.531 -20.281 1 95.69 160 THR B C 1
ATOM 4088 O O . THR B 1 160 ? 1.442 -14.781 -20.578 1 95.69 160 THR B O 1
ATOM 4091 N N . GLY B 1 161 ? 3.107 -13.375 -20.391 1 96 161 GLY B N 1
ATOM 4092 C CA . GLY B 1 161 ? 2.344 -12.227 -20.859 1 96 161 GLY B CA 1
ATOM 4093 C C . GLY B 1 161 ? 1.386 -11.68 -19.812 1 96 161 GLY B C 1
ATOM 4094 O O . GLY B 1 161 ? 1.167 -10.469 -19.734 1 96 161 GLY B O 1
ATOM 4095 N N . LEU B 1 162 ? 0.792 -12.586 -19.094 1 97.75 162 LEU B N 1
ATOM 4096 C CA . LEU B 1 162 ? -0.146 -12.266 -18.031 1 97.75 162 LEU B CA 1
ATOM 4097 C C . LEU B 1 162 ? 0.2 -13.023 -16.75 1 97.75 162 LEU B C 1
ATOM 4099 O O . LEU B 1 162 ? 0.415 -14.234 -16.781 1 97.75 162 LEU B O 1
ATOM 4103 N N . GLY B 1 163 ? 0.361 -12.273 -15.688 1 97.88 163 GLY B N 1
ATOM 4104 C CA . GLY B 1 163 ? 0.38 -12.852 -14.352 1 97.88 163 GLY B CA 1
ATOM 4105 C C . GLY B 1 163 ? -0.928 -12.672 -13.602 1 97.88 163 GLY B C 1
ATOM 4106 O O . GLY B 1 163 ? -1.169 -11.625 -13.008 1 97.88 163 GLY B O 1
ATOM 4107 N N . GLY B 1 164 ? -1.807 -13.656 -13.656 1 98.56 164 GLY B N 1
ATOM 4108 C CA . GLY B 1 164 ? -3.105 -13.633 -13 1 98.56 164 GLY B CA 1
ATOM 4109 C C . GLY B 1 164 ? -3.289 -14.758 -11.992 1 98.56 164 GLY B C 1
ATOM 4110 O O . GLY B 1 164 ? -2.33 -15.18 -11.352 1 98.56 164 GLY B O 1
ATOM 4111 N N . ALA B 1 165 ? -4.531 -15.141 -11.844 1 98.88 165 ALA B N 1
ATOM 4112 C CA . ALA B 1 165 ? -4.879 -16.156 -10.852 1 98.88 165 ALA B CA 1
ATOM 4113 C C . ALA B 1 165 ? -4.305 -17.516 -11.227 1 98.88 165 ALA B C 1
ATOM 4115 O O . ALA B 1 165 ? -3.861 -18.266 -10.359 1 98.88 165 ALA B O 1
ATOM 4116 N N . ILE B 1 166 ? -4.301 -17.797 -12.516 1 98.88 166 ILE B N 1
ATOM 4117 C CA . ILE B 1 166 ? -3.775 -19.078 -12.961 1 98.88 166 ILE B CA 1
ATOM 4118 C C . ILE B 1 166 ? -2.305 -19.203 -12.57 1 98.88 166 ILE B C 1
ATOM 4120 O O . ILE B 1 166 ? -1.879 -20.234 -12.039 1 98.88 166 ILE B O 1
ATOM 4124 N N . LYS B 1 167 ? -1.562 -18.172 -12.781 1 98.31 167 LYS B N 1
ATOM 4125 C CA . LYS B 1 167 ? -0.156 -18.203 -12.391 1 98.31 167 LYS B CA 1
ATOM 4126 C C . LYS B 1 167 ? -0.008 -18.234 -10.867 1 98.31 167 LYS B C 1
ATOM 4128 O O . LYS B 1 167 ? 0.864 -18.938 -10.344 1 98.31 167 LYS B O 1
ATOM 4133 N N . ASN B 1 168 ? -0.825 -17.422 -10.211 1 98.38 168 ASN B N 1
ATOM 4134 C CA . ASN B 1 168 ? -0.755 -17.375 -8.75 1 98.38 168 ASN B CA 1
ATOM 4135 C C . ASN B 1 168 ? -1.025 -18.734 -8.125 1 98.38 168 ASN B C 1
ATOM 4137 O O . ASN B 1 168 ? -0.428 -19.094 -7.109 1 98.38 168 ASN B O 1
ATOM 4141 N N . VAL B 1 169 ? -1.896 -19.469 -8.711 1 98.75 169 VAL B N 1
ATOM 4142 C CA . VAL B 1 169 ? -2.211 -20.797 -8.211 1 98.75 169 VAL B CA 1
ATOM 4143 C C . VAL B 1 169 ? -1.218 -21.812 -8.773 1 98.75 169 VAL B C 1
ATOM 4145 O O . VAL B 1 169 ? -0.513 -22.484 -8.016 1 98.75 169 VAL B O 1
ATOM 4148 N N . GLY B 1 170 ? -1.088 -21.906 -10.07 1 98.44 170 GLY B N 1
ATOM 4149 C CA . GLY B 1 170 ? -0.292 -22.922 -10.727 1 98.44 170 GLY B CA 1
ATOM 4150 C C . GLY B 1 170 ? 1.173 -22.891 -10.336 1 98.44 170 GLY B C 1
ATOM 4151 O O . GLY B 1 170 ? 1.789 -23.938 -10.117 1 98.44 170 GLY B O 1
ATOM 4152 N N . MET B 1 171 ? 1.693 -21.703 -10.289 1 96.44 171 MET B N 1
ATOM 4153 C CA . MET B 1 171 ? 3.094 -21.516 -9.914 1 96.44 171 MET B CA 1
ATOM 4154 C C . MET B 1 171 ? 3.23 -21.297 -8.414 1 96.44 171 MET B C 1
ATOM 4156 O O . MET B 1 171 ? 4.039 -21.953 -7.758 1 96.44 171 MET B O 1
ATOM 4160 N N . GLY B 1 172 ? 2.359 -20.516 -7.848 1 97.06 172 GLY B N 1
ATOM 4161 C CA . GLY B 1 172 ? 2.498 -20.062 -6.473 1 97.06 172 GLY B CA 1
ATOM 4162 C C . GLY B 1 172 ? 2.145 -21.141 -5.457 1 97.06 172 GLY B C 1
ATOM 4163 O O . GLY B 1 172 ? 2.553 -21.062 -4.297 1 97.06 172 GLY B O 1
ATOM 4164 N N . CYS B 1 173 ? 1.392 -22.094 -5.852 1 98.5 173 CYS B N 1
ATOM 4165 C CA . CYS B 1 173 ? 0.984 -23.141 -4.934 1 98.5 173 CYS B CA 1
ATOM 4166 C C . CYS B 1 173 ? 1.766 -24.422 -5.195 1 98.5 173 CYS B C 1
ATOM 4168 O O . CYS B 1 173 ? 1.48 -25.469 -4.598 1 98.5 173 CYS B O 1
ATOM 4170 N N . ALA B 1 174 ? 2.723 -24.375 -6.07 1 97.69 174 ALA B N 1
ATOM 4171 C CA . ALA B 1 174 ? 3.625 -25.5 -6.332 1 97.69 174 ALA B CA 1
ATOM 4172 C C . ALA B 1 174 ? 4.895 -25.391 -5.492 1 97.69 174 ALA B C 1
ATOM 4174 O O . ALA B 1 174 ? 5.398 -24.281 -5.262 1 97.69 174 ALA B O 1
ATOM 4175 N N . PRO B 1 175 ? 5.395 -26.531 -5.039 1 96.12 175 PRO B N 1
ATOM 4176 C CA . PRO B 1 175 ? 6.707 -26.484 -4.391 1 96.12 175 PRO B CA 1
ATOM 4177 C C . PRO B 1 175 ? 7.832 -26.141 -5.363 1 96.12 175 PRO B C 1
ATOM 4179 O O . PRO B 1 175 ? 7.605 -26.062 -6.57 1 96.12 175 PRO B O 1
ATOM 4182 N N . ARG B 1 176 ? 9.008 -25.953 -4.875 1 92.69 176 ARG B N 1
ATOM 4183 C CA . ARG B 1 176 ? 10.148 -25.578 -5.707 1 92.69 176 ARG B CA 1
ATOM 4184 C C . ARG B 1 176 ? 10.336 -26.562 -6.852 1 92.69 176 ARG B C 1
ATOM 4186 O O . ARG B 1 176 ? 10.547 -26.172 -7.996 1 92.69 176 ARG B O 1
ATOM 4193 N N . SER B 1 177 ? 10.281 -27.891 -6.539 1 92.19 177 SER B N 1
ATOM 4194 C CA . SER B 1 177 ? 10.445 -28.891 -7.582 1 92.19 177 SER B CA 1
ATOM 4195 C C . SER B 1 177 ? 9.336 -28.812 -8.617 1 92.19 177 SER B C 1
ATOM 4197 O O . SER B 1 177 ? 9.57 -29.016 -9.812 1 92.19 177 SER B O 1
ATOM 4199 N N . GLY B 1 178 ? 8.117 -28.562 -8.164 1 94.94 178 GLY B N 1
ATOM 4200 C CA . GLY B 1 178 ? 7.023 -28.359 -9.094 1 94.94 178 GLY B CA 1
ATOM 4201 C C . GLY B 1 178 ? 7.234 -27.172 -10.016 1 94.94 178 GLY B C 1
ATOM 4202 O O . GLY B 1 178 ? 6.914 -27.234 -11.203 1 94.94 178 GLY B O 1
ATOM 4203 N N . LYS B 1 179 ? 7.77 -26.078 -9.477 1 94.5 179 LYS B N 1
ATOM 4204 C CA . LYS B 1 179 ? 8.102 -24.922 -10.297 1 94.5 179 LYS B CA 1
ATOM 4205 C C . LYS B 1 179 ? 9.148 -25.266 -11.344 1 94.5 179 LYS B C 1
ATOM 4207 O O . LYS B 1 179 ? 9.109 -24.75 -12.461 1 94.5 179 LYS B O 1
ATOM 4212 N N . GLN B 1 180 ? 10.102 -26.016 -10.953 1 91.25 180 GLN B N 1
ATOM 4213 C CA . GLN B 1 180 ? 11.125 -26.469 -11.891 1 91.25 180 GLN B CA 1
ATOM 4214 C C . GLN B 1 180 ? 10.508 -27.281 -13.031 1 91.25 180 GLN B C 1
ATOM 4216 O O . GLN B 1 180 ? 10.875 -27.094 -14.195 1 91.25 180 GLN B O 1
ATOM 4221 N N . MET B 1 181 ? 9.562 -28.141 -12.703 1 92.75 181 MET B N 1
ATOM 4222 C CA . MET B 1 181 ? 8.875 -28.953 -13.695 1 92.75 181 MET B CA 1
ATOM 4223 C C . MET B 1 181 ? 8.18 -28.094 -14.734 1 92.75 181 MET B C 1
ATOM 4225 O O . MET B 1 181 ? 8.102 -28.453 -15.906 1 92.75 181 MET B O 1
ATOM 4229 N N . GLN B 1 182 ? 7.715 -26.969 -14.273 1 94.75 182 GLN B N 1
ATOM 4230 C CA . GLN B 1 182 ? 6.984 -26.078 -15.164 1 94.75 182 GLN B CA 1
ATOM 4231 C C . GLN B 1 182 ? 7.941 -25.328 -16.094 1 94.75 182 GLN B C 1
ATOM 4233 O O . GLN B 1 182 ? 7.582 -25 -17.234 1 94.75 182 GLN B O 1
ATOM 4238 N N . HIS B 1 183 ? 9.102 -25.109 -15.641 1 90.5 183 HIS B N 1
ATOM 4239 C CA . HIS B 1 183 ? 10.023 -24.25 -16.375 1 90.5 183 HIS B CA 1
ATOM 4240 C C . HIS B 1 183 ? 10.93 -25.062 -17.297 1 90.5 183 HIS B C 1
ATOM 4242 O O . HIS B 1 183 ? 11.711 -24.5 -18.062 1 90.5 183 HIS B O 1
ATOM 4248 N N . ALA B 1 184 ? 10.992 -26.391 -17.156 1 85.31 184 ALA B N 1
ATOM 4249 C CA . ALA B 1 184 ? 11.875 -27.156 -18.047 1 85.31 184 ALA B CA 1
ATOM 4250 C C . ALA B 1 184 ? 11.578 -28.656 -17.953 1 85.31 184 ALA B C 1
ATOM 4252 O O . ALA B 1 184 ? 10.969 -29.125 -16.984 1 85.31 184 ALA B O 1
ATOM 4253 N N . GLN B 1 185 ? 11.906 -29.297 -19.141 1 78.81 185 GLN B N 1
ATOM 4254 C CA . GLN B 1 185 ? 12.18 -30.719 -19.016 1 78.81 185 GLN B CA 1
ATOM 4255 C C . GLN B 1 185 ? 13.531 -30.969 -18.359 1 78.81 185 GLN B C 1
ATOM 4257 O O . GLN B 1 185 ? 14.555 -30.438 -18.797 1 78.81 185 GLN B O 1
ATOM 4262 N N . PHE B 1 186 ? 13.461 -31.594 -17.266 1 76.56 186 PHE B N 1
ATOM 4263 C CA . PHE B 1 186 ? 14.617 -31.594 -16.375 1 76.56 186 PHE B CA 1
ATOM 4264 C C . PHE B 1 186 ? 15.328 -32.938 -16.406 1 76.56 186 PHE B C 1
ATOM 4266 O O . PHE B 1 186 ? 14.688 -34 -16.328 1 76.56 186 PHE B O 1
ATOM 4273 N N . LYS B 1 187 ? 16.719 -32.938 -16.797 1 82.94 187 LYS B N 1
ATOM 4274 C CA . LYS B 1 187 ? 17.641 -34.031 -16.594 1 82.94 187 LYS B CA 1
ATOM 4275 C C . LYS B 1 187 ? 18.891 -33.594 -15.836 1 82.94 187 LYS B C 1
ATOM 4277 O O . LYS B 1 187 ? 19.656 -32.75 -16.312 1 82.94 187 LYS B O 1
ATOM 4282 N N . PRO B 1 188 ? 19.016 -34.156 -14.602 1 88.19 188 PRO B N 1
ATOM 4283 C CA . PRO B 1 188 ? 20.156 -33.656 -13.797 1 88.19 188 PRO B CA 1
ATOM 4284 C C . PRO B 1 188 ? 21.5 -34.062 -14.383 1 88.19 188 PRO B C 1
ATOM 4286 O O . PRO B 1 188 ? 21.641 -35.156 -14.945 1 88.19 188 PRO B O 1
ATOM 4289 N N . ASN B 1 189 ? 22.344 -33.156 -14.367 1 89.69 189 ASN B N 1
ATOM 4290 C CA . ASN B 1 189 ? 23.734 -33.375 -14.711 1 89.69 189 ASN B CA 1
ATOM 4291 C C . ASN B 1 189 ? 24.672 -32.75 -13.68 1 89.69 189 ASN B C 1
ATOM 4293 O O . ASN B 1 189 ? 25.266 -31.688 -13.922 1 89.69 189 ASN B O 1
ATOM 4297 N N . PRO B 1 190 ? 24.828 -33.5 -12.617 1 93.44 190 PRO B N 1
ATOM 4298 C CA . PRO B 1 190 ? 25.625 -32.906 -11.539 1 93.44 190 PRO B CA 1
ATOM 4299 C C . PRO B 1 190 ? 27.062 -32.594 -11.961 1 93.44 190 PRO B C 1
ATOM 4301 O O . PRO B 1 190 ? 27.734 -33.438 -12.539 1 93.44 190 PRO B O 1
ATOM 4304 N N . ASN B 1 191 ? 27.453 -31.375 -11.68 1 94.62 191 ASN B N 1
ATOM 4305 C CA . ASN B 1 191 ? 28.844 -30.938 -11.891 1 94.62 191 ASN B CA 1
ATOM 4306 C C . ASN B 1 191 ? 29.75 -31.422 -10.766 1 94.62 191 ASN B C 1
ATOM 4308 O O . ASN B 1 191 ? 29.672 -30.906 -9.648 1 94.62 191 ASN B O 1
ATOM 4312 N N . PRO B 1 192 ? 30.641 -32.281 -11.086 1 94.31 192 PRO B N 1
ATOM 4313 C CA . PRO B 1 192 ? 31.469 -32.844 -10.023 1 94.31 192 PRO B CA 1
ATOM 4314 C C . PRO B 1 192 ? 32.344 -31.797 -9.336 1 94.31 192 PRO B C 1
ATOM 4316 O O . PRO B 1 192 ? 32.719 -31.984 -8.18 1 94.31 192 PRO B O 1
ATOM 4319 N N . ASN B 1 193 ? 32.625 -30.719 -9.969 1 95.94 193 ASN B N 1
ATOM 4320 C CA . ASN B 1 193 ? 33.469 -29.688 -9.391 1 95.94 193 ASN B CA 1
ATOM 4321 C C . ASN B 1 193 ? 32.75 -28.859 -8.344 1 95.94 193 ASN B C 1
ATOM 4323 O O . ASN B 1 193 ? 33.375 -28.25 -7.469 1 95.94 193 ASN B O 1
ATOM 4327 N N . LEU B 1 194 ? 31.438 -28.891 -8.492 1 95.75 194 LEU B N 1
ATOM 4328 C CA . LEU B 1 194 ? 30.625 -28.094 -7.566 1 95.75 194 LEU B CA 1
ATOM 4329 C C . LEU B 1 194 ? 30 -28.984 -6.5 1 95.75 194 LEU B C 1
ATOM 4331 O O . LEU B 1 194 ? 29.578 -28.5 -5.445 1 95.75 194 LEU B O 1
ATOM 4335 N N . CYS B 1 195 ? 29.984 -30.266 -6.777 1 95.94 195 CYS B N 1
ATOM 4336 C CA . CYS B 1 195 ? 29.359 -31.203 -5.852 1 95.94 195 CYS B CA 1
ATOM 4337 C C . CYS B 1 195 ? 30.234 -31.422 -4.625 1 95.94 195 CYS B C 1
ATOM 4339 O O . CYS B 1 195 ? 31.391 -31.797 -4.75 1 95.94 195 CYS B O 1
ATOM 4341 N N . ILE B 1 196 ? 29.641 -31.297 -3.486 1 95.31 196 ILE B N 1
ATOM 4342 C CA . ILE B 1 196 ? 30.422 -31.422 -2.266 1 95.31 196 ILE B CA 1
ATOM 4343 C C . ILE B 1 196 ? 30.125 -32.75 -1.59 1 95.31 196 ILE B C 1
ATOM 4345 O O . ILE B 1 196 ? 30.516 -33 -0.445 1 95.31 196 ILE B O 1
ATOM 4349 N N . GLY B 1 197 ? 29.328 -33.469 -2.24 1 94.62 197 GLY B N 1
ATOM 4350 C CA . GLY B 1 197 ? 29.047 -34.812 -1.761 1 94.62 197 GLY B CA 1
ATOM 4351 C C . GLY B 1 197 ? 28.125 -34.844 -0.557 1 94.62 197 GLY B C 1
ATOM 4352 O O . GLY B 1 197 ? 28.203 -35.75 0.271 1 94.62 197 GLY B O 1
ATOM 4353 N N . CYS B 1 198 ? 27.219 -33.969 -0.441 1 92.75 198 CYS B N 1
ATOM 4354 C CA . CYS B 1 198 ? 26.375 -33.844 0.742 1 92.75 198 CYS B CA 1
ATOM 4355 C C . CYS B 1 198 ? 25.234 -34.844 0.706 1 92.75 198 CYS B C 1
ATOM 4357 O O . CYS B 1 198 ? 24.578 -35.094 1.718 1 92.75 198 CYS B O 1
ATOM 4359 N N . ARG B 1 199 ? 24.875 -35.5 -0.383 1 92.69 199 ARG B N 1
ATOM 4360 C CA . ARG B 1 199 ? 23.938 -36.594 -0.587 1 92.69 199 ARG B CA 1
ATOM 4361 C C . ARG B 1 199 ? 22.5 -36.094 -0.577 1 92.69 199 ARG B C 1
ATOM 4363 O O . ARG B 1 199 ? 21.562 -36.875 -0.702 1 92.69 199 ARG B O 1
ATOM 4370 N N . ARG B 1 200 ? 22.234 -34.812 -0.543 1 90.25 200 ARG B N 1
ATOM 4371 C CA . ARG B 1 200 ? 20.875 -34.312 -0.473 1 90.25 200 ARG B CA 1
ATOM 4372 C C . ARG B 1 200 ? 20.078 -34.688 -1.717 1 90.25 200 ARG B C 1
ATOM 4374 O O . ARG B 1 200 ? 18.938 -35.156 -1.614 1 90.25 200 ARG B O 1
ATOM 4381 N N . CYS B 1 201 ? 20.734 -34.562 -2.791 1 92.44 201 CYS B N 1
ATOM 4382 C CA . CYS B 1 201 ? 20.047 -34.844 -4.043 1 92.44 201 CYS B CA 1
ATOM 4383 C C . CYS B 1 201 ? 19.688 -36.344 -4.148 1 92.44 201 CYS B C 1
ATOM 4385 O O . CYS B 1 201 ? 18.609 -36.688 -4.605 1 92.44 201 CYS B O 1
ATOM 4387 N N . VAL B 1 202 ? 20.578 -37.188 -3.684 1 93 202 VAL B N 1
ATOM 4388 C CA . VAL B 1 202 ? 20.359 -38.625 -3.73 1 93 202 VAL B CA 1
ATOM 4389 C C . VAL B 1 202 ? 19.25 -39.031 -2.764 1 93 202 VAL B C 1
ATOM 4391 O O . VAL B 1 202 ? 18.375 -39.844 -3.098 1 93 202 VAL B O 1
ATOM 4394 N N . THR B 1 203 ? 19.234 -38.438 -1.622 1 90.12 203 THR B N 1
ATOM 4395 C CA . THR B 1 203 ? 18.266 -38.719 -0.583 1 90.12 203 THR B CA 1
ATOM 4396 C C . THR B 1 203 ? 16.875 -38.25 -1.003 1 90.12 203 THR B C 1
ATOM 4398 O O . THR B 1 203 ? 15.867 -38.906 -0.66 1 90.12 203 THR B O 1
ATOM 4401 N N . HIS B 1 204 ? 16.781 -37.25 -1.768 1 88 204 HIS B N 1
ATOM 4402 C CA . HIS B 1 204 ? 15.492 -36.656 -2.096 1 88 204 HIS B CA 1
ATOM 4403 C C . HIS B 1 204 ? 14.977 -37.156 -3.438 1 88 204 HIS B C 1
ATOM 4405 O O . HIS B 1 204 ? 13.844 -36.844 -3.828 1 88 204 HIS B O 1
ATOM 4411 N N . CYS B 1 205 ? 15.797 -37.906 -4.117 1 88.12 205 CYS B N 1
ATOM 4412 C CA . CYS B 1 205 ? 15.344 -38.469 -5.391 1 88.12 205 CYS B CA 1
ATOM 4413 C C . CYS B 1 205 ? 14.266 -39.531 -5.172 1 88.12 205 CYS B C 1
ATOM 4415 O O . CYS B 1 205 ? 14.523 -40.562 -4.551 1 88.12 205 CYS B O 1
ATOM 4417 N N . PRO B 1 206 ? 13.141 -39.281 -5.691 1 82.12 206 PRO B N 1
ATOM 4418 C CA . PRO B 1 206 ? 12.047 -40.219 -5.383 1 82.12 206 PRO B CA 1
ATOM 4419 C C . PRO B 1 206 ? 12.195 -41.562 -6.078 1 82.12 206 PRO B C 1
ATOM 4421 O O . PRO B 1 206 ? 11.578 -42.531 -5.664 1 82.12 206 PRO B O 1
ATOM 4424 N N . THR B 1 207 ? 13.016 -41.594 -7.117 1 88.44 207 THR B N 1
ATOM 4425 C CA . THR B 1 207 ? 13.086 -42.812 -7.918 1 88.44 207 THR B CA 1
ATOM 4426 C C . THR B 1 207 ? 14.438 -43.5 -7.754 1 88.44 207 THR B C 1
ATOM 4428 O O . THR B 1 207 ? 14.648 -44.594 -8.281 1 88.44 207 THR B O 1
ATOM 4431 N N . GLY B 1 208 ? 15.258 -42.781 -7.062 1 89.69 208 GLY B N 1
ATOM 4432 C CA . GLY B 1 208 ? 16.578 -43.375 -6.875 1 89.69 208 GLY B CA 1
ATOM 4433 C C . GLY B 1 208 ? 17.438 -43.312 -8.117 1 89.69 208 GLY B C 1
ATOM 4434 O O . GLY B 1 208 ? 18.297 -44.156 -8.328 1 89.69 208 GLY B O 1
ATOM 4435 N N . ALA B 1 209 ? 17.234 -42.281 -8.898 1 92.38 209 ALA B N 1
ATOM 4436 C CA . ALA B 1 209 ? 17.969 -42.125 -10.156 1 92.38 209 ALA B CA 1
ATOM 4437 C C . ALA B 1 209 ? 19.406 -41.719 -9.914 1 92.38 209 ALA B C 1
ATOM 4439 O O . ALA B 1 209 ? 20.281 -41.938 -10.742 1 92.38 209 ALA B O 1
ATOM 4440 N N . LEU B 1 210 ? 19.688 -41.062 -8.883 1 94.44 210 LEU B N 1
ATOM 4441 C CA . LEU B 1 210 ? 21.016 -40.531 -8.547 1 94.44 210 LEU B CA 1
ATOM 4442 C C . LEU B 1 210 ? 21.672 -41.406 -7.496 1 94.44 210 LEU B C 1
ATOM 4444 O O . LEU B 1 210 ? 21.016 -41.969 -6.617 1 94.44 210 LEU B O 1
ATOM 4448 N N . GLU B 1 211 ? 22.922 -41.562 -7.586 1 95.25 211 GLU B N 1
ATOM 4449 C CA . GLU B 1 211 ? 23.734 -42.281 -6.605 1 95.25 211 GLU B CA 1
ATOM 4450 C C . GLU B 1 211 ? 25.047 -41.562 -6.34 1 95.25 211 GLU B C 1
ATOM 4452 O O . GLU B 1 211 ? 25.484 -40.719 -7.141 1 95.25 211 GLU B O 1
ATOM 4457 N N . MET B 1 212 ? 25.562 -41.875 -5.105 1 95.5 212 MET B N 1
ATOM 4458 C CA . MET B 1 212 ? 26.891 -41.375 -4.816 1 95.5 212 MET B CA 1
ATOM 4459 C C . MET B 1 212 ? 27.953 -42.281 -5.43 1 95.5 212 MET B C 1
ATOM 4461 O O . MET B 1 212 ? 28 -43.469 -5.16 1 95.5 212 MET B O 1
ATOM 4465 N N . VAL B 1 213 ? 28.781 -41.656 -6.27 1 96.25 213 VAL B N 1
ATOM 4466 C CA . VAL B 1 213 ? 29.938 -42.312 -6.871 1 96.25 213 VAL B CA 1
ATOM 4467 C C . VAL B 1 213 ? 31.203 -41.531 -6.578 1 96.25 213 VAL B C 1
ATOM 4469 O O . VAL B 1 213 ? 31.328 -40.375 -6.98 1 96.25 213 VAL B O 1
ATOM 4472 N N . ASN B 1 214 ? 32.219 -42.156 -5.918 1 95.5 214 ASN B N 1
ATOM 4473 C CA . ASN B 1 214 ? 33.438 -41.469 -5.523 1 95.5 214 ASN B CA 1
ATOM 4474 C C . ASN B 1 214 ? 33.156 -40.156 -4.816 1 95.5 214 ASN B C 1
ATOM 4476 O O . ASN B 1 214 ? 33.688 -39.094 -5.191 1 95.5 214 ASN B O 1
ATOM 4480 N N . LYS B 1 215 ? 32.156 -40.125 -4.02 1 95 215 LYS B N 1
ATOM 4481 C CA . LYS B 1 215 ? 31.766 -39.031 -3.137 1 95 215 LYS B CA 1
ATOM 4482 C C . LYS B 1 215 ? 31.125 -37.875 -3.92 1 95 215 LYS B C 1
ATOM 4484 O O . LYS B 1 215 ? 31.062 -36.75 -3.443 1 95 215 LYS B O 1
ATOM 4489 N N . LYS B 1 216 ? 30.672 -38.156 -5.129 1 96.38 216 LYS B N 1
ATOM 4490 C CA . LYS B 1 216 ? 29.969 -37.188 -5.953 1 96.38 216 LYS B CA 1
ATOM 4491 C C . LYS B 1 216 ? 28.609 -37.719 -6.41 1 96.38 216 LYS B C 1
ATOM 4493 O O . LYS B 1 216 ? 28.469 -38.938 -6.609 1 96.38 216 LYS B O 1
ATOM 4498 N N . SER B 1 217 ? 27.656 -36.875 -6.523 1 95.44 217 SER B N 1
ATOM 4499 C CA . SER B 1 217 ? 26.359 -37.281 -7.059 1 95.44 217 SER B CA 1
ATOM 4500 C C . SER B 1 217 ? 26.422 -37.531 -8.562 1 95.44 217 SER B C 1
ATOM 4502 O O . SER B 1 217 ? 27.016 -36.719 -9.297 1 95.44 217 SER B O 1
ATOM 4504 N N . VAL B 1 218 ? 25.906 -38.656 -8.984 1 95.12 218 VAL B N 1
ATOM 4505 C CA . VAL B 1 218 ? 25.906 -39 -10.398 1 95.12 218 VAL B CA 1
ATOM 4506 C C . VAL B 1 218 ? 24.547 -39.594 -10.789 1 95.12 218 VAL B C 1
ATOM 4508 O O . VAL B 1 218 ? 23.938 -40.344 -10.016 1 95.12 218 VAL B O 1
ATOM 4511 N N . LEU B 1 219 ? 24.078 -39.188 -11.992 1 95.44 219 LEU B N 1
ATOM 4512 C CA . LEU B 1 219 ? 22.891 -39.812 -12.539 1 95.44 219 LEU B CA 1
ATOM 4513 C C . LEU B 1 219 ? 23.203 -41.219 -13.078 1 95.44 219 LEU B C 1
ATOM 4515 O O . LEU B 1 219 ? 23.438 -41.375 -14.273 1 95.44 219 LEU B O 1
ATOM 4519 N N . THR B 1 220 ? 23 -42.219 -12.25 1 94.06 220 THR B N 1
ATOM 4520 C CA . THR B 1 220 ? 23.422 -43.562 -12.625 1 94.06 220 THR B CA 1
ATOM 4521 C C . THR B 1 220 ? 22.281 -44.312 -13.297 1 94.06 220 THR B C 1
ATOM 4523 O O . THR B 1 220 ? 22.5 -45.281 -14.031 1 94.06 220 THR B O 1
ATOM 4526 N N . ARG B 1 221 ? 21.094 -43.969 -13 1 94.44 221 ARG B N 1
ATOM 4527 C CA . ARG B 1 221 ? 19.906 -44.625 -13.555 1 94.44 221 ARG B CA 1
ATOM 4528 C C . ARG B 1 221 ? 19 -43.594 -14.258 1 94.44 221 ARG B C 1
ATOM 4530 O O . ARG B 1 221 ? 17.922 -43.312 -13.773 1 94.44 221 ARG B O 1
ATOM 4537 N N . PRO B 1 222 ? 19.391 -43.094 -15.406 1 92.25 222 PRO B N 1
ATOM 4538 C CA . PRO B 1 222 ? 18.609 -42.062 -16.125 1 92.25 222 PRO B CA 1
ATOM 4539 C C . PRO B 1 222 ? 17.203 -42.531 -16.484 1 92.25 222 PRO B C 1
ATOM 4541 O O . PRO B 1 222 ? 16.281 -41.719 -16.594 1 92.25 222 PRO B O 1
ATOM 4544 N N . ASP B 1 223 ? 17.031 -43.875 -16.578 1 91.75 223 ASP B N 1
ATOM 4545 C CA . ASP B 1 223 ? 15.742 -44.438 -16.953 1 91.75 223 ASP B CA 1
ATOM 4546 C C . ASP B 1 223 ? 14.719 -44.25 -15.836 1 91.75 223 ASP B C 1
ATOM 4548 O O . ASP B 1 223 ? 13.516 -44.25 -16.078 1 91.75 223 ASP B O 1
ATOM 4552 N N . LEU B 1 224 ? 15.18 -44.031 -14.656 1 91.31 224 LEU B N 1
ATOM 4553 C CA . LEU B 1 224 ? 14.305 -43.906 -13.5 1 91.31 224 LEU B CA 1
ATOM 4554 C C . LEU B 1 224 ? 13.977 -42.438 -13.25 1 91.31 224 LEU B C 1
ATOM 4556 O O . LEU B 1 224 ? 13.047 -42.094 -12.5 1 91.31 224 LEU B O 1
ATOM 4560 N N . CYS B 1 225 ? 14.727 -41.562 -13.906 1 90.44 225 CYS B N 1
ATOM 4561 C CA . CYS B 1 225 ? 14.516 -40.125 -13.68 1 90.44 225 CYS B CA 1
ATOM 4562 C C . CYS B 1 225 ? 13.188 -39.688 -14.273 1 90.44 225 CYS B C 1
ATOM 4564 O O . CYS B 1 225 ? 12.93 -39.906 -15.453 1 90.44 225 CYS B O 1
ATOM 4566 N N . ILE B 1 226 ? 12.445 -39.062 -13.453 1 81.75 226 ILE B N 1
ATOM 4567 C CA . ILE B 1 226 ? 11.141 -38.594 -13.93 1 81.75 226 ILE B CA 1
ATOM 4568 C C . ILE B 1 226 ? 11.18 -37.094 -14.164 1 81.75 226 ILE B C 1
ATOM 4570 O O . ILE B 1 226 ? 10.133 -36.469 -14.359 1 81.75 226 ILE B O 1
ATOM 4574 N N . GLY B 1 227 ? 12.289 -36.469 -14.023 1 82.88 227 GLY B N 1
ATOM 4575 C CA . GLY B 1 227 ? 12.477 -35.062 -14.344 1 82.88 227 GLY B CA 1
ATOM 4576 C C . GLY B 1 227 ? 11.812 -34.125 -13.352 1 82.88 227 GLY B C 1
ATOM 4577 O O . GLY B 1 227 ? 11.414 -33 -13.703 1 82.88 227 GLY B O 1
ATOM 4578 N N . CYS B 1 228 ? 11.758 -34.562 -12.156 1 79.81 228 CYS B N 1
ATOM 4579 C CA . CYS B 1 228 ? 10.992 -33.812 -11.164 1 79.81 228 CYS B CA 1
ATOM 4580 C C . CYS B 1 228 ? 11.797 -32.625 -10.648 1 79.81 228 CYS B C 1
ATOM 4582 O O . CYS B 1 228 ? 11.234 -31.703 -10.062 1 79.81 228 CYS B O 1
ATOM 4584 N N . GLY B 1 229 ? 13.062 -32.625 -10.773 1 84.81 229 GLY B N 1
ATOM 4585 C CA . GLY B 1 229 ? 13.906 -31.5 -10.445 1 84.81 229 GLY B CA 1
ATOM 4586 C C . GLY B 1 229 ? 14.18 -31.375 -8.953 1 84.81 229 GLY B C 1
ATOM 4587 O O . GLY B 1 229 ? 14.852 -30.438 -8.523 1 84.81 229 GLY B O 1
ATOM 4588 N N . GLU B 1 230 ? 13.789 -32.281 -8.133 1 84.38 230 GLU B N 1
ATOM 4589 C CA . GLU B 1 230 ? 14.055 -32.25 -6.699 1 84.38 230 GLU B CA 1
ATOM 4590 C C . GLU B 1 230 ? 15.547 -32.125 -6.422 1 84.38 230 GLU B C 1
ATOM 4592 O O . GLU B 1 230 ? 15.961 -31.406 -5.512 1 84.38 230 GLU B O 1
ATOM 4597 N N . CYS B 1 231 ? 16.297 -32.844 -7.172 1 88.25 231 CYS B N 1
ATOM 4598 C CA . CYS B 1 231 ? 17.734 -32.875 -6.992 1 88.25 231 CYS B CA 1
ATOM 4599 C C . CYS B 1 231 ? 18.328 -31.469 -7.168 1 88.25 231 CYS B C 1
ATOM 4601 O O . CYS B 1 231 ? 19.188 -31.062 -6.391 1 88.25 231 CYS B O 1
ATOM 4603 N N . ALA B 1 232 ? 17.891 -30.703 -8.148 1 85.56 232 ALA B N 1
ATOM 4604 C CA . ALA B 1 232 ? 18.406 -29.359 -8.414 1 85.56 232 ALA B CA 1
ATOM 4605 C C . ALA B 1 232 ? 18 -28.391 -7.301 1 85.56 232 ALA B C 1
ATOM 4607 O O . ALA B 1 232 ? 18.812 -27.562 -6.875 1 85.56 232 ALA B O 1
ATOM 4608 N N . VAL B 1 233 ? 16.859 -28.531 -6.793 1 84.5 233 VAL B N 1
ATOM 4609 C CA . VAL B 1 233 ? 16.297 -27.578 -5.84 1 84.5 233 VAL B CA 1
ATOM 4610 C C . VAL B 1 233 ? 16.984 -27.75 -4.484 1 84.5 233 VAL B C 1
ATOM 4612 O O . VAL B 1 233 ? 17.156 -26.766 -3.75 1 84.5 233 VAL B O 1
ATOM 4615 N N . VAL B 1 234 ? 17.391 -28.906 -4.148 1 83.25 234 VAL B N 1
ATOM 4616 C CA . VAL B 1 234 ? 17.938 -29.172 -2.818 1 83.25 234 VAL B CA 1
ATOM 4617 C C . VAL B 1 234 ? 19.453 -29.016 -2.846 1 83.25 234 VAL B C 1
ATOM 4619 O O . VAL B 1 234 ? 20.109 -29.062 -1.801 1 83.25 234 VAL B O 1
ATOM 4622 N N . CYS B 1 235 ? 20.062 -28.844 -4 1 87.75 235 CYS B N 1
ATOM 4623 C CA . CYS B 1 235 ? 21.516 -28.75 -4.113 1 87.75 235 CYS B CA 1
ATOM 4624 C C . CYS B 1 235 ? 22.016 -27.422 -3.551 1 87.75 235 CYS B C 1
ATOM 4626 O O . CYS B 1 235 ? 21.688 -26.359 -4.078 1 87.75 235 CYS B O 1
ATOM 4628 N N . PRO B 1 236 ? 22.781 -27.484 -2.578 1 84.31 236 PRO B N 1
ATOM 4629 C CA . PRO B 1 236 ? 23.203 -26.234 -1.935 1 84.31 236 PRO B CA 1
ATOM 4630 C C . PRO B 1 236 ? 24.25 -25.484 -2.742 1 84.31 236 PRO B C 1
ATOM 4632 O O . PRO B 1 236 ? 24.469 -24.281 -2.512 1 84.31 236 PRO B O 1
ATOM 4635 N N . THR B 1 237 ? 24.938 -26.172 -3.654 1 88.81 237 THR B N 1
ATOM 4636 C CA . THR B 1 237 ? 26.047 -25.547 -4.363 1 88.81 237 THR B CA 1
ATOM 4637 C C . THR B 1 237 ? 25.688 -25.328 -5.828 1 88.81 237 THR B C 1
ATOM 4639 O O . THR B 1 237 ? 26.562 -24.938 -6.625 1 88.81 237 THR B O 1
ATOM 4642 N N . SER B 1 238 ? 24.484 -25.672 -6.207 1 89.5 238 SER B N 1
ATOM 4643 C CA . SER B 1 238 ? 24.031 -25.578 -7.59 1 89.5 238 SER B CA 1
ATOM 4644 C C . SER B 1 238 ? 24.859 -26.469 -8.508 1 89.5 238 SER B C 1
ATOM 4646 O O . SER B 1 238 ? 25.109 -26.109 -9.664 1 89.5 238 SER B O 1
ATOM 4648 N N . ALA B 1 239 ? 25.375 -27.5 -7.922 1 91.5 239 ALA B N 1
ATOM 4649 C CA . ALA B 1 239 ? 26.016 -28.516 -8.766 1 91.5 239 ALA B CA 1
ATOM 4650 C C . ALA B 1 239 ? 25.031 -29.078 -9.781 1 91.5 239 ALA B C 1
ATOM 4652 O O . ALA B 1 239 ? 25.438 -29.531 -10.859 1 91.5 239 ALA B O 1
ATOM 4653 N N . ILE B 1 240 ? 23.844 -29.156 -9.406 1 89.12 240 ILE B N 1
ATOM 4654 C CA . ILE B 1 240 ? 22.734 -29.438 -10.328 1 89.12 240 ILE B CA 1
ATOM 4655 C C . ILE B 1 240 ? 21.969 -28.156 -10.617 1 89.12 240 ILE B C 1
ATOM 4657 O O . ILE B 1 240 ? 21.25 -27.641 -9.758 1 89.12 240 ILE B O 1
ATOM 4661 N N . LYS B 1 241 ? 22.047 -27.672 -11.805 1 85.19 241 LYS B N 1
ATOM 4662 C CA . LYS B 1 241 ? 21.547 -26.344 -12.156 1 85.19 241 LYS B CA 1
ATOM 4663 C C . LYS B 1 241 ? 20.047 -26.375 -12.391 1 85.19 241 LYS B C 1
ATOM 4665 O O . LYS B 1 241 ? 19.516 -27.328 -12.953 1 85.19 241 LYS B O 1
ATOM 4670 N N . ILE B 1 242 ? 19.406 -25.422 -12 1 80.88 242 ILE B N 1
ATOM 4671 C CA . ILE B 1 242 ? 18.016 -25.156 -12.367 1 80.88 242 ILE B CA 1
ATOM 4672 C C . ILE B 1 242 ? 17.938 -24.719 -13.828 1 80.88 242 ILE B C 1
ATOM 4674 O O . ILE B 1 242 ? 18.75 -23.922 -14.281 1 80.88 242 ILE B O 1
ATOM 4678 N N . LEU B 1 243 ? 17.109 -25.297 -14.602 1 79.19 243 LEU B N 1
ATOM 4679 C CA . LEU B 1 243 ? 16.984 -24.969 -16.016 1 79.19 243 LEU B CA 1
ATOM 4680 C C . LEU B 1 243 ? 15.742 -24.109 -16.266 1 79.19 243 LEU B C 1
ATOM 4682 O O . LEU B 1 243 ? 14.695 -24.328 -15.656 1 79.19 243 LEU B O 1
ATOM 4686 N N . TRP B 1 244 ? 15.875 -23.078 -17.141 1 80.12 244 TRP B N 1
ATOM 4687 C CA . TRP B 1 244 ? 14.797 -22.156 -17.5 1 80.12 244 TRP B CA 1
ATOM 4688 C C . TRP B 1 244 ? 14.555 -22.172 -19.016 1 80.12 244 TRP B C 1
ATOM 4690 O O . TRP B 1 244 ? 14.602 -21.125 -19.656 1 80.12 244 TRP B O 1
ATOM 4700 N N . ASN B 1 245 ? 14.352 -23.266 -19.641 1 81.25 245 ASN B N 1
ATOM 4701 C CA . ASN B 1 245 ? 14.406 -23.312 -21.094 1 81.25 245 ASN B CA 1
ATOM 4702 C C . ASN B 1 245 ? 13.047 -23.656 -21.688 1 81.25 245 ASN B C 1
ATOM 4704 O O . ASN B 1 245 ? 12.953 -24.047 -22.859 1 81.25 245 ASN B O 1
ATOM 4708 N N . GLU B 1 246 ? 12.062 -23.562 -20.906 1 85.56 246 GLU B N 1
ATOM 4709 C CA . GLU B 1 246 ? 10.734 -23.844 -21.453 1 85.56 246 GLU B CA 1
ATOM 4710 C C . GLU B 1 246 ? 10.25 -22.703 -22.328 1 85.56 246 GLU B C 1
ATOM 4712 O O . GLU B 1 246 ? 10.516 -21.531 -22.047 1 85.56 246 GLU B O 1
ATOM 4717 N N . SER B 1 247 ? 9.586 -23.016 -23.438 1 89.19 247 SER B N 1
ATOM 4718 C CA . SER B 1 247 ? 8.953 -22 -24.281 1 89.19 247 SER B CA 1
ATOM 4719 C C . SER B 1 247 ? 7.816 -21.312 -23.531 1 89.19 247 SER B C 1
ATOM 4721 O O . SER B 1 247 ? 7.297 -21.844 -22.547 1 89.19 247 SER B O 1
ATOM 4723 N N . ALA B 1 248 ? 7.398 -20.188 -24.016 1 93.06 248 ALA B N 1
ATOM 4724 C CA . ALA B 1 248 ? 6.277 -19.469 -23.438 1 93.06 248 ALA B CA 1
ATOM 4725 C C . ALA B 1 248 ? 5.004 -20.312 -23.453 1 93.06 248 ALA B C 1
ATOM 4727 O O . ALA B 1 248 ? 4.262 -20.359 -22.469 1 93.06 248 ALA B O 1
ATOM 4728 N N . ILE B 1 249 ? 4.758 -20.969 -24.562 1 95.5 249 ILE B N 1
ATOM 4729 C CA . ILE B 1 249 ? 3.59 -21.812 -24.734 1 95.5 249 ILE B CA 1
ATOM 4730 C C . ILE B 1 249 ? 3.656 -22.984 -23.75 1 95.5 249 ILE B C 1
ATOM 4732 O O . ILE B 1 249 ? 2.688 -23.266 -23.047 1 95.5 249 ILE B O 1
ATOM 4736 N N . GLY B 1 250 ? 4.789 -23.672 -23.719 1 95.81 250 GLY B N 1
ATOM 4737 C CA . GLY B 1 250 ? 4.965 -24.781 -22.797 1 95.81 250 GLY B CA 1
ATOM 4738 C C . GLY B 1 250 ? 4.762 -24.391 -21.344 1 95.81 250 GLY B C 1
ATOM 4739 O O . GLY B 1 250 ? 4.086 -25.094 -20.594 1 95.81 250 GLY B O 1
ATOM 4740 N N . LEU B 1 251 ? 5.344 -23.281 -20.984 1 95.88 251 LEU B N 1
ATOM 4741 C CA . LEU B 1 251 ? 5.211 -22.797 -19.625 1 95.88 251 LEU B CA 1
ATOM 4742 C C . LEU B 1 251 ? 3.752 -22.5 -19.281 1 95.88 251 LEU B C 1
ATOM 4744 O O . LEU B 1 251 ? 3.271 -22.875 -18.219 1 95.88 251 LEU B O 1
ATOM 4748 N N . GLN B 1 252 ? 3.037 -21.812 -20.188 1 98 252 GLN B N 1
ATOM 4749 C CA . GLN B 1 252 ? 1.633 -21.469 -19.984 1 98 252 GLN B CA 1
ATOM 4750 C C . GLN B 1 252 ? 0.781 -22.719 -19.812 1 98 252 GLN B C 1
ATOM 4752 O O . GLN B 1 252 ? -0.095 -22.781 -18.953 1 98 252 GLN B O 1
ATOM 4757 N N . GLU B 1 253 ? 1.046 -23.734 -20.609 1 98.44 253 GLU B N 1
ATOM 4758 C CA . GLU B 1 253 ? 0.281 -24.969 -20.531 1 98.44 253 GLU B CA 1
ATOM 4759 C C . GLU B 1 253 ? 0.578 -25.734 -19.234 1 98.44 253 GLU B C 1
ATOM 4761 O O . GLU B 1 253 ? -0.338 -26.219 -18.578 1 98.44 253 GLU B O 1
ATOM 4766 N N . LYS B 1 254 ? 1.835 -25.844 -18.938 1 97.75 254 LYS B N 1
ATOM 4767 C CA . LYS B 1 254 ? 2.229 -26.562 -17.719 1 97.75 254 LYS B CA 1
ATOM 4768 C C . LYS B 1 254 ? 1.691 -25.859 -16.484 1 97.75 254 LYS B C 1
ATOM 4770 O O . LYS B 1 254 ? 1.258 -26.516 -15.531 1 97.75 254 LYS B O 1
ATOM 4775 N N . MET B 1 255 ? 1.733 -24.578 -16.5 1 97.88 255 MET B N 1
ATOM 4776 C CA . MET B 1 255 ? 1.162 -23.766 -15.422 1 97.88 255 MET B CA 1
ATOM 4777 C C . MET B 1 255 ? -0.327 -24.062 -15.258 1 97.88 255 MET B C 1
ATOM 4779 O O . MET B 1 255 ? -0.815 -24.219 -14.141 1 97.88 255 MET B O 1
ATOM 4783 N N . ALA B 1 256 ? -1.048 -24.109 -16.344 1 98.75 256 ALA B N 1
ATOM 4784 C CA . ALA B 1 256 ? -2.473 -24.422 -16.312 1 98.75 256 ALA B CA 1
ATOM 4785 C C . ALA B 1 256 ? -2.717 -25.828 -15.758 1 98.75 256 ALA B C 1
ATOM 4787 O O . ALA B 1 256 ? -3.674 -26.047 -15.016 1 98.75 256 ALA B O 1
ATOM 4788 N N . GLU B 1 257 ? -1.889 -26.797 -16.109 1 98.69 257 GLU B N 1
ATOM 4789 C CA . GLU B 1 257 ? -2.061 -28.172 -15.633 1 98.69 257 GLU B CA 1
ATOM 4790 C C . GLU B 1 257 ? -1.814 -28.266 -14.125 1 98.69 257 GLU B C 1
ATOM 4792 O O . GLU B 1 257 ? -2.506 -29.016 -13.422 1 98.69 257 GLU B O 1
ATOM 4797 N N . PHE B 1 258 ? -0.818 -27.531 -13.68 1 98.56 258 PHE B N 1
ATOM 4798 C CA . PHE B 1 258 ? -0.625 -27.453 -12.234 1 98.56 258 PHE B CA 1
ATOM 4799 C C . PHE B 1 258 ? -1.849 -26.859 -11.555 1 98.56 258 PHE B C 1
ATOM 4801 O O . PHE B 1 258 ? -2.309 -27.359 -10.531 1 98.56 258 PHE B O 1
ATOM 4808 N N . THR B 1 259 ? -2.322 -25.75 -12.109 1 98.88 259 THR B N 1
ATOM 4809 C CA . THR B 1 259 ? -3.527 -25.125 -11.57 1 98.88 259 THR B CA 1
ATOM 4810 C C . THR B 1 259 ? -4.672 -26.141 -11.508 1 98.88 259 THR B C 1
ATOM 4812 O O . THR B 1 259 ? -5.383 -26.219 -10.5 1 98.88 259 THR B O 1
ATOM 4815 N N . TYR B 1 260 ? -4.832 -26.953 -12.531 1 98.56 260 TYR B N 1
ATOM 4816 C CA . TYR B 1 260 ? -5.859 -27.984 -12.602 1 98.56 260 TYR B CA 1
ATOM 4817 C C . TYR B 1 260 ? -5.73 -28.953 -11.438 1 98.56 260 TYR B C 1
ATOM 4819 O O . TYR B 1 260 ? -6.703 -29.219 -10.727 1 98.56 260 TYR B O 1
ATOM 4827 N N . GLY B 1 261 ? -4.547 -29.484 -11.25 1 98.31 261 GLY B N 1
ATOM 4828 C CA . GLY B 1 261 ? -4.332 -30.438 -10.18 1 98.31 261 GLY B CA 1
ATOM 4829 C C . GLY B 1 261 ? -4.582 -29.859 -8.805 1 98.31 261 GLY B C 1
ATOM 4830 O O . GLY B 1 261 ? -5.176 -30.516 -7.941 1 98.31 261 GLY B O 1
ATOM 4831 N N . ILE B 1 262 ? -4.168 -28.625 -8.602 1 98.06 262 ILE B N 1
ATOM 4832 C CA . ILE B 1 262 ? -4.281 -27.969 -7.305 1 98.06 262 ILE B CA 1
ATOM 4833 C C . ILE B 1 262 ? -5.754 -27.719 -6.98 1 98.06 262 ILE B C 1
ATOM 4835 O O . ILE B 1 262 ? -6.195 -27.953 -5.852 1 98.06 262 ILE B O 1
ATOM 4839 N N . LEU B 1 263 ? -6.52 -27.25 -7.953 1 98 263 LEU B N 1
ATOM 4840 C CA . LEU B 1 263 ? -7.922 -26.938 -7.711 1 98 263 LEU B CA 1
ATOM 4841 C C . LEU B 1 263 ? -8.773 -28.203 -7.684 1 98 263 LEU B C 1
ATOM 4843 O O . LEU B 1 263 ? -9.789 -28.25 -6.984 1 98 263 LEU B O 1
ATOM 4847 N N . LYS B 1 264 ? -8.375 -29.234 -8.406 1 95.12 264 LYS B N 1
ATOM 4848 C CA . LYS B 1 264 ? -9.133 -30.484 -8.453 1 95.12 264 LYS B CA 1
ATOM 4849 C C . LYS B 1 264 ? -9.273 -31.094 -7.062 1 95.12 264 LYS B C 1
ATOM 4851 O O . LYS B 1 264 ? -10.352 -31.547 -6.684 1 95.12 264 LYS B O 1
ATOM 4856 N N . GLN B 1 265 ? -8.25 -31.094 -6.359 1 91.62 265 GLN B N 1
ATOM 4857 C CA . GLN B 1 265 ? -8.266 -31.703 -5.039 1 91.62 265 GLN B CA 1
ATOM 4858 C C . GLN B 1 265 ? -8.938 -30.812 -4.012 1 91.62 265 GLN B C 1
ATOM 4860 O O . GLN B 1 265 ? -9.195 -31.219 -2.881 1 91.62 265 GLN B O 1
ATOM 4865 N N . LYS B 1 266 ? -9.305 -29.609 -4.34 1 91.69 266 LYS B N 1
ATOM 4866 C CA . LYS B 1 266 ? -9.898 -28.641 -3.436 1 91.69 266 LYS B CA 1
ATOM 4867 C C . LYS B 1 266 ? -11.367 -28.375 -3.785 1 91.69 266 LYS B C 1
ATOM 4869 O O . LYS B 1 266 ? -12.07 -27.672 -3.062 1 91.69 266 LYS B O 1
ATOM 4874 N N . GLU B 1 267 ? -11.805 -28.906 -4.883 1 90.38 267 GLU B N 1
ATOM 4875 C CA . GLU B 1 267 ? -13.172 -28.672 -5.336 1 90.38 267 GLU B CA 1
ATOM 4876 C C . GLU B 1 267 ? -14.188 -29.156 -4.301 1 90.38 267 GLU B C 1
ATOM 4878 O O . GLU B 1 267 ? -14.055 -30.25 -3.768 1 90.38 267 GLU B O 1
ATOM 4883 N N . PRO B 1 268 ? -15.031 -28.156 -4.031 1 91.31 268 PRO B N 1
ATOM 4884 C CA . PRO B 1 268 ? -15.328 -26.844 -4.621 1 91.31 268 PRO B CA 1
ATOM 4885 C C . PRO B 1 268 ? -14.93 -25.688 -3.709 1 91.31 268 PRO B C 1
ATOM 4887 O O . PRO B 1 268 ? -15.531 -24.609 -3.779 1 91.31 268 PRO B O 1
ATOM 4890 N N . LYS B 1 269 ? -14 -25.984 -2.824 1 96.44 269 LYS B N 1
ATOM 4891 C CA . LYS B 1 269 ? -13.742 -25.062 -1.719 1 96.44 269 LYS B CA 1
ATOM 4892 C C . LYS B 1 269 ? -12.609 -24.094 -2.061 1 96.44 269 LYS B C 1
ATOM 4894 O O . LYS B 1 269 ? -11.578 -24.078 -1.391 1 96.44 269 LYS B O 1
ATOM 4899 N N . TYR B 1 270 ? -12.805 -23.328 -3.055 1 98.25 270 TYR B N 1
ATOM 4900 C CA . TYR B 1 270 ? -11.883 -22.25 -3.389 1 98.25 270 TYR B CA 1
ATOM 4901 C C . TYR B 1 270 ? -12.633 -21.031 -3.91 1 98.25 270 TYR B C 1
ATOM 4903 O O . TYR B 1 270 ? -13.797 -21.125 -4.293 1 98.25 270 TYR B O 1
ATOM 4911 N N . ALA B 1 271 ? -12.055 -19.891 -3.887 1 98.75 271 ALA B N 1
ATOM 4912 C CA . ALA B 1 271 ? -12.539 -18.625 -4.434 1 98.75 271 ALA B CA 1
ATOM 4913 C C . ALA B 1 271 ? -11.375 -17.719 -4.828 1 98.75 271 ALA B C 1
ATOM 4915 O O . ALA B 1 271 ? -10.258 -17.891 -4.332 1 98.75 271 ALA B O 1
ATOM 4916 N N . PHE B 1 272 ? -11.68 -16.875 -5.742 1 98.88 272 PHE B N 1
ATOM 4917 C CA . PHE B 1 272 ? -10.625 -16.047 -6.297 1 98.88 272 PHE B CA 1
ATOM 4918 C C . PHE B 1 272 ? -10.984 -14.562 -6.188 1 98.88 272 PHE B C 1
ATOM 4920 O O 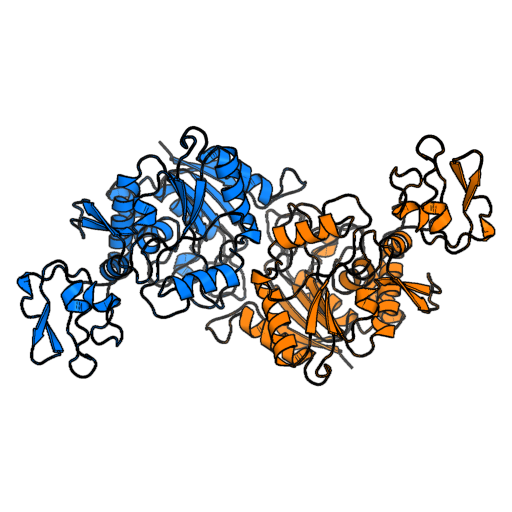. PHE B 1 272 ? -12.133 -14.188 -6.422 1 98.88 272 PHE B O 1
ATOM 4927 N N . ILE B 1 273 ? -10.047 -13.766 -5.805 1 98.94 273 ILE B N 1
ATOM 4928 C CA . ILE B 1 273 ? -10.125 -12.305 -5.852 1 98.94 273 ILE B CA 1
ATOM 4929 C C . ILE B 1 273 ? -8.922 -11.75 -6.609 1 98.94 273 ILE B C 1
ATOM 4931 O O . ILE B 1 273 ? -7.773 -11.977 -6.219 1 98.94 273 ILE B O 1
ATOM 4935 N N . ASN B 1 274 ? -9.172 -11.094 -7.707 1 98.94 274 ASN B N 1
ATOM 4936 C CA . ASN B 1 274 ? -8.133 -10.453 -8.516 1 98.94 274 ASN B CA 1
ATOM 4937 C C . ASN B 1 274 ? -8.109 -8.938 -8.297 1 98.94 274 ASN B C 1
ATOM 4939 O O . ASN B 1 274 ? -9.125 -8.266 -8.469 1 98.94 274 ASN B O 1
ATOM 4943 N N . PHE B 1 275 ? -6.992 -8.477 -7.898 1 98.81 275 PHE B N 1
ATOM 4944 C CA . PHE B 1 275 ? -6.758 -7.043 -7.781 1 98.81 275 PHE B CA 1
ATOM 4945 C C . PHE B 1 275 ? -6.148 -6.484 -9.062 1 98.81 275 PHE B C 1
ATOM 4947 O O . PHE B 1 275 ? -4.98 -6.742 -9.359 1 98.81 275 PHE B O 1
ATOM 4954 N N . VAL B 1 276 ? -6.941 -5.699 -9.82 1 98.62 276 VAL B N 1
ATOM 4955 C CA . VAL B 1 276 ? -6.461 -5.059 -11.039 1 98.62 276 VAL B CA 1
ATOM 4956 C C . VAL B 1 276 ? -6.055 -3.617 -10.734 1 98.62 276 VAL B C 1
ATOM 4958 O O . VAL B 1 276 ? -6.723 -2.674 -11.164 1 98.62 276 VAL B O 1
ATOM 4961 N N . MET B 1 277 ? -5.004 -3.512 -10.047 1 97.56 277 MET B N 1
ATOM 4962 C CA . MET B 1 277 ? -4.383 -2.281 -9.57 1 97.56 277 MET B CA 1
ATOM 4963 C C . MET B 1 277 ? -2.861 -2.412 -9.555 1 97.56 277 MET B C 1
ATOM 4965 O O . MET B 1 277 ? -2.33 -3.504 -9.352 1 97.56 277 MET B O 1
ATOM 4969 N N . ASP B 1 278 ? -2.18 -1.182 -9.781 1 97.25 278 ASP B N 1
ATOM 4970 C CA . ASP B 1 278 ? -0.724 -1.225 -9.867 1 97.25 278 ASP B CA 1
ATOM 4971 C C . ASP B 1 278 ? -0.266 -2.242 -10.906 1 97.25 278 ASP B C 1
ATOM 4973 O O . ASP B 1 278 ? 0.581 -3.092 -10.625 1 97.25 278 ASP B O 1
ATOM 4977 N N . VAL B 1 279 ? -0.842 -2.156 -12.086 1 97.81 279 VAL B N 1
ATOM 4978 C CA . VAL B 1 279 ? -0.553 -3.107 -13.148 1 97.81 279 VAL B CA 1
ATOM 4979 C C . VAL B 1 279 ? 0.805 -2.789 -13.773 1 97.81 279 VAL B C 1
ATOM 4981 O O . VAL B 1 279 ? 0.937 -1.825 -14.531 1 97.81 279 VAL B O 1
ATOM 4984 N N . SER B 1 280 ? 1.768 -3.578 -13.516 1 95.5 280 SER B N 1
ATOM 4985 C CA . SER B 1 280 ? 3.127 -3.396 -14.008 1 95.5 280 SER B CA 1
ATOM 4986 C C . SER B 1 280 ? 3.367 -4.215 -15.273 1 95.5 280 SER B C 1
ATOM 4988 O O . SER B 1 280 ? 2.633 -5.164 -15.555 1 95.5 280 SER B O 1
ATOM 4990 N N . PRO B 1 281 ? 4.422 -3.883 -16.047 1 94.06 281 PRO B N 1
ATOM 4991 C CA . PRO B 1 281 ? 4.742 -4.652 -17.25 1 94.06 281 PRO B CA 1
ATOM 4992 C C . PRO B 1 281 ? 5.227 -6.066 -16.938 1 94.06 281 PRO B C 1
ATOM 4994 O O . PRO B 1 281 ? 5.02 -6.984 -17.734 1 94.06 281 PRO B O 1
ATOM 4997 N N . ASP B 1 282 ? 5.848 -6.141 -15.703 1 91.19 282 ASP B N 1
ATOM 4998 C CA . ASP B 1 282 ? 6.449 -7.43 -15.375 1 91.19 282 ASP B CA 1
ATOM 4999 C C . ASP B 1 282 ? 5.992 -7.914 -14 1 91.19 282 ASP B C 1
ATOM 5001 O O . ASP B 1 282 ? 5.195 -7.25 -13.328 1 91.19 282 ASP B O 1
ATOM 5005 N N . CYS B 1 283 ? 6.508 -9.031 -13.633 1 88.56 283 CYS B N 1
ATOM 5006 C CA . CYS B 1 283 ? 6.047 -9.766 -12.461 1 88.56 283 CYS B CA 1
ATOM 5007 C C . CYS B 1 283 ? 6.648 -9.195 -11.18 1 88.56 283 CYS B C 1
ATOM 5009 O O . CYS B 1 283 ? 7.742 -8.625 -11.203 1 88.56 283 CYS B O 1
ATOM 5011 N N . ASP B 1 284 ? 6.027 -9.438 -10.07 1 80.38 284 ASP B N 1
ATOM 5012 C CA . ASP B 1 284 ? 6.469 -9.055 -8.734 1 80.38 284 ASP B CA 1
ATOM 5013 C C . ASP B 1 284 ? 7.637 -9.922 -8.273 1 80.38 284 ASP B C 1
ATOM 5015 O O . ASP B 1 284 ? 8.172 -9.719 -7.176 1 80.38 284 ASP B O 1
ATOM 5019 N N . CYS B 1 285 ? 7.977 -10.836 -9.062 1 79.31 285 CYS B N 1
ATOM 5020 C CA . CYS B 1 285 ? 9.156 -11.625 -8.742 1 79.31 285 CYS B CA 1
ATOM 5021 C C . CYS B 1 285 ? 10.422 -10.773 -8.82 1 79.31 285 CYS B C 1
ATOM 5023 O O . CYS B 1 285 ? 11.461 -11.141 -8.266 1 79.31 285 CYS B O 1
ATOM 5025 N N . ALA B 1 286 ? 10.273 -9.688 -9.492 1 81.88 286 ALA B N 1
ATOM 5026 C CA . ALA B 1 286 ? 11.367 -8.719 -9.516 1 81.88 286 ALA B CA 1
ATOM 5027 C C . ALA B 1 286 ? 11.414 -7.902 -8.234 1 81.88 286 ALA B C 1
ATOM 5029 O O . ALA B 1 286 ? 10.367 -7.609 -7.641 1 81.88 286 ALA B O 1
ATOM 5030 N N . GLY B 1 287 ? 12.586 -7.574 -7.848 1 87.75 287 GLY B N 1
ATOM 5031 C CA . GLY B 1 287 ? 12.758 -6.715 -6.684 1 87.75 287 GLY B CA 1
ATOM 5032 C C . GLY B 1 287 ? 12.477 -5.254 -6.98 1 87.75 287 GLY B C 1
ATOM 5033 O O . GLY B 1 287 ? 13.062 -4.363 -6.359 1 87.75 287 GLY B O 1
ATOM 5034 N N . TRP B 1 288 ? 11.781 -4.992 -8.047 1 91 288 TRP B N 1
ATOM 5035 C CA . TRP B 1 288 ? 11.344 -3.643 -8.406 1 91 288 TRP B CA 1
ATOM 5036 C C . TRP B 1 288 ? 9.992 -3.668 -9.102 1 91 288 TRP B C 1
ATOM 5038 O O . TRP B 1 288 ? 9.539 -4.723 -9.555 1 91 288 TRP B O 1
ATOM 5048 N N . HIS B 1 289 ? 9.32 -2.625 -8.992 1 93.44 289 HIS B N 1
ATOM 5049 C CA . HIS B 1 289 ? 8.07 -2.375 -9.695 1 93.44 289 HIS B CA 1
ATOM 5050 C C . HIS B 1 289 ? 8.18 -1.159 -10.609 1 93.44 289 HIS B C 1
ATOM 5052 O O . HIS B 1 289 ? 8.547 -0.07 -10.156 1 93.44 289 HIS B O 1
ATOM 5058 N N . ASP B 1 290 ? 7.945 -1.346 -11.891 1 93.88 290 ASP B N 1
ATOM 5059 C CA . ASP B 1 290 ? 7.98 -0.246 -12.852 1 93.88 290 ASP B CA 1
ATOM 5060 C C . ASP B 1 290 ? 6.668 0.534 -12.844 1 93.88 290 ASP B C 1
ATOM 5062 O O . ASP B 1 290 ? 5.711 0.139 -12.18 1 93.88 290 ASP B O 1
ATOM 5066 N N . ALA B 1 291 ? 6.68 1.684 -13.516 1 96.19 291 ALA B N 1
ATOM 5067 C CA . ALA B 1 291 ? 5.488 2.52 -13.602 1 96.19 291 ALA B CA 1
ATOM 5068 C C . ALA B 1 291 ? 4.289 1.713 -14.102 1 96.19 291 ALA B C 1
ATOM 5070 O O . ALA B 1 291 ? 4.43 0.866 -14.984 1 96.19 291 ALA B O 1
ATOM 5071 N N . ASN B 1 292 ? 3.121 2.029 -13.562 1 97.62 292 ASN B N 1
ATOM 5072 C CA . ASN B 1 292 ? 1.893 1.331 -13.93 1 97.62 292 ASN B CA 1
ATOM 5073 C C . ASN B 1 292 ? 1.519 1.581 -15.391 1 97.62 292 ASN B C 1
ATOM 5075 O O . ASN B 1 292 ? 1.593 2.715 -15.867 1 97.62 292 ASN B O 1
ATOM 5079 N N . LEU B 1 293 ? 1.055 0.581 -16.062 1 97.75 293 LEU B N 1
ATOM 5080 C CA . LEU B 1 293 ? 0.707 0.656 -17.484 1 97.75 293 LEU B CA 1
ATOM 5081 C C . LEU B 1 293 ? -0.623 1.379 -17.672 1 97.75 293 LEU B C 1
ATOM 5083 O O . LEU B 1 293 ? -0.834 2.033 -18.703 1 97.75 293 LEU B O 1
ATOM 5087 N N . VAL B 1 294 ? -1.491 1.164 -16.734 1 98.25 294 VAL B N 1
ATOM 5088 C CA . VAL B 1 294 ? -2.857 1.672 -16.781 1 98.25 294 VAL B CA 1
ATOM 5089 C C . VAL B 1 294 ? -3.279 2.178 -15.414 1 98.25 294 VAL B C 1
ATOM 5091 O O . VAL B 1 294 ? -2.627 1.88 -14.406 1 98.25 294 VAL B O 1
ATOM 5094 N N . PRO B 1 295 ? -4.352 2.984 -15.352 1 97.25 295 PRO B N 1
ATOM 5095 C CA . PRO B 1 295 ? -4.879 3.359 -14.039 1 97.25 295 PRO B CA 1
ATOM 5096 C C . PRO B 1 295 ? -5.395 2.162 -13.242 1 97.25 295 PRO B C 1
ATOM 5098 O O . PRO B 1 295 ? -5.613 1.088 -13.812 1 97.25 295 PRO B O 1
ATOM 5101 N N . ASP B 1 296 ? -5.496 2.35 -11.891 1 97.5 296 ASP B N 1
ATOM 5102 C CA . ASP B 1 296 ? -6.184 1.327 -11.109 1 97.5 296 ASP B CA 1
ATOM 5103 C C . ASP B 1 296 ? -7.605 1.106 -11.625 1 97.5 296 ASP B C 1
ATOM 5105 O O . ASP B 1 296 ? -8.336 2.068 -11.875 1 97.5 296 ASP B O 1
ATOM 5109 N N . VAL B 1 297 ? -7.984 -0.153 -11.766 1 97.94 297 VAL B N 1
ATOM 5110 C CA . VAL B 1 297 ? -9.234 -0.471 -12.438 1 97.94 297 VAL B CA 1
ATOM 5111 C C . VAL B 1 297 ? -10.281 -0.9 -11.414 1 97.94 297 VAL B C 1
ATOM 5113 O O . VAL B 1 297 ? -11.406 -0.393 -11.414 1 97.94 297 VAL B O 1
ATOM 5116 N N . GLY B 1 298 ? -9.969 -1.87 -10.648 1 98.06 298 GLY B N 1
ATOM 5117 C CA . GLY B 1 298 ? -10.906 -2.418 -9.688 1 98.06 298 GLY B CA 1
ATOM 5118 C C . GLY B 1 298 ? -10.523 -3.801 -9.195 1 98.06 298 GLY B C 1
ATOM 5119 O O . GLY B 1 298 ? -9.359 -4.195 -9.289 1 98.06 298 GLY B O 1
ATOM 5120 N N . ILE B 1 299 ? -11.484 -4.438 -8.523 1 98.81 299 ILE B N 1
ATOM 5121 C CA . ILE B 1 299 ? -11.289 -5.758 -7.934 1 98.81 299 ILE B CA 1
ATOM 5122 C C . ILE B 1 299 ? -12.375 -6.711 -8.43 1 98.81 299 ILE B C 1
ATOM 5124 O O . ILE B 1 299 ? -13.539 -6.332 -8.523 1 98.81 299 ILE B O 1
ATOM 5128 N N . LEU B 1 300 ? -11.961 -7.883 -8.797 1 98.94 300 LEU B N 1
ATOM 5129 C CA . LEU B 1 300 ? -12.891 -8.914 -9.242 1 98.94 300 LEU B CA 1
ATOM 5130 C C . LEU B 1 300 ? -12.961 -10.055 -8.227 1 98.94 300 LEU B C 1
ATOM 5132 O O . LEU B 1 300 ? -11.953 -10.383 -7.594 1 98.94 300 LEU B O 1
ATOM 5136 N N . GLY B 1 301 ? -14.117 -10.625 -8.078 1 98.88 301 GLY B N 1
ATOM 5137 C CA . GLY B 1 301 ? -14.312 -11.828 -7.281 1 98.88 301 GLY B CA 1
ATOM 5138 C C . GLY B 1 301 ? -15.156 -12.875 -7.98 1 98.88 301 GLY B C 1
ATOM 5139 O O . GLY B 1 301 ? -16.109 -12.547 -8.68 1 98.88 301 GLY B O 1
ATOM 5140 N N . GLY B 1 302 ? -14.805 -14.125 -7.871 1 98.62 302 GLY B N 1
ATOM 5141 C CA . GLY B 1 302 ? -15.57 -15.211 -8.453 1 98.62 302 GLY B CA 1
ATOM 5142 C C . GLY B 1 302 ? -14.977 -16.578 -8.172 1 98.62 302 GLY B C 1
ATOM 5143 O O . GLY B 1 302 ? -14.094 -16.719 -7.324 1 98.62 302 GLY B O 1
ATOM 5144 N N . TRP B 1 303 ? -15.484 -17.594 -8.898 1 98.19 303 TRP B N 1
ATOM 5145 C CA . TRP B 1 303 ? -15.109 -18.969 -8.617 1 98.19 303 TRP B CA 1
ATOM 5146 C C . TRP B 1 303 ? -14.523 -19.641 -9.859 1 98.19 303 TRP B C 1
ATOM 5148 O O . TRP B 1 303 ? -14.008 -20.75 -9.781 1 98.19 303 TRP B O 1
ATOM 5158 N N . ASP B 1 304 ? -14.648 -18.969 -10.969 1 98.62 304 ASP B N 1
ATOM 5159 C CA . ASP B 1 304 ? -14.086 -19.469 -12.219 1 98.62 304 ASP B CA 1
ATOM 5160 C C . ASP B 1 304 ? -12.742 -18.812 -12.516 1 98.62 304 ASP B C 1
ATOM 5162 O O . ASP B 1 304 ? -12.688 -17.641 -12.906 1 98.62 304 ASP B O 1
ATOM 5166 N N . ILE B 1 305 ? -11.648 -19.578 -12.43 1 98.75 305 ILE B N 1
ATOM 5167 C CA . ILE B 1 305 ? -10.297 -19.031 -12.461 1 98.75 305 ILE B CA 1
ATOM 5168 C C . ILE B 1 305 ? -9.961 -18.562 -13.875 1 98.75 305 ILE B C 1
ATOM 5170 O O . ILE B 1 305 ? -9.188 -17.625 -14.062 1 98.75 305 ILE B O 1
ATOM 5174 N N . VAL B 1 306 ? -10.547 -19.188 -14.883 1 98.88 306 VAL B N 1
ATOM 5175 C CA . VAL B 1 306 ? -10.32 -18.781 -16.266 1 98.88 306 VAL B CA 1
ATOM 5176 C C . VAL B 1 306 ? -11.062 -17.484 -16.547 1 98.88 306 VAL B C 1
ATOM 5178 O O . VAL B 1 306 ? -10.492 -16.547 -17.109 1 98.88 306 VAL B O 1
ATOM 5181 N N . ALA B 1 307 ? -12.305 -17.406 -16.078 1 98.88 307 ALA B N 1
ATOM 5182 C CA . ALA B 1 307 ? -13.133 -16.219 -16.297 1 98.88 307 ALA B CA 1
ATOM 5183 C C . ALA B 1 307 ? -12.516 -14.992 -15.633 1 98.88 307 ALA B C 1
ATOM 5185 O O . ALA B 1 307 ? -12.5 -13.906 -16.219 1 98.88 307 ALA B O 1
ATOM 5186 N N . ILE B 1 308 ? -12.039 -15.156 -14.508 1 98.94 308 ILE B N 1
ATOM 5187 C CA . ILE B 1 308 ? -11.594 -13.984 -13.758 1 98.94 308 ILE B CA 1
ATOM 5188 C C . ILE B 1 308 ? -10.312 -13.438 -14.375 1 98.94 308 ILE B C 1
ATOM 5190 O O . ILE B 1 308 ? -10.094 -12.227 -14.398 1 98.94 308 ILE B O 1
ATOM 5194 N N . ASP B 1 309 ? -9.422 -14.344 -14.867 1 98.88 309 ASP B N 1
ATOM 5195 C CA . ASP B 1 309 ? -8.227 -13.883 -15.562 1 98.88 309 ASP B CA 1
ATOM 5196 C C . ASP B 1 309 ? -8.57 -13.258 -16.906 1 98.88 309 ASP B C 1
ATOM 5198 O O . ASP B 1 309 ? -7.965 -12.266 -17.312 1 98.88 309 ASP B O 1
ATOM 5202 N N . GLN B 1 310 ? -9.539 -13.836 -17.594 1 98.88 310 GLN B N 1
ATOM 5203 C CA . GLN B 1 310 ? -10.016 -13.234 -18.828 1 98.88 310 GLN B CA 1
ATOM 5204 C C . GLN B 1 310 ? -10.57 -11.828 -18.578 1 98.88 310 GLN B C 1
ATOM 5206 O O . GLN B 1 310 ? -10.203 -10.883 -19.281 1 98.88 310 GLN B O 1
ATOM 5211 N N . ALA B 1 311 ? -11.43 -11.734 -17.578 1 98.88 311 ALA B N 1
ATOM 5212 C CA . ALA B 1 311 ? -12.039 -10.445 -17.234 1 98.88 311 ALA B CA 1
ATOM 5213 C C . ALA B 1 311 ? -10.969 -9.43 -16.844 1 98.88 311 ALA B C 1
ATOM 5215 O O . ALA B 1 311 ? -11.039 -8.266 -17.25 1 98.88 311 ALA B O 1
ATOM 5216 N N . SER B 1 312 ? -10.008 -9.867 -16.062 1 98.88 312 SER B N 1
ATOM 5217 C CA . SER B 1 312 ? -8.93 -8.977 -15.633 1 98.88 312 SER B CA 1
ATOM 5218 C C . SER B 1 312 ? -8.1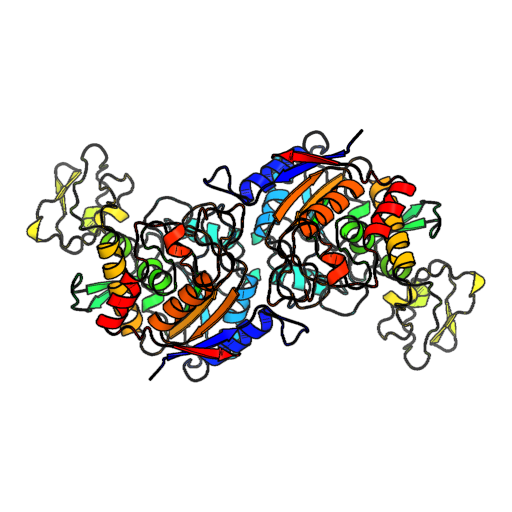56 -8.438 -16.828 1 98.88 312 SER B C 1
ATOM 5220 O O . SER B 1 312 ? -7.867 -7.242 -16.906 1 98.88 312 SER B O 1
ATOM 5222 N N . SER B 1 313 ? -7.828 -9.336 -17.766 1 98.75 313 SER B N 1
ATOM 5223 C CA . SER B 1 313 ? -7.09 -8.93 -18.953 1 98.75 313 SER B CA 1
ATOM 5224 C C . SER B 1 313 ? -7.91 -7.973 -19.812 1 98.75 313 SER B C 1
ATOM 5226 O O . SER B 1 313 ? -7.379 -6.996 -20.344 1 98.75 313 SER B O 1
ATOM 5228 N N . ASP B 1 314 ? -9.195 -8.266 -19.938 1 98.75 314 ASP B N 1
ATOM 5229 C CA . ASP B 1 314 ? -10.078 -7.395 -20.703 1 98.75 314 ASP B CA 1
ATOM 5230 C C . ASP B 1 314 ? -10.164 -6.004 -20.078 1 98.75 314 ASP B C 1
ATOM 5232 O O . ASP B 1 314 ? -10.133 -4.996 -20.797 1 98.75 314 ASP B O 1
ATOM 5236 N N . LEU B 1 315 ? -10.289 -5.965 -18.812 1 98.69 315 LEU B N 1
ATOM 5237 C CA . LEU B 1 315 ? -10.383 -4.695 -18.094 1 98.69 315 LEU B CA 1
ATOM 5238 C C . LEU B 1 315 ? -9.109 -3.873 -18.281 1 98.69 315 LEU B C 1
ATOM 5240 O O . LEU B 1 315 ? -9.18 -2.662 -18.516 1 98.69 315 LEU B O 1
ATOM 5244 N N . ILE B 1 316 ? -7.973 -4.512 -18.188 1 98.62 316 ILE B N 1
ATOM 5245 C CA . ILE B 1 316 ? -6.699 -3.838 -18.406 1 98.62 316 ILE B CA 1
ATOM 5246 C C . ILE B 1 316 ? -6.664 -3.248 -19.812 1 98.62 316 ILE B C 1
ATOM 5248 O O . ILE B 1 316 ? -6.367 -2.064 -19.984 1 98.62 316 ILE B O 1
ATOM 5252 N N . ASN B 1 317 ? -7.004 -4.078 -20.797 1 98.5 317 ASN B N 1
ATOM 5253 C CA . ASN B 1 317 ? -6.898 -3.688 -22.203 1 98.5 317 ASN B CA 1
ATOM 5254 C C . ASN B 1 317 ? -7.91 -2.602 -22.562 1 98.5 317 ASN B C 1
ATOM 5256 O O . ASN B 1 317 ? -7.691 -1.822 -23.484 1 98.5 317 ASN B O 1
ATOM 5260 N N . ASN B 1 318 ? -8.961 -2.506 -21.797 1 98.25 318 ASN B N 1
ATOM 5261 C CA . ASN B 1 318 ? -10 -1.519 -22.078 1 98.25 318 ASN B CA 1
ATOM 5262 C C . ASN B 1 318 ? -9.695 -0.182 -21.406 1 98.25 318 ASN B C 1
ATOM 5264 O O . ASN B 1 318 ? -10.484 0.763 -21.516 1 98.25 318 ASN B O 1
ATOM 5268 N N . GLN B 1 319 ? -8.57 -0.041 -20.719 1 97.94 319 GLN B N 1
ATOM 5269 C CA . GLN B 1 319 ? -8.156 1.219 -20.109 1 97.94 319 GLN B CA 1
ATOM 5270 C C . GLN B 1 319 ? -7.316 2.049 -21.078 1 97.94 319 GLN B C 1
ATOM 5272 O O . GLN B 1 319 ? -6.773 1.517 -22.047 1 97.94 319 GLN B O 1
ATOM 5277 N N . ILE B 1 320 ? -7.219 3.379 -20.797 1 96.94 320 ILE B N 1
ATOM 5278 C CA . ILE B 1 320 ? -6.195 4.195 -21.453 1 96.94 320 ILE B CA 1
ATOM 5279 C C . ILE B 1 320 ? -4.812 3.746 -20.984 1 96.94 320 ILE B C 1
ATOM 5281 O O . ILE B 1 320 ? -4.621 3.391 -19.828 1 96.94 320 ILE B O 1
ATOM 5285 N N . GLY B 1 321 ? -3.922 3.656 -21.922 1 97.69 321 GLY B N 1
ATOM 5286 C CA . GLY B 1 321 ? -2.531 3.447 -21.562 1 97.69 321 GLY B CA 1
ATOM 5287 C C . GLY B 1 321 ? -1.856 4.703 -21.031 1 97.69 321 GLY B C 1
ATOM 5288 O O . GLY B 1 321 ? -2.08 5.797 -21.562 1 97.69 321 GLY B O 1
ATOM 5289 N N . LEU B 1 322 ? -1.1 4.562 -20.031 1 97.25 322 LEU B N 1
ATOM 5290 C CA . LEU B 1 322 ? -0.464 5.719 -19.406 1 97.25 322 LEU B CA 1
ATOM 5291 C C . LEU B 1 322 ? 0.872 6.031 -20.078 1 97.25 322 LEU B C 1
ATOM 5293 O O . LEU B 1 322 ? 1.595 5.117 -20.484 1 97.25 322 LEU B O 1
ATOM 5297 N N . SER B 1 323 ? 1.192 7.336 -20.078 1 93.75 323 SER B N 1
ATOM 5298 C CA . SER B 1 323 ? 2.473 7.762 -20.641 1 93.75 323 SER B CA 1
ATOM 5299 C C . SER B 1 323 ? 3.596 7.605 -19.609 1 93.75 323 SER B C 1
ATOM 5301 O O . SER B 1 323 ? 3.338 7.445 -18.422 1 93.75 323 SER B O 1
ATOM 5303 N N . ASN B 1 324 ? 4.828 7.59 -20.125 1 92.81 324 ASN B N 1
ATOM 5304 C CA . ASN B 1 324 ? 6.016 7.473 -19.281 1 92.81 324 ASN B CA 1
ATOM 5305 C C . ASN B 1 324 ? 6.039 6.145 -18.531 1 92.81 324 ASN B C 1
ATOM 5307 O O . ASN B 1 324 ? 6.281 6.117 -17.328 1 92.81 324 ASN B O 1
ATOM 5311 N N . THR B 1 325 ? 5.562 5.117 -19.219 1 96.25 325 THR B N 1
ATOM 5312 C CA . THR B 1 325 ? 5.602 3.742 -18.734 1 96.25 325 THR B CA 1
ATOM 5313 C C . THR B 1 325 ? 6.32 2.842 -19.734 1 96.25 325 THR B C 1
ATOM 5315 O O . THR B 1 325 ? 6.938 3.328 -20.688 1 96.25 325 THR B O 1
ATOM 5318 N N . ALA B 1 326 ? 6.289 1.574 -19.562 1 94.81 326 ALA B N 1
ATOM 5319 C CA . ALA B 1 326 ? 6.926 0.63 -20.484 1 94.81 326 ALA B CA 1
ATOM 5320 C C . ALA B 1 326 ? 6.156 0.529 -21.797 1 94.81 326 ALA B C 1
ATOM 5322 O O . ALA B 1 326 ? 6.641 -0.059 -22.766 1 94.81 326 ALA B O 1
ATOM 5323 N N . LEU B 1 327 ? 4.98 1.127 -21.828 1 96.44 327 LEU B N 1
ATOM 5324 C CA . LEU B 1 327 ? 4.191 1.115 -23.047 1 96.44 327 LEU B CA 1
ATOM 5325 C C . LEU B 1 327 ? 4.832 1.994 -24.125 1 96.44 327 LEU B C 1
ATOM 5327 O O . LEU B 1 327 ? 5.16 3.154 -23.859 1 96.44 327 LEU B O 1
ATOM 5331 N N . LYS B 1 328 ? 5.012 1.429 -25.297 1 94.69 328 LYS B N 1
ATOM 5332 C CA . LYS B 1 328 ? 5.469 2.193 -26.453 1 94.69 328 LYS B CA 1
ATOM 5333 C C . LYS B 1 328 ? 4.371 2.307 -27.5 1 94.69 328 LYS B C 1
ATOM 5335 O O . LYS B 1 328 ? 4.484 3.098 -28.438 1 94.69 328 LYS B O 1
ATOM 5340 N N . SER B 1 329 ? 3.348 1.556 -27.297 1 96 329 SER B N 1
ATOM 5341 C CA . SER B 1 329 ? 2.15 1.521 -28.141 1 96 329 SER B CA 1
ATOM 5342 C C . SER B 1 329 ? 0.955 0.972 -27.375 1 96 329 SER B C 1
ATOM 5344 O O . SER B 1 329 ? 1.073 0.625 -26.188 1 96 329 SER B O 1
ATOM 5346 N N . GLY B 1 330 ? -0.209 0.934 -28.016 1 96.06 330 GLY B N 1
ATOM 5347 C CA . GLY B 1 330 ? -1.385 0.357 -27.375 1 96.06 330 GLY B CA 1
ATOM 5348 C C . GLY B 1 330 ? -1.996 1.259 -26.328 1 96.06 330 GLY B C 1
ATOM 5349 O O . GLY B 1 330 ? -2.43 0.785 -25.266 1 96.06 330 GLY B O 1
ATOM 5350 N N . PHE B 1 331 ? -2.033 2.535 -26.516 1 97 331 PHE B N 1
ATOM 5351 C CA . PHE B 1 331 ? -2.438 3.5 -25.5 1 97 331 PHE B CA 1
ATOM 5352 C C . PHE B 1 331 ? -3.955 3.635 -25.453 1 97 331 PHE B C 1
ATOM 5354 O O . PHE B 1 331 ? -4.523 3.982 -24.422 1 97 331 PHE B O 1
ATOM 5361 N N . ASN B 1 332 ? -4.648 3.322 -26.516 1 97.25 332 ASN B N 1
ATOM 5362 C CA . ASN B 1 332 ? -6.086 3.559 -26.578 1 97.25 332 ASN B CA 1
ATOM 5363 C C . ASN B 1 332 ? -6.867 2.426 -25.906 1 97.25 332 ASN B C 1
ATOM 5365 O O . ASN B 1 332 ? -6.453 1.267 -25.969 1 97.25 332 ASN B O 1
ATOM 5369 N N . PRO B 1 333 ? -8.031 2.795 -25.312 1 97.5 333 PRO B N 1
ATOM 5370 C CA . PRO B 1 333 ? -8.891 1.722 -24.828 1 97.5 333 PRO B CA 1
ATOM 5371 C C . PRO B 1 333 ? -9.258 0.711 -25.906 1 97.5 333 PRO B C 1
ATOM 5373 O O . PRO B 1 333 ? -9.57 1.098 -27.031 1 97.5 333 PRO B O 1
ATOM 5376 N N . GLY B 1 334 ? -9.188 -0.571 -25.578 1 97.81 334 GLY B N 1
ATOM 5377 C CA . GLY B 1 334 ? -9.5 -1.611 -26.547 1 97.81 334 GLY B CA 1
ATOM 5378 C C . GLY B 1 334 ? -8.266 -2.244 -27.156 1 97.81 334 GLY B C 1
ATOM 5379 O O . GLY B 1 334 ? -8.32 -3.359 -27.672 1 97.81 334 GLY B O 1
ATOM 5380 N N . GLU B 1 335 ? -7.137 -1.465 -27.078 1 98.06 335 GLU B N 1
ATOM 5381 C CA . GLU B 1 335 ? -5.883 -2.025 -27.578 1 98.06 335 GLU B CA 1
ATOM 5382 C C . GLU B 1 335 ? -5.227 -2.918 -26.531 1 98.06 335 GLU B C 1
ATOM 5384 O O . GLU B 1 335 ? -5.441 -2.732 -25.328 1 98.06 335 GLU B O 1
ATOM 5389 N N . ASP B 1 336 ? -4.445 -3.84 -27 1 98.19 336 ASP B N 1
ATOM 5390 C CA . ASP B 1 336 ? -3.879 -4.871 -26.125 1 98.19 336 ASP B CA 1
ATOM 5391 C C . ASP B 1 336 ? -2.613 -4.375 -25.438 1 98.19 336 ASP B C 1
ATOM 5393 O O . ASP B 1 336 ? -1.509 -4.535 -25.953 1 98.19 336 ASP B O 1
ATOM 5397 N N . LYS B 1 337 ? -2.73 -3.857 -24.234 1 98.25 337 LYS B N 1
ATOM 5398 C CA . LYS B 1 337 ? -1.604 -3.322 -23.469 1 98.25 337 LYS B CA 1
ATOM 5399 C C . LYS B 1 337 ? -0.601 -4.422 -23.125 1 98.25 337 LYS B C 1
ATOM 5401 O O . LYS B 1 337 ? 0.609 -4.184 -23.125 1 98.25 337 LYS B O 1
ATOM 5406 N N . LEU B 1 338 ? -1.101 -5.617 -22.797 1 97.81 338 LEU B N 1
ATOM 5407 C CA . LEU B 1 338 ? -0.249 -6.73 -22.375 1 97.81 338 LEU B CA 1
ATOM 5408 C C . LEU B 1 338 ? 0.652 -7.176 -23.531 1 97.81 338 LEU B C 1
ATOM 5410 O O . LEU B 1 338 ? 1.839 -7.441 -23.328 1 97.81 338 LEU B O 1
ATOM 5414 N N . ARG B 1 339 ? 0.107 -7.18 -24.734 1 96.31 339 ARG B N 1
ATOM 5415 C CA . ARG B 1 339 ? 0.901 -7.547 -25.906 1 96.31 339 ARG B CA 1
ATOM 5416 C C . ARG B 1 339 ? 1.821 -6.402 -26.312 1 96.31 339 ARG B C 1
ATOM 5418 O O . ARG B 1 339 ? 2.885 -6.637 -26.891 1 96.31 339 ARG B O 1
ATOM 5425 N N . ALA B 1 340 ? 1.344 -5.195 -26.062 1 96.69 340 ALA B N 1
ATOM 5426 C CA . ALA B 1 340 ? 2.178 -4.039 -26.391 1 96.69 340 ALA B CA 1
ATOM 5427 C C . ALA B 1 340 ? 3.496 -4.082 -25.625 1 96.69 340 ALA B C 1
ATOM 5429 O O . ALA B 1 340 ? 4.539 -3.674 -26.141 1 96.69 340 ALA B O 1
ATOM 5430 N N . VAL B 1 341 ? 3.475 -4.562 -24.406 1 95.25 341 VAL B N 1
ATOM 5431 C CA . VAL B 1 341 ? 4.68 -4.613 -23.594 1 95.25 341 VAL B CA 1
ATOM 5432 C C . VAL B 1 341 ? 5.484 -5.863 -23.922 1 95.25 341 VAL B C 1
ATOM 5434 O O . VAL B 1 341 ? 6.719 -5.844 -23.906 1 95.25 341 VAL B O 1
ATOM 5437 N N . HIS B 1 342 ? 4.789 -7.004 -24.219 1 94.38 342 HIS B N 1
ATOM 5438 C CA . HIS B 1 342 ? 5.422 -8.266 -24.594 1 94.38 342 HIS B CA 1
ATOM 5439 C C . HIS B 1 342 ? 4.859 -8.797 -25.906 1 94.38 342 HIS B C 1
ATOM 5441 O O . HIS B 1 342 ? 4.113 -9.773 -25.906 1 94.38 342 HIS B O 1
ATOM 5447 N N . PRO B 1 343 ? 5.328 -8.242 -26.984 1 94.06 343 PRO B N 1
ATOM 5448 C CA . PRO B 1 343 ? 4.695 -8.523 -28.281 1 94.06 343 PRO B CA 1
ATOM 5449 C C . PRO B 1 343 ? 4.875 -9.969 -28.734 1 94.06 343 PRO B C 1
ATOM 5451 O O . PRO B 1 343 ? 4.07 -10.484 -29.5 1 94.06 343 PRO B O 1
ATOM 5454 N N . ASN B 1 344 ? 5.84 -10.648 -28.234 1 92.88 344 ASN B N 1
ATOM 5455 C CA . ASN B 1 344 ? 6.137 -12 -28.703 1 92.88 344 ASN B CA 1
ATOM 5456 C C . ASN B 1 344 ? 5.453 -13.055 -27.828 1 92.88 344 ASN B C 1
ATOM 5458 O O . ASN B 1 344 ? 5.637 -14.258 -28.047 1 92.88 344 ASN B O 1
ATOM 5462 N N . ILE B 1 345 ? 4.66 -12.688 -26.875 1 95.25 345 ILE B N 1
ATOM 5463 C CA . ILE B 1 345 ? 4.008 -13.625 -25.953 1 95.25 345 ILE B CA 1
ATOM 5464 C C . ILE B 1 345 ? 2.492 -13.492 -26.078 1 95.25 345 ILE B C 1
ATOM 5466 O O . ILE B 1 345 ? 1.934 -12.43 -25.828 1 95.25 345 ILE B O 1
ATOM 5470 N N . ASP B 1 346 ? 1.894 -14.555 -26.5 1 97.19 346 ASP B N 1
ATOM 5471 C CA . ASP B 1 346 ? 0.434 -14.602 -26.484 1 97.19 346 ASP B CA 1
ATOM 5472 C C . ASP B 1 346 ? -0.092 -14.953 -25.094 1 97.19 346 ASP B C 1
ATOM 5474 O O . ASP B 1 346 ? -0.265 -16.125 -24.766 1 97.19 346 ASP B O 1
ATOM 5478 N N . TRP B 1 347 ? -0.444 -13.922 -24.375 1 97.38 347 TRP B N 1
ATOM 5479 C CA . TRP B 1 347 ? -0.868 -14.102 -23 1 97.38 347 TRP B CA 1
ATOM 5480 C C . TRP B 1 347 ? -2.148 -14.93 -22.922 1 97.38 347 TRP B C 1
ATOM 5482 O O . TRP B 1 347 ? -2.477 -15.484 -21.875 1 97.38 347 TRP B O 1
ATOM 5492 N N . SER B 1 348 ? -2.957 -15.047 -23.984 1 98.06 348 SER B N 1
ATOM 5493 C CA . SER B 1 348 ? -4.262 -15.695 -23.953 1 98.06 348 SER B CA 1
ATOM 5494 C C . SER B 1 348 ? -4.129 -17.219 -24.047 1 98.06 348 SER B C 1
ATOM 5496 O O . SER B 1 348 ? -5.098 -17.938 -23.844 1 98.06 348 SER B O 1
ATOM 5498 N N . TRP B 1 349 ? -2.941 -17.688 -24.359 1 98.38 349 TRP B N 1
ATOM 5499 C CA . TRP B 1 349 ? -2.738 -19.125 -24.547 1 98.38 349 TRP B CA 1
ATOM 5500 C C . TRP B 1 349 ? -3.059 -19.875 -23.266 1 98.38 349 TRP B C 1
ATOM 5502 O O . TRP B 1 349 ? -3.68 -20.953 -23.312 1 98.38 349 TRP B O 1
ATOM 5512 N N . GLN B 1 350 ? -2.611 -19.375 -22.125 1 98.56 350 GLN B N 1
ATOM 5513 C CA . GLN B 1 350 ? -2.869 -20.047 -20.859 1 98.56 350 GLN B CA 1
ATOM 5514 C C . GLN B 1 350 ? -4.367 -20.156 -20.594 1 98.56 350 GLN B C 1
ATOM 5516 O O . GLN B 1 350 ? -4.832 -21.156 -20.031 1 98.56 350 GLN B O 1
ATOM 5521 N N . LEU B 1 351 ? -5.137 -19.141 -21.016 1 98.75 351 LEU B N 1
ATOM 5522 C CA . LEU B 1 351 ? -6.578 -19.156 -20.797 1 98.75 351 LEU B CA 1
ATOM 5523 C C . LEU B 1 351 ? -7.262 -20.156 -21.734 1 98.75 351 LEU B C 1
ATOM 5525 O O . LEU B 1 351 ? -8.156 -20.891 -21.312 1 98.75 351 LEU B O 1
ATOM 5529 N N . LYS B 1 352 ? -6.836 -20.125 -22.984 1 98.56 352 LYS B N 1
ATOM 5530 C CA . LYS B 1 352 ? -7.383 -21.062 -23.969 1 98.56 352 LYS B CA 1
ATOM 5531 C C . LYS B 1 352 ? -7.152 -22.516 -23.531 1 98.56 352 LYS B C 1
ATOM 5533 O O . LYS B 1 352 ? -8.086 -23.312 -23.516 1 98.56 352 LYS B O 1
ATOM 5538 N N . TYR B 1 353 ? -5.957 -22.812 -23.188 1 98.75 353 TYR B N 1
ATOM 5539 C CA . TYR B 1 353 ? -5.617 -24.172 -22.781 1 98.75 353 TYR B CA 1
ATOM 5540 C C . TYR B 1 353 ? -6.32 -24.547 -21.469 1 98.75 353 TYR B C 1
ATOM 5542 O O . TYR B 1 353 ? -6.789 -25.672 -21.312 1 98.75 353 TYR B O 1
ATOM 5550 N N . ALA B 1 354 ? -6.348 -23.609 -20.531 1 98.75 354 ALA B N 1
ATOM 5551 C CA . ALA B 1 354 ? -7.027 -23.859 -19.266 1 98.75 354 ALA B CA 1
ATOM 5552 C C . ALA B 1 354 ? -8.5 -24.203 -19.484 1 98.75 354 ALA B C 1
ATOM 5554 O O . ALA B 1 354 ? -9.039 -25.109 -18.844 1 98.75 354 ALA B O 1
ATOM 5555 N N . GLU B 1 355 ? -9.156 -23.469 -20.359 1 98.62 355 GLU B N 1
ATOM 5556 C CA . GLU B 1 355 ? -10.539 -23.781 -20.688 1 98.62 355 GLU B CA 1
ATOM 5557 C C . GLU B 1 355 ? -10.641 -25.172 -21.344 1 98.62 355 GLU B C 1
ATOM 5559 O O . GLU B 1 355 ? -11.555 -25.938 -21.031 1 98.62 355 GLU B O 1
ATOM 5564 N N . GLU B 1 356 ? -9.766 -25.516 -22.234 1 98.5 356 GLU B N 1
ATOM 5565 C CA . GLU B 1 356 ? -9.742 -26.797 -22.938 1 98.5 356 GLU B CA 1
ATOM 5566 C C . GLU B 1 356 ? -9.664 -27.969 -21.969 1 98.5 356 GLU B C 1
ATOM 5568 O O . GLU B 1 356 ? -10.305 -29 -22.188 1 98.5 356 GLU B O 1
ATOM 5573 N N . ILE B 1 357 ? -8.93 -27.766 -20.891 1 98.25 357 ILE B N 1
ATOM 5574 C CA . ILE B 1 357 ? -8.727 -28.891 -20 1 98.25 357 ILE B CA 1
ATOM 5575 C C . ILE B 1 357 ? -9.773 -28.859 -18.875 1 98.25 357 ILE B C 1
ATOM 5577 O O . ILE B 1 357 ? -9.703 -29.641 -17.938 1 98.25 357 ILE B O 1
ATOM 5581 N N . GLY B 1 358 ? -10.664 -27.844 -18.875 1 97.19 358 GLY B N 1
ATOM 5582 C CA . GLY B 1 358 ? -11.844 -27.891 -18.016 1 97.19 358 GLY B CA 1
ATOM 5583 C C . GLY B 1 358 ? -11.695 -27.078 -16.75 1 97.19 358 GLY B C 1
ATOM 5584 O O . GLY B 1 358 ? -12.406 -27.297 -15.766 1 97.19 358 GLY B O 1
ATOM 5585 N N . LEU B 1 359 ? -10.812 -26.078 -16.688 1 97.44 359 LEU B N 1
ATOM 5586 C CA . LEU B 1 359 ? -10.57 -25.266 -15.5 1 97.44 359 LEU B CA 1
ATOM 5587 C C . LEU B 1 359 ? -11.641 -24.188 -15.352 1 97.44 359 LEU B C 1
ATOM 5589 O O . LEU B 1 359 ? -11.797 -23.609 -14.273 1 97.44 359 LEU B O 1
ATOM 5593 N N . GLY B 1 360 ? -12.273 -23.922 -16.406 1 97.56 360 GLY B N 1
ATOM 5594 C CA . GLY B 1 360 ? -13.258 -22.844 -16.406 1 97.56 360 GLY B CA 1
ATOM 5595 C C . GLY B 1 360 ? -13.625 -22.375 -17.797 1 97.56 360 GLY B C 1
ATOM 5596 O O . GLY B 1 360 ? -13.422 -23.109 -18.781 1 97.56 360 GLY B O 1
ATOM 5597 N N . LYS B 1 361 ? -14.266 -21.203 -17.828 1 97.88 361 LYS B N 1
ATOM 5598 C CA . LYS B 1 361 ? -14.719 -20.656 -19.094 1 97.88 361 LYS B CA 1
ATOM 5599 C C . LYS B 1 361 ? -14.219 -19.219 -19.281 1 97.88 361 LYS B C 1
ATOM 5601 O O . LYS B 1 361 ? -14.156 -18.453 -18.328 1 97.88 361 LYS B O 1
ATOM 5606 N N . ARG B 1 362 ? -13.914 -18.906 -20.531 1 98.06 362 ARG B N 1
ATOM 5607 C CA . ARG B 1 362 ? -13.438 -17.562 -20.828 1 98.06 362 ARG B CA 1
ATOM 5608 C C . ARG B 1 362 ? -14.602 -16.578 -20.906 1 98.06 362 ARG B C 1
ATOM 5610 O O . ARG B 1 362 ? -14.414 -15.375 -20.672 1 98.06 362 ARG B O 1
ATOM 5617 N N . GLU B 1 363 ? -15.805 -17.062 -21.219 1 98.38 363 GLU B N 1
ATOM 5618 C CA . GLU B 1 363 ? -16.984 -16.203 -21.234 1 98.38 363 GLU B CA 1
ATOM 5619 C C . GLU B 1 363 ? -17.422 -15.852 -19.812 1 98.38 363 GLU B C 1
ATOM 5621 O O . GLU B 1 363 ? -17.547 -16.734 -18.953 1 98.38 363 GLU B O 1
ATOM 5626 N N . TYR B 1 364 ? -17.625 -14.547 -19.547 1 98.56 364 TYR B N 1
ATOM 5627 C CA . TYR B 1 364 ? -17.984 -14.109 -18.219 1 98.56 364 TYR B CA 1
ATOM 5628 C C . TYR B 1 364 ? -19.016 -12.977 -18.266 1 98.56 364 TYR B C 1
ATOM 5630 O O . TYR B 1 364 ? -19.234 -12.391 -19.328 1 98.56 364 TYR B O 1
ATOM 5638 N N . GLU B 1 365 ? -19.688 -12.773 -17.156 1 98.44 365 GLU B N 1
ATOM 5639 C CA . GLU B 1 365 ? -20.547 -11.617 -16.906 1 98.44 365 GLU B CA 1
ATOM 5640 C C . GLU B 1 365 ? -20.094 -10.852 -15.664 1 98.44 365 GLU B C 1
ATOM 5642 O O . GLU B 1 365 ? -19.828 -11.461 -14.625 1 98.44 365 GLU B O 1
ATOM 5647 N N . LEU B 1 366 ? -19.984 -9.578 -15.828 1 98.06 366 LEU B N 1
ATOM 5648 C CA . LEU B 1 366 ? -19.609 -8.742 -14.695 1 98.06 366 LEU B CA 1
ATOM 5649 C C . LEU B 1 366 ? -20.844 -8.281 -13.93 1 98.06 366 LEU B C 1
ATOM 5651 O O . LEU B 1 366 ? -21.797 -7.77 -14.531 1 98.06 366 LEU B O 1
ATOM 5655 N N . ILE B 1 367 ? -20.812 -8.531 -12.711 1 98.38 367 ILE B N 1
ATOM 5656 C CA . ILE B 1 367 ? -21.859 -8.078 -11.805 1 98.38 367 ILE B CA 1
ATOM 5657 C C . ILE B 1 367 ? -21.328 -6.965 -10.906 1 98.38 367 ILE B C 1
ATOM 5659 O O . ILE B 1 367 ? -20.359 -7.172 -10.156 1 98.38 367 ILE B O 1
ATOM 5663 N N . LYS B 1 368 ? -22 -5.789 -10.938 1 95.62 368 LYS B N 1
ATOM 5664 C CA . LYS B 1 368 ? -21.562 -4.691 -10.078 1 95.62 368 LYS B CA 1
ATOM 5665 C C . LYS B 1 368 ? -21.781 -5.023 -8.602 1 95.62 368 LYS B C 1
ATOM 5667 O O . LYS B 1 368 ? -22.859 -5.512 -8.227 1 95.62 368 LYS B O 1
ATOM 5672 N N . PHE B 1 369 ? -20.766 -4.723 -7.926 1 93.38 369 PHE B N 1
ATOM 5673 C CA . PHE B 1 369 ? -20.828 -5.09 -6.516 1 93.38 369 PHE B CA 1
ATOM 5674 C C . PHE B 1 369 ? -20.516 -3.889 -5.633 1 93.38 369 PHE B C 1
ATOM 5676 O O . PHE B 1 369 ? -19.562 -3.148 -5.891 1 93.38 369 PHE B O 1
#

Nearest PDB structures (foldseek):
  6c1w-assembly3_C  TM=5.880E-01  e=6.405E-07  Lactiplantibacillus plantarum WCFS1
  2yjg-assembly1_B  TM=6.112E-01  e=1.798E-06  Thermoanaerobacterium thermosaccharolyticum DSM 571
  8a5e-assembly1_B  TM=8.719E-01  e=4.834E-02  Acetobacterium woodii DSM 1030
  3mt0-assembly1_A  TM=4.669E-01  e=1.962E+00  Pseudomonas aeruginosa PAO1
  8va1-assembly1_D  TM=2.150E-01  e=1.207E+00  Staphylococcus aureus

Secondary structure (DSSP, 8-state):
-PEEEEEEES--SSGGG-HHHHHHHHHHHHHTTTSPTT-EEEEE-----TT---SPPHHHHHHHHHHHHHTT-EEEEEE---SSSSTTSSHHHHHHHHHHTT-SHHHHSS-EEETTTTTS--EEEEE---SS-SEEEEEHHHHH-SEEEEEEE-EEETTTEEESHHHHHHTTTS-HHHHHHHH--------TTT-----HHHHH-SS--EEEETTEEEE--GGG-----HHHHH-TT-SSPPP----HHHHHHHHHHHHHHHHHTTTT-EEEEEEE-S--SS-TTSS--PPPSS---EEEEES-HHHHHHHHHHHHHTSPPPSSSS-SS--STTS-HHHHHSTT--TTHHHHHHHHTTS--S-EEEEE-/-PEEEEEEES--SSGGG-HHHHHHHHHHHHHTTTSPTT-EEEEE-----TT---SPPHHHHHHHHHHHHHTT-EEEEEE---SSSSTTSSHHHHHHHHHHTT-SHHHHSS-EEETT-SSS--EEEEE---SS-SEEEEEHHHHH-SEEEEEEE-EEETTTEEESHHHHHHTTTS-HHHHHHHH--------TTT-----HHHHH-SS--EEEETTEEEE--GGG-----HHHHH-TT-SSPPP----HHHHHHHHHHHHHHHHHTTTT-EEEEEEE-S--SS-TTSS--PPPSS---EEEEES-HHHHHHHHHHHHHTSPPPSSSS-SS--STTS-HHHHHSTT--TTHHHHHHHHTTS--S-EEEEE-

Organism: Dictyoglomus thermophilum (strain ATCC 35947 / DSM 3960 / H-6-12) (NCBI:txid309799)

Solvent-accessible surface area (backbone atoms only — not comparable to full-atom values): 35815 Å² total; per-residue (Å²): 132,64,43,69,27,38,35,34,62,48,56,27,91,42,59,84,39,3,56,46,51,45,46,22,50,50,42,34,66,65,39,59,91,64,59,49,71,68,31,38,28,32,34,37,40,66,61,41,28,65,42,34,75,60,44,69,55,39,58,58,54,19,26,43,42,50,31,38,44,75,58,39,30,46,52,29,38,29,38,33,32,43,77,56,91,61,49,34,38,29,32,68,47,27,51,50,30,26,26,44,61,21,51,34,47,76,25,27,71,33,54,81,46,51,21,4,41,59,71,20,78,32,59,45,77,33,77,59,68,53,96,89,37,57,57,35,48,28,8,31,51,59,65,71,31,60,30,43,41,38,46,25,60,28,28,16,19,90,60,40,15,49,30,33,48,51,45,48,42,17,46,37,42,10,12,25,24,39,42,38,42,35,29,19,90,42,76,83,62,52,34,68,89,47,39,81,43,80,53,52,33,40,73,57,32,89,62,54,18,38,38,78,53,97,62,20,60,36,69,76,33,66,86,48,51,80,30,50,38,44,36,30,63,57,35,89,64,50,21,22,66,81,58,81,73,44,50,48,67,54,29,27,49,39,27,35,52,33,29,44,33,55,48,60,78,36,66,83,29,52,34,40,34,41,34,40,39,62,26,19,66,45,47,55,81,35,31,26,42,38,27,41,39,35,68,71,59,31,35,38,37,37,72,40,53,32,17,54,39,41,49,50,52,50,54,57,18,50,33,54,40,38,80,88,28,78,50,84,47,40,43,49,58,72,29,55,39,52,37,43,61,32,70,90,37,69,40,59,52,33,46,54,50,27,33,73,77,66,57,34,41,66,54,58,38,83,37,86,94,132,63,43,69,28,38,34,33,60,48,58,27,91,44,59,83,39,2,57,45,51,45,47,22,50,51,42,33,66,65,39,59,92,64,58,48,72,67,30,38,29,32,35,37,40,67,61,40,28,66,45,35,77,60,44,70,56,38,57,58,53,20,25,44,41,49,30,38,43,76,60,39,30,45,52,29,38,28,38,33,33,42,78,56,90,62,48,34,39,28,33,68,46,27,50,50,29,24,25,44,60,22,52,33,48,76,24,25,70,34,54,79,45,51,23,3,41,59,72,21,79,32,59,42,78,33,78,57,70,52,96,88,37,56,56,36,48,27,9,30,52,61,64,71,30,60,28,42,39,36,46,24,62,30,28,17,19,90,60,42,15,48,32,32,47,51,46,50,44,17,46,36,43,9,12,24,23,38,42,37,42,34,28,19,91,43,76,81,64,51,35,67,90,47,39,81,44,81,52,51,33,39,71,57,34,88,63,54,18,38,39,78,54,98,62,21,61,36,68,77,34,67,87,49,53,81,31,52,37,46,38,29,63,57,33,88,63,50,21,22,66,81,59,79,73,44,52,49,67,55,28,28,47,39,27,33,52,33,29,44,32,55,47,60,80,37,66,83,29,52,32,40,34,40,34,39,39,63,25,18,67,46,47,56,81,35,32,26,42,37,26,42,39,36,70,70,60,31,37,37,38,38,72,41,54,31,18,53,40,42,52,51,51,50,54,58,17,52,31,53,40,38,82,89,28,77,51,85,49,40,41,51,56,70,30,54,40,52,38,44,61,32,72,90,37,70,42,60,52,33,47,55,50,27,33,74,77,64,57,34,42,67,53,56,40,82,38,86,94